Protein AF-A0A971RHY6-F1 (afdb_monomer)

Sequence (488 aa):
MVVHLFTIKSVGVSQALSGSIKEPIGLFQLISRSENPFANEIMALKLMQTLISKASEFKQPEKVEKDEIEVIDLARTKVKFSEGYSLPPRFSDFGSDLTIEGEVNFHKPLAEIAKHLKSQDPDTAKLQKIALCIRAVLAGTSDATGFGQVVSPKAGYRGLKSTQYKRQLGLYTTPDSLGGDTAEFSSWLTTLLAKLLRWPGIRVNDQGYSWPRVLTLEAVEQLITERLGLFKVNYCQLSGMPSLPERISPSWDKQKSSLTVAMVQSKLPYKDDFAQYGKFLDDPNYRTKHRRHIARVASLVMRHIEAQHIEKPNNGEREQDIDLIVWPELAVHKDDMDILIQLSRKTHAIIFAGLGFIQQDGIKGPNNCAVWIVPRKHNGNQNEIKRYQGKHHMMADEKKASIEPWRPYQFMLELVHPKYQNEKGFVITGAICFDATDIKLSADLSNKSNCLLIPALNRDVNTFDSMVEALHYHIYQPVVLVNTGEFG

Mean predicted aligned error: 8.04 Å

Foldseek 3Di:
DDDDDDDDDDDDDPDFDFDPCQDWAFQLVQLLDLNNQLLAPLVLLLLLLQLLVQLVVDDQPVPDDQFFQWAFDRRPWIKGWNRTATFLGFLCSLVIHIHTDDHGDIDGDPDGADCQCVDNPSQLVSLLRSLLVSCCSNLSHPLSLAFNDDPDDDPDDDDDDDDSRRSLQPRDQDQCRRVNQARNAEVQSSLSSCVSSDGPPDDRDNQLDDADPDDGSVRVSVVSVVVSVVQSVLQLNLVRATAHEYEHEDPDDLPDDDAAEAFQQQAPPDPCCCVVCHQQNPRPVSVVVLLVSLLVSLVVVVVVLQVVAPDDDDVPDASDARAEYEEAAQNAEPVSVVSVLVSCVNRVYKYKYWHGQDDDPSDPFRWTWIWIWHDHPDDDDSDTDIHIATAADDDPVCVVSVGHGDGNHWYWYFHARPNRSPDGGAIETEHEACRLVDPSVLVSCLVNHAEYEYRYADQCVVVVVVSQVVSCVPSVHHYHYHYHNNRD

Secondary structure (DSSP, 8-state):
----------------EEE---S-EEHHHHHTSSS-GGGBHHHHHHHHHHHHHTGGGSPPGGGS-TT---EE-TTT-EEEESS-EEESPPGGGGTS-EEESSSPPEE--SSPPPGGG--SSHHHHHHHHHHHHHHHHHHTSS-TTS-SS--PPPSS--PPPPPHHHHHTT----HHHHHGGG-BS-HHHHHHHHHHTPPTTPPPP-TT----SS--HHHHHHHHHHHHHHHHHT-BTTTTB-EEEEEE-----TT--S--EEE----PSPTTHHHHS-TT---HHHHHHHHHHHHHHHHHHHHHHHHT-SSPPPTT--S----EEE--TT-B-GGGHHHHHHHHHHH--EEEEEBPPBPPTTS-S-B-EEEEEE---STT----EEEEEE--S--HHHHHTTPPP--S-EEEEEE--TT-TTS--EEEEE--GGGGG-HHHHHHHTTT-SEEEEE---S-HHHHHHHHHHHHHHHTS-EEEE--TTT-

Structure (mmCIF, N/CA/C/O backbone):
data_AF-A0A971RHY6-F1
#
_entry.id   AF-A0A971RHY6-F1
#
loop_
_atom_site.group_PDB
_atom_site.id
_atom_site.type_symbol
_atom_site.label_atom_id
_atom_site.label_alt_id
_atom_site.label_comp_id
_atom_site.label_asym_id
_atom_site.label_entity_id
_atom_site.label_seq_id
_atom_site.pdbx_PDB_ins_code
_atom_site.Cartn_x
_atom_site.Cartn_y
_atom_site.Cartn_z
_atom_site.occupancy
_atom_site.B_iso_or_equiv
_atom_site.auth_seq_id
_atom_site.auth_comp_id
_atom_site.auth_asym_id
_atom_site.auth_atom_id
_atom_site.pdbx_PDB_model_num
ATOM 1 N N . MET A 1 1 ? 11.442 48.975 16.166 1.00 27.48 1 MET A N 1
ATOM 2 C CA . MET A 1 1 ? 10.750 47.678 16.299 1.00 27.48 1 MET A CA 1
ATOM 3 C C . MET A 1 1 ? 11.606 46.645 15.582 1.00 27.48 1 MET A C 1
ATOM 5 O O . MET A 1 1 ? 11.654 46.650 14.361 1.00 27.48 1 MET A O 1
ATOM 9 N N . VAL A 1 2 ? 12.414 45.902 16.338 1.00 19.52 2 VAL A N 1
ATOM 10 C CA . VAL A 1 2 ? 13.423 44.972 15.810 1.00 19.52 2 VAL A CA 1
ATOM 11 C C . VAL A 1 2 ? 12.776 43.594 15.736 1.00 19.52 2 VAL A C 1
ATOM 13 O O . VAL A 1 2 ? 12.418 43.026 16.763 1.00 19.52 2 VAL A O 1
ATOM 16 N N . VAL A 1 3 ? 12.555 43.100 14.520 1.00 20.77 3 VAL A N 1
ATOM 17 C CA . VAL A 1 3 ? 11.979 41.775 14.268 1.00 20.77 3 VAL A CA 1
ATOM 18 C C . VAL A 1 3 ? 13.134 40.787 14.141 1.00 20.77 3 VAL A C 1
ATOM 20 O O . VAL A 1 3 ? 13.900 40.842 13.181 1.00 20.77 3 VAL A O 1
ATOM 23 N N . HIS A 1 4 ? 13.279 39.899 15.123 1.00 19.94 4 HIS A N 1
ATOM 24 C CA . HIS A 1 4 ? 14.192 38.764 15.031 1.00 19.94 4 HIS A CA 1
ATOM 25 C C . HIS A 1 4 ? 13.591 37.693 14.113 1.00 19.94 4 HIS A C 1
ATOM 27 O O . HIS A 1 4 ? 12.595 37.057 14.451 1.00 19.94 4 HIS A O 1
ATOM 33 N N . LEU A 1 5 ? 14.218 37.487 12.955 1.00 21.50 5 LEU A N 1
ATOM 34 C CA . LEU A 1 5 ? 14.019 36.315 12.106 1.00 21.50 5 LEU A CA 1
ATOM 35 C C . LEU A 1 5 ? 14.995 35.226 12.565 1.00 21.50 5 LEU A C 1
ATOM 37 O O . LEU A 1 5 ? 16.208 35.404 12.469 1.00 21.50 5 LEU A O 1
ATOM 41 N N . PHE A 1 6 ? 14.474 34.109 13.071 1.00 20.77 6 PHE A N 1
ATOM 42 C CA . PHE A 1 6 ? 15.274 32.914 13.332 1.00 20.77 6 PHE A CA 1
ATOM 43 C C . PHE A 1 6 ? 15.223 31.977 12.125 1.00 20.77 6 PHE A C 1
ATOM 45 O O . PHE A 1 6 ? 14.153 31.571 11.676 1.00 20.77 6 PHE A O 1
ATOM 52 N N . THR A 1 7 ? 16.400 31.608 11.629 1.00 20.95 7 THR A N 1
ATOM 53 C CA . THR A 1 7 ? 16.592 30.575 10.610 1.00 20.95 7 THR A CA 1
ATOM 54 C C . THR A 1 7 ? 16.743 29.224 11.304 1.00 20.95 7 THR A C 1
ATOM 56 O O . THR A 1 7 ? 17.730 28.996 12.005 1.00 20.95 7 THR A O 1
ATOM 59 N N . ILE A 1 8 ? 15.791 28.308 11.111 1.00 23.53 8 ILE A N 1
ATOM 60 C CA . ILE A 1 8 ? 15.930 26.917 11.562 1.00 23.53 8 ILE A CA 1
ATOM 61 C C . ILE A 1 8 ? 16.793 26.179 10.533 1.00 23.53 8 ILE A C 1
ATOM 63 O O . ILE A 1 8 ? 16.370 25.933 9.405 1.00 23.53 8 ILE A O 1
ATOM 67 N N . LYS A 1 9 ? 18.028 25.840 10.917 1.00 21.44 9 LYS A N 1
ATOM 68 C CA . LYS A 1 9 ? 18.883 24.909 10.170 1.00 21.44 9 LYS A CA 1
ATOM 69 C C . LYS A 1 9 ? 18.338 23.491 10.355 1.00 21.44 9 LYS A C 1
ATOM 71 O O . LYS A 1 9 ? 18.332 22.983 11.473 1.00 21.44 9 LYS A O 1
ATOM 76 N N . SER A 1 10 ? 17.916 22.841 9.271 1.00 23.84 10 SER A N 1
ATOM 77 C CA . SER A 1 10 ? 17.609 21.409 9.280 1.00 23.84 10 SER A CA 1
ATOM 78 C C . SER A 1 10 ? 18.910 20.614 9.397 1.00 23.84 10 SER A C 1
ATOM 80 O O . SER A 1 10 ? 19.711 20.578 8.460 1.00 23.84 10 SER A O 1
ATOM 82 N N . VAL A 1 11 ? 19.129 19.980 10.546 1.00 23.95 11 VAL A N 1
ATOM 83 C CA . VAL A 1 11 ? 20.141 18.930 10.685 1.00 23.95 11 VAL A CA 1
ATOM 84 C C . VAL A 1 11 ? 19.576 17.681 10.016 1.00 23.95 11 VAL A C 1
ATOM 86 O O . VAL A 1 11 ? 18.512 17.194 10.391 1.00 23.95 11 VAL A O 1
ATOM 89 N N . GLY A 1 12 ? 20.254 17.209 8.974 1.00 25.78 12 GLY A N 1
ATOM 90 C CA . GLY A 1 12 ? 19.887 15.987 8.277 1.00 25.78 12 GLY A CA 1
ATOM 91 C C . GLY A 1 12 ? 20.250 14.753 9.091 1.00 25.78 12 GLY A C 1
ATOM 92 O O . GLY A 1 12 ? 21.406 14.605 9.457 1.00 25.78 12 GLY A O 1
ATOM 93 N N . VAL A 1 13 ? 19.268 13.878 9.305 1.00 27.27 13 VAL A N 1
ATOM 94 C CA . VAL A 1 13 ? 19.345 12.408 9.268 1.00 27.27 13 VAL A CA 1
ATOM 95 C C . VAL A 1 13 ? 17.908 11.945 8.992 1.00 27.27 13 VAL A C 1
ATOM 97 O O . VAL A 1 13 ? 16.989 12.422 9.654 1.00 27.27 13 VAL A O 1
ATOM 100 N N . SER A 1 14 ? 17.671 11.034 8.042 1.00 31.47 14 SER A N 1
ATOM 101 C CA . SER A 1 14 ? 16.391 10.314 7.941 1.00 31.47 14 SER A CA 1
ATOM 102 C C . SER A 1 14 ? 16.282 9.328 9.114 1.00 31.47 14 SER A C 1
ATOM 104 O O . SER A 1 14 ? 16.522 8.131 8.976 1.00 31.47 14 SER A O 1
ATOM 106 N N . GLN A 1 15 ? 16.020 9.854 10.306 1.00 32.66 15 GLN A N 1
ATOM 107 C CA . GLN A 1 15 ? 15.653 9.084 11.487 1.00 32.66 15 GLN A CA 1
ATOM 108 C C . GLN A 1 15 ? 14.131 8.967 11.520 1.00 32.66 15 GLN A C 1
ATOM 110 O O . GLN A 1 15 ? 13.437 9.953 11.285 1.00 32.66 15 GLN A O 1
ATOM 115 N N . ALA A 1 16 ? 13.623 7.770 11.827 1.00 39.72 16 ALA A N 1
ATOM 116 C CA . ALA A 1 16 ? 12.233 7.576 12.225 1.00 39.72 16 ALA A CA 1
ATOM 117 C C . ALA A 1 16 ? 11.867 8.656 13.249 1.00 39.72 16 ALA A C 1
ATOM 119 O O . ALA A 1 16 ? 12.470 8.701 14.327 1.00 39.72 16 ALA A O 1
ATOM 120 N N . LEU A 1 17 ? 10.936 9.537 12.885 1.00 45.50 17 LEU A N 1
ATOM 121 C CA . LEU A 1 17 ? 10.485 10.622 13.745 1.00 45.50 17 LEU A CA 1
ATOM 122 C C . LEU A 1 17 ? 9.764 9.971 14.926 1.00 45.50 17 LEU A C 1
ATOM 124 O O . LEU A 1 17 ? 8.672 9.424 14.790 1.00 45.50 17 LEU A O 1
ATOM 128 N N . SER A 1 18 ? 10.435 9.933 16.077 1.00 48.72 18 SER A N 1
ATOM 129 C CA . SER A 1 18 ? 9.813 9.540 17.334 1.00 48.72 18 SER A CA 1
ATOM 130 C C . SER A 1 18 ? 9.138 10.774 17.910 1.00 48.72 18 SER A C 1
ATOM 132 O O . SER A 1 18 ? 9.819 11.683 18.394 1.00 48.72 18 SER A O 1
ATOM 134 N N . GLY A 1 19 ? 7.811 10.819 17.863 1.00 56.25 19 GLY A N 1
ATOM 135 C CA . GLY A 1 19 ? 7.063 11.823 18.599 1.00 56.25 19 GLY A CA 1
ATOM 136 C C . GLY A 1 19 ? 7.213 11.531 20.089 1.00 56.25 19 GLY A C 1
ATOM 137 O O . GLY A 1 19 ? 6.587 10.602 20.597 1.00 56.25 19 GLY A O 1
ATOM 138 N N . SER A 1 20 ? 8.022 12.310 20.814 1.00 55.94 20 SER A N 1
ATOM 139 C CA . SER A 1 20 ? 8.133 12.239 22.280 1.00 55.94 20 SER A CA 1
ATOM 140 C C . SER A 1 20 ? 6.909 12.866 22.961 1.00 55.94 20 SER A C 1
ATOM 142 O O . SER A 1 20 ? 7.008 13.688 23.869 1.00 55.94 20 SER A O 1
ATOM 144 N N . ILE A 1 21 ? 5.716 12.490 22.510 1.00 62.19 21 ILE A N 1
ATOM 145 C CA . ILE A 1 21 ? 4.456 12.928 23.092 1.00 62.19 21 ILE A CA 1
ATOM 146 C C . ILE A 1 21 ? 4.143 11.998 24.259 1.00 62.19 21 ILE A C 1
ATOM 148 O O . ILE A 1 21 ? 3.538 10.942 24.088 1.00 62.19 21 ILE A O 1
ATOM 152 N N . LYS A 1 22 ? 4.609 12.386 25.446 1.00 67.19 22 LYS A N 1
ATOM 153 C CA . LYS A 1 22 ? 4.292 11.698 26.709 1.00 67.19 22 LYS A CA 1
ATOM 154 C C . LYS A 1 22 ? 3.062 12.282 27.404 1.00 67.19 22 LYS A C 1
ATOM 156 O O . LYS A 1 22 ? 2.468 11.628 28.262 1.00 67.19 22 LYS A O 1
ATOM 161 N N . GLU A 1 23 ? 2.695 13.508 27.044 1.00 81.94 23 GLU A N 1
ATOM 162 C CA . GLU A 1 23 ? 1.496 14.165 27.549 1.00 81.94 23 GLU A CA 1
ATOM 163 C C . GLU A 1 23 ? 0.251 13.709 26.776 1.00 81.94 23 GLU A C 1
ATOM 165 O O . GLU A 1 23 ? 0.346 13.408 25.584 1.00 81.94 23 GLU A O 1
ATOM 170 N N . PRO A 1 24 ? -0.919 13.657 27.426 1.00 85.62 24 PRO A N 1
ATOM 171 C CA . PRO A 1 24 ? -2.176 13.345 26.760 1.00 85.62 24 PRO A CA 1
ATOM 172 C C . PRO A 1 24 ? -2.551 14.404 25.719 1.00 85.62 24 PRO A C 1
ATOM 174 O O . PRO A 1 24 ? -2.664 15.592 26.029 1.00 85.62 24 PRO A O 1
ATOM 177 N N . ILE A 1 25 ? -2.802 13.971 24.484 1.00 90.19 25 ILE A N 1
ATOM 178 C CA . ILE A 1 25 ? -3.157 14.858 23.369 1.00 90.19 25 ILE A CA 1
ATOM 179 C C . ILE A 1 25 ? -4.495 14.437 22.767 1.00 90.19 25 ILE A C 1
ATOM 181 O O . ILE A 1 25 ? -4.771 13.249 22.615 1.00 90.19 25 ILE A O 1
ATOM 185 N N . GLY A 1 26 ? -5.329 15.417 22.408 1.00 90.56 26 GLY A N 1
ATOM 186 C CA . GLY A 1 26 ? -6.600 15.172 21.722 1.00 90.56 26 GLY A CA 1
ATOM 187 C C . GLY A 1 26 ? -6.396 14.511 20.355 1.00 90.56 26 GLY A C 1
ATOM 188 O O . GLY A 1 26 ? -5.520 14.924 19.591 1.00 90.56 26 GLY A O 1
ATOM 189 N N . LEU A 1 27 ? -7.226 13.521 20.012 1.00 92.31 27 LEU A N 1
ATOM 190 C CA . LEU A 1 27 ? -7.149 12.805 18.729 1.00 92.31 27 LEU A CA 1
ATOM 191 C C . LEU A 1 27 ? -7.135 13.761 17.527 1.00 92.31 27 LEU A C 1
ATOM 193 O O . LEU A 1 27 ? -6.308 13.606 16.633 1.00 92.31 27 LEU A O 1
ATOM 197 N N . PHE A 1 28 ? -7.983 14.794 17.533 1.00 90.75 28 PHE A N 1
ATOM 198 C CA . PHE A 1 28 ? -8.066 15.789 16.461 1.00 90.75 28 PHE A CA 1
ATOM 199 C C . PHE A 1 28 ? -6.728 16.507 16.230 1.00 90.75 28 PHE A C 1
ATOM 201 O O . PHE A 1 28 ? -6.329 16.743 15.089 1.00 90.75 28 PHE A O 1
ATOM 208 N N . GLN A 1 29 ? -6.002 16.816 17.307 1.00 89.19 29 GLN A N 1
ATOM 209 C CA . GLN A 1 29 ? -4.702 17.475 17.221 1.00 89.19 29 GLN A CA 1
ATOM 210 C C . GLN A 1 29 ? -3.623 16.546 16.655 1.00 89.19 29 GLN A C 1
ATOM 212 O O . GLN A 1 29 ? -2.701 17.036 16.010 1.00 89.19 29 GLN A O 1
ATOM 217 N N . LEU A 1 30 ? -3.712 15.232 16.883 1.00 89.31 30 LEU A N 1
ATOM 218 C CA . LEU A 1 30 ? -2.777 14.261 16.307 1.00 89.31 30 LEU A CA 1
ATOM 219 C C . LEU A 1 30 ? -3.045 14.034 14.820 1.00 89.31 30 LEU A C 1
ATOM 221 O O . LEU A 1 30 ? -2.111 14.076 14.027 1.00 89.31 30 LEU A O 1
ATOM 225 N N . ILE A 1 31 ? -4.310 13.853 14.433 1.00 89.25 31 ILE A N 1
ATOM 226 C CA . ILE A 1 31 ? -4.665 13.549 13.038 1.00 89.25 31 ILE A CA 1
ATOM 227 C C . ILE A 1 31 ? -4.501 14.747 12.100 1.00 89.25 31 ILE A C 1
ATOM 229 O O . ILE A 1 31 ? -4.328 14.556 10.905 1.00 89.25 31 ILE A O 1
ATOM 233 N N . SER A 1 32 ? -4.544 15.972 12.637 1.00 85.44 32 SER A N 1
ATOM 234 C CA . SER A 1 32 ? -4.339 17.201 11.857 1.00 85.44 32 SER A CA 1
ATOM 235 C C . SER A 1 32 ? -2.861 17.488 11.564 1.00 85.44 32 SER A C 1
ATOM 237 O O . SER A 1 32 ? -2.552 18.430 10.835 1.00 85.44 32 SER A O 1
ATOM 239 N N . ARG A 1 33 ? -1.929 16.729 12.158 1.00 84.44 33 ARG A N 1
ATOM 240 C CA . ARG A 1 33 ? -0.494 16.850 11.869 1.00 84.44 33 ARG A CA 1
ATOM 241 C C . ARG A 1 33 ? -0.176 16.163 10.546 1.00 84.44 33 ARG A C 1
ATOM 243 O O . ARG A 1 33 ? -0.809 15.176 10.188 1.00 84.44 33 ARG A O 1
ATOM 250 N N . SER A 1 34 ? 0.878 16.630 9.877 1.00 74.62 34 SER A N 1
ATOM 251 C CA . SER A 1 34 ? 1.481 15.908 8.747 1.00 74.62 34 SER A CA 1
ATOM 252 C C . SER A 1 34 ? 1.926 14.496 9.144 1.00 74.62 34 SER A C 1
ATOM 254 O O . SER A 1 34 ? 1.871 13.571 8.347 1.00 74.62 34 SER A O 1
ATOM 256 N N . GLU A 1 35 ? 2.324 14.332 10.405 1.00 79.75 35 GLU A N 1
ATOM 257 C CA . GLU A 1 35 ? 2.753 13.081 11.026 1.00 79.75 35 GLU A CA 1
ATOM 258 C C . GLU A 1 35 ? 1.606 12.430 11.814 1.00 79.75 35 GLU A C 1
ATOM 260 O O . GLU A 1 35 ? 1.683 12.285 13.035 1.00 79.75 35 GLU A O 1
ATOM 265 N N . ASN A 1 36 ? 0.509 12.082 11.138 1.00 87.31 36 ASN A N 1
ATOM 266 C CA . ASN A 1 36 ? -0.613 11.396 11.779 1.00 87.31 36 ASN A CA 1
ATOM 267 C C . ASN A 1 36 ? -0.191 9.969 12.205 1.00 87.31 36 ASN A C 1
ATOM 269 O O . ASN A 1 36 ? -0.040 9.108 11.333 1.00 87.31 36 ASN A O 1
ATOM 273 N N . PRO A 1 37 ? -0.059 9.664 13.516 1.00 88.88 37 PRO A N 1
ATOM 274 C CA . PRO A 1 37 ? 0.368 8.340 13.979 1.00 88.88 37 PRO A CA 1
ATOM 275 C C . PRO A 1 37 ? -0.591 7.230 13.553 1.00 88.88 37 PRO A C 1
ATOM 277 O O . PRO A 1 37 ? -0.187 6.088 13.377 1.00 88.88 37 PRO A O 1
ATOM 280 N N . PHE A 1 38 ? -1.867 7.563 13.384 1.00 92.56 38 PHE A N 1
ATOM 281 C CA . PHE A 1 38 ? -2.932 6.617 13.091 1.00 92.56 38 PHE A CA 1
ATOM 282 C C . PHE A 1 38 ? -3.215 6.469 11.594 1.00 92.56 38 PHE A C 1
ATOM 284 O O . PHE A 1 38 ? -4.152 5.765 11.227 1.00 92.56 38 PHE A O 1
ATOM 291 N N . ALA A 1 39 ? -2.430 7.115 10.725 1.00 89.44 39 ALA A N 1
ATOM 292 C CA . ALA A 1 39 ? -2.490 6.865 9.285 1.00 89.44 39 ALA A CA 1
ATOM 293 C C . ALA A 1 39 ? -2.020 5.441 8.927 1.00 89.44 39 ALA A C 1
ATOM 295 O O . ALA A 1 39 ? -2.353 4.936 7.857 1.00 89.44 39 ALA A O 1
ATOM 296 N N . ASN A 1 40 ? -1.287 4.784 9.833 1.00 92.31 40 ASN A N 1
ATOM 297 C CA . ASN A 1 40 ? -0.837 3.404 9.708 1.00 92.31 40 ASN A CA 1
ATOM 298 C C . ASN A 1 40 ? -1.821 2.407 10.345 1.00 92.31 40 ASN A C 1
ATOM 300 O O . ASN A 1 40 ? -2.342 2.648 11.439 1.00 92.31 40 ASN A O 1
ATOM 304 N N . GLU A 1 41 ? -2.019 1.249 9.700 1.00 95.69 41 GLU A N 1
ATOM 305 C CA . GLU A 1 41 ? -2.938 0.203 10.177 1.00 95.69 41 GLU A CA 1
ATOM 306 C C . GLU A 1 41 ? -2.633 -0.265 11.605 1.00 95.69 41 GLU A C 1
ATOM 308 O O . GLU A 1 41 ? -3.560 -0.405 12.398 1.00 95.69 41 GLU A O 1
ATOM 313 N N . ILE A 1 42 ? -1.363 -0.452 11.975 1.00 95.69 42 ILE A N 1
ATOM 314 C CA . ILE A 1 42 ? -0.980 -0.953 13.307 1.00 95.69 42 ILE A CA 1
ATOM 315 C C . ILE A 1 42 ? -1.487 -0.004 14.395 1.00 95.69 42 ILE A C 1
ATOM 317 O O . ILE A 1 42 ? -2.149 -0.420 15.346 1.00 95.69 42 ILE A O 1
ATOM 321 N N . MET A 1 43 ? -1.217 1.289 14.242 1.00 94.88 43 MET A N 1
ATOM 322 C CA . MET A 1 43 ? -1.596 2.294 15.233 1.00 94.88 43 MET A CA 1
ATOM 323 C C . MET A 1 43 ? -3.104 2.549 15.244 1.00 94.88 43 MET A C 1
ATOM 325 O O . MET A 1 43 ? -3.679 2.735 16.317 1.00 94.88 43 MET A O 1
ATOM 329 N N . ALA A 1 44 ? -3.763 2.508 14.082 1.00 96.19 44 ALA A N 1
ATOM 330 C CA . ALA A 1 44 ? -5.219 2.589 13.994 1.00 96.19 44 ALA A CA 1
ATOM 331 C C . ALA A 1 44 ? -5.904 1.407 14.703 1.00 96.19 44 ALA A C 1
ATOM 333 O O . ALA A 1 44 ? -6.879 1.603 15.427 1.00 96.19 44 ALA A O 1
ATOM 334 N N . LEU A 1 45 ? -5.373 0.190 14.548 1.00 97.19 45 LEU A N 1
ATOM 335 C CA . LEU A 1 45 ? -5.878 -1.006 15.225 1.00 97.19 45 LEU A CA 1
ATOM 336 C C . LEU A 1 45 ? -5.662 -0.954 16.733 1.00 97.19 45 LEU A C 1
ATOM 338 O O . LEU A 1 45 ? -6.567 -1.312 17.480 1.00 97.19 45 LEU A O 1
ATOM 342 N N . LYS A 1 46 ? -4.517 -0.442 17.190 1.00 95.81 46 LYS A N 1
ATOM 343 C CA . LYS A 1 46 ? -4.291 -0.203 18.619 1.00 95.81 46 LYS A CA 1
ATOM 344 C C . LYS A 1 46 ? -5.285 0.805 19.187 1.00 95.81 46 LYS A C 1
ATOM 346 O O . LYS A 1 46 ? -5.859 0.552 20.237 1.00 95.81 46 LYS A O 1
ATOM 351 N N . LEU A 1 47 ? -5.555 1.905 18.477 1.00 96.38 47 LEU A N 1
ATOM 352 C CA . LEU A 1 47 ? -6.594 2.855 18.887 1.00 96.38 47 LEU A CA 1
ATOM 353 C C . LEU A 1 47 ? -7.970 2.181 18.952 1.00 96.38 47 LEU A C 1
ATOM 355 O O . LEU A 1 47 ? -8.719 2.396 19.902 1.00 96.38 47 LEU A O 1
ATOM 359 N N . MET A 1 48 ? -8.292 1.346 17.964 1.00 97.06 48 MET A N 1
ATOM 360 C CA . MET A 1 48 ? -9.543 0.592 17.934 1.00 97.06 48 MET A CA 1
ATOM 361 C C . MET A 1 48 ? -9.654 -0.368 19.125 1.00 97.06 48 MET A C 1
ATOM 363 O O . MET A 1 48 ? -10.700 -0.408 19.765 1.00 97.06 48 MET A O 1
ATOM 367 N N . GLN A 1 49 ? -8.574 -1.073 19.469 1.00 96.25 49 GLN A N 1
ATOM 368 C CA . GLN A 1 49 ? -8.502 -1.961 20.630 1.00 96.25 49 GLN A CA 1
ATOM 369 C C . GLN A 1 49 ? -8.711 -1.196 21.947 1.00 96.25 49 GLN A C 1
ATOM 371 O O . GLN A 1 49 ? -9.537 -1.597 22.764 1.00 96.25 49 GLN A O 1
ATOM 376 N N . THR A 1 50 ? -8.049 -0.047 22.126 1.00 95.44 50 THR A N 1
ATOM 377 C CA . THR A 1 50 ? -8.231 0.813 23.310 1.00 95.44 50 THR A CA 1
ATOM 378 C C . THR A 1 50 ? -9.659 1.360 23.418 1.00 95.44 50 THR A C 1
ATOM 380 O O . THR A 1 50 ? -10.194 1.507 24.514 1.00 95.44 50 THR A O 1
ATOM 383 N N . LEU A 1 51 ? -10.308 1.665 22.293 1.00 95.81 51 LEU A N 1
ATOM 384 C CA . LEU A 1 51 ? -11.703 2.110 22.285 1.00 95.81 51 LEU A CA 1
ATOM 385 C C . LEU A 1 51 ? -12.682 0.977 22.630 1.00 95.81 51 LEU A C 1
ATOM 387 O O . LEU A 1 51 ? -13.681 1.233 23.299 1.00 95.81 51 LEU A O 1
ATOM 391 N N . ILE A 1 52 ? -12.402 -0.259 22.201 1.00 95.38 52 ILE A N 1
ATOM 392 C CA . ILE A 1 52 ? -13.210 -1.442 22.541 1.00 95.38 52 ILE A CA 1
ATOM 393 C C . ILE A 1 52 ? -13.097 -1.753 24.036 1.00 95.38 52 ILE A C 1
ATOM 395 O O . ILE A 1 52 ? -14.127 -1.949 24.679 1.00 95.38 52 ILE A O 1
ATOM 399 N N . SER A 1 53 ? -11.900 -1.704 24.628 1.00 93.56 53 SER A N 1
ATOM 400 C CA . SER A 1 53 ? -11.745 -1.950 26.073 1.00 93.56 53 SER A CA 1
ATOM 401 C C . SER A 1 53 ? -12.491 -0.923 26.938 1.00 93.56 53 SER A C 1
ATOM 403 O O . SER A 1 53 ? -12.939 -1.232 28.041 1.00 93.56 53 SER A O 1
ATOM 405 N N . LYS A 1 54 ? -12.704 0.285 26.403 1.00 92.69 54 LYS A N 1
ATOM 406 C CA . LYS A 1 54 ? -13.500 1.368 27.001 1.00 92.69 54 LYS A CA 1
ATOM 407 C C . LYS A 1 54 ? -14.983 1.346 26.605 1.00 92.69 54 LYS A C 1
ATOM 409 O O . LYS A 1 54 ? -15.756 2.183 27.064 1.00 92.69 54 LYS A O 1
ATOM 414 N N . ALA A 1 55 ? -15.426 0.387 25.791 1.00 89.00 55 ALA A N 1
ATOM 415 C CA . ALA A 1 55 ? -16.795 0.342 25.275 1.00 89.00 55 ALA A CA 1
ATOM 416 C C . ALA A 1 55 ? -17.855 0.082 26.362 1.00 89.00 55 ALA A C 1
ATOM 418 O O . ALA A 1 55 ? -19.043 0.340 26.146 1.00 89.00 55 ALA A O 1
ATOM 419 N N . SER A 1 56 ? -17.468 -0.421 27.536 1.00 83.62 56 SER A N 1
ATOM 420 C CA . SER A 1 56 ? -18.350 -0.545 28.705 1.00 83.62 56 SER A CA 1
ATOM 421 C C . SER A 1 56 ? -18.799 0.819 29.251 1.00 83.62 56 SER A C 1
ATOM 423 O O . SER A 1 56 ? -19.927 0.927 29.726 1.00 83.62 56 SER A O 1
ATOM 425 N N . GLU A 1 57 ? -17.979 1.864 29.096 1.00 81.06 57 GLU A N 1
ATOM 426 C CA . GLU A 1 57 ? -18.259 3.245 29.526 1.00 81.06 57 GLU A CA 1
ATOM 427 C C . GLU A 1 57 ? -19.239 3.967 28.583 1.00 81.06 57 GLU A C 1
ATOM 429 O O . GLU A 1 57 ? -19.768 5.033 28.897 1.00 81.06 57 GLU A O 1
ATOM 434 N N . PHE A 1 58 ? -19.514 3.395 27.406 1.00 83.38 58 PHE A N 1
ATOM 435 C CA . PHE A 1 58 ? -20.385 4.021 26.418 1.00 83.38 58 PHE A CA 1
ATOM 436 C C . PHE A 1 58 ? -21.829 3.924 26.912 1.00 83.38 58 PHE A C 1
ATOM 438 O O . PHE A 1 58 ? -22.333 2.823 27.161 1.00 83.38 58 PHE A O 1
ATOM 445 N N . LYS A 1 59 ? -22.516 5.070 27.005 1.00 69.75 59 LYS A N 1
ATOM 446 C CA . LYS A 1 59 ? -23.921 5.136 27.431 1.00 69.75 59 LYS A CA 1
ATOM 447 C C . LYS A 1 59 ? -24.782 4.136 26.652 1.00 69.75 59 LYS A C 1
ATOM 449 O O . LYS A 1 59 ? -24.720 4.072 25.421 1.00 69.75 59 LYS A O 1
ATOM 454 N N . GLN A 1 60 ? -25.594 3.374 27.384 1.00 59.34 60 GLN A N 1
ATOM 455 C CA . GLN A 1 60 ? -26.546 2.431 26.801 1.00 59.34 60 GLN A CA 1
ATOM 456 C C . GLN A 1 60 ? -27.667 3.178 26.058 1.00 59.34 60 GLN A C 1
ATOM 458 O O . GLN A 1 60 ? -28.122 4.218 26.542 1.00 59.34 60 GLN A O 1
ATOM 463 N N . PRO A 1 61 ? -28.152 2.642 24.922 1.00 53.41 61 PRO A N 1
ATOM 464 C CA . PRO A 1 61 ? -29.203 3.275 24.122 1.00 53.41 61 PRO A CA 1
ATOM 465 C C . PRO A 1 61 ? -30.530 3.465 24.879 1.00 53.41 61 PRO A C 1
ATOM 467 O O . PRO A 1 61 ? -31.308 4.335 24.513 1.00 53.41 61 PRO A O 1
ATOM 470 N N . GLU A 1 62 ? -30.778 2.720 25.960 1.00 45.69 62 GLU A N 1
ATOM 471 C CA . GLU A 1 62 ? -32.032 2.784 26.730 1.00 45.69 62 GLU A CA 1
ATOM 472 C C . GLU A 1 62 ? -32.206 4.067 27.565 1.00 45.69 62 GLU A C 1
ATOM 474 O O . GLU A 1 62 ? -33.327 4.408 27.934 1.00 45.69 62 GLU A O 1
ATOM 479 N N . LYS A 1 63 ? -31.121 4.805 27.850 1.00 44.75 63 LYS A N 1
ATOM 480 C CA . LYS A 1 63 ? -31.163 6.083 28.596 1.00 44.75 63 LYS A CA 1
ATOM 481 C C . LYS A 1 63 ? -31.045 7.323 27.710 1.00 44.75 63 LYS A C 1
ATOM 483 O O . LYS A 1 63 ? -30.979 8.436 28.225 1.00 44.75 63 LYS A O 1
ATOM 488 N N . VAL A 1 64 ? -30.976 7.137 26.398 1.00 48.66 64 VAL A N 1
ATOM 489 C CA . VAL A 1 64 ? -30.878 8.227 25.433 1.00 48.66 64 VAL A CA 1
ATOM 490 C C . VAL A 1 64 ? -32.280 8.441 24.879 1.00 48.66 64 VAL A C 1
ATOM 492 O O . VAL A 1 64 ? -32.881 7.509 24.344 1.00 48.66 64 VAL A O 1
ATOM 495 N N . GLU A 1 65 ? -32.838 9.644 25.047 1.00 48.47 65 GLU A N 1
ATOM 496 C CA . GLU A 1 65 ? -34.067 10.027 24.347 1.00 48.47 65 GLU A CA 1
ATOM 497 C C . GLU A 1 65 ? -33.933 9.639 22.870 1.00 48.47 65 GLU A C 1
ATOM 499 O O . GLU A 1 65 ? -32.857 9.788 22.291 1.00 48.47 65 GLU A O 1
ATOM 504 N N . LYS A 1 66 ? -35.010 9.093 22.291 1.00 47.03 66 LYS A N 1
ATOM 505 C CA . LYS A 1 66 ? -35.075 8.295 21.047 1.00 47.03 66 LYS A CA 1
ATOM 506 C C . LYS A 1 66 ? -34.387 8.867 19.786 1.00 47.03 66 LYS A C 1
ATOM 508 O O . LYS A 1 66 ? -34.406 8.199 18.754 1.00 47.03 66 LYS A O 1
ATOM 513 N N . ASP A 1 67 ? -33.747 10.031 19.843 1.00 47.62 67 ASP A N 1
ATOM 514 C CA . ASP A 1 67 ? -33.186 10.744 18.701 1.00 47.62 67 ASP A CA 1
ATOM 515 C C . ASP A 1 67 ? -31.715 11.192 18.789 1.00 47.62 67 ASP A C 1
ATOM 517 O O . ASP A 1 67 ? -31.181 11.629 17.767 1.00 47.62 67 ASP A O 1
ATOM 521 N N . GLU A 1 68 ? -31.001 11.015 19.906 1.00 59.00 68 GLU A N 1
ATOM 522 C CA . GLU A 1 68 ? -29.653 11.598 20.057 1.00 59.00 68 GLU A CA 1
ATOM 523 C C . GLU A 1 68 ? -28.512 10.581 19.895 1.00 59.00 68 GLU A C 1
ATOM 525 O O . GLU A 1 68 ? -27.911 10.117 20.861 1.00 59.00 68 GLU A O 1
ATOM 530 N N . ILE A 1 69 ? -28.153 10.234 18.654 1.00 67.19 69 ILE A N 1
ATOM 531 C CA . ILE A 1 69 ? -26.883 9.521 18.443 1.00 67.19 69 ILE A CA 1
ATOM 532 C C . ILE A 1 69 ? -25.732 10.472 18.755 1.00 67.19 69 ILE A C 1
ATOM 534 O O . ILE A 1 69 ? -25.568 11.485 18.081 1.00 67.19 69 ILE A O 1
ATOM 538 N N . GLU A 1 70 ? -24.889 10.097 19.708 1.00 81.00 70 GLU A N 1
ATOM 539 C CA . GLU A 1 70 ? -23.613 10.763 19.943 1.00 81.00 70 GLU A CA 1
ATOM 540 C C . GLU A 1 70 ? -22.476 10.071 19.169 1.00 81.00 70 GLU A C 1
ATOM 542 O O . GLU A 1 70 ? -22.434 8.841 19.057 1.00 81.00 70 GLU A O 1
ATOM 547 N N . VAL A 1 71 ? -21.526 10.862 18.671 1.00 87.31 71 VAL A N 1
ATOM 548 C CA . VAL A 1 71 ? -20.277 10.389 18.053 1.00 87.31 71 VAL A CA 1
ATOM 549 C C . VAL A 1 71 ? -19.090 10.748 18.943 1.00 87.31 71 VAL A C 1
ATOM 551 O O . VAL A 1 71 ? -19.159 11.701 19.723 1.00 87.31 71 VAL A O 1
ATOM 554 N N . ILE A 1 72 ? -17.999 9.984 18.843 1.00 91.25 72 ILE A N 1
ATOM 555 C CA . ILE A 1 72 ? -16.783 10.245 19.625 1.00 91.25 72 ILE A CA 1
ATOM 556 C C . ILE A 1 72 ? -16.247 11.636 19.263 1.00 91.25 72 ILE A C 1
ATOM 558 O O . ILE A 1 72 ? -16.033 11.955 18.093 1.00 91.25 72 ILE A O 1
ATOM 562 N N . ASP A 1 73 ? -16.051 12.477 20.275 1.00 91.06 73 ASP A N 1
ATOM 563 C CA . ASP A 1 73 ? -15.448 13.797 20.136 1.00 91.06 73 ASP A CA 1
ATOM 564 C C . ASP A 1 73 ? -13.928 13.649 20.030 1.00 91.06 73 ASP A C 1
ATOM 566 O O . ASP A 1 73 ? -13.234 13.406 21.021 1.00 91.06 73 ASP A O 1
ATOM 570 N N . LEU A 1 74 ? -13.410 13.800 18.810 1.00 91.69 74 LEU A N 1
ATOM 571 C CA . LEU A 1 74 ? -11.981 13.695 18.526 1.00 91.69 74 LEU A CA 1
ATOM 572 C C . LEU A 1 74 ? -11.166 14.812 19.194 1.00 91.69 74 LEU A C 1
ATOM 574 O O . LEU A 1 74 ? -9.986 14.618 19.466 1.00 91.69 74 LEU A O 1
ATOM 578 N N . ALA A 1 75 ? -11.741 15.988 19.452 1.00 90.38 75 ALA A N 1
ATOM 579 C CA . ALA A 1 75 ? -11.006 17.091 20.067 1.00 90.38 75 ALA A CA 1
ATOM 580 C C . ALA A 1 75 ? -10.830 16.878 21.575 1.00 90.38 75 ALA A C 1
ATOM 582 O O . ALA A 1 75 ? -9.766 17.175 22.119 1.00 90.38 75 ALA A O 1
ATOM 583 N N . ARG A 1 76 ? -11.861 16.346 22.243 1.00 91.38 76 ARG A N 1
ATOM 584 C CA . ARG A 1 76 ? -11.859 16.130 23.700 1.00 91.38 76 ARG A CA 1
ATOM 585 C C . ARG A 1 76 ? -11.328 14.770 24.127 1.00 91.38 76 ARG A C 1
ATOM 587 O O . ARG A 1 76 ? -10.782 14.664 25.219 1.00 91.38 76 ARG A O 1
ATOM 594 N N . THR A 1 77 ? -11.461 13.745 23.288 1.00 92.94 77 THR A N 1
ATOM 595 C CA . THR A 1 77 ? -10.908 12.419 23.582 1.00 92.94 77 THR A CA 1
ATOM 596 C C . THR A 1 77 ? -9.392 12.470 23.448 1.00 92.94 77 THR A C 1
ATOM 598 O O . THR A 1 77 ? -8.862 12.629 22.344 1.00 92.94 77 THR A O 1
ATOM 601 N N . LYS A 1 78 ? -8.695 12.364 24.583 1.00 93.38 78 LYS A N 1
ATOM 602 C CA . LYS A 1 78 ? -7.236 12.431 24.656 1.00 93.38 78 LYS A CA 1
ATOM 603 C C . LYS A 1 78 ? -6.624 11.045 24.741 1.00 93.38 78 LYS A C 1
ATOM 605 O O . LYS A 1 78 ? -7.081 10.200 25.506 1.00 93.38 78 LYS A O 1
ATOM 610 N N . VAL A 1 79 ? -5.552 10.846 23.990 1.00 92.56 79 VAL A N 1
ATOM 611 C CA . VAL A 1 79 ? -4.757 9.621 24.007 1.00 92.56 79 VAL A CA 1
ATOM 612 C C . VAL A 1 79 ? -3.378 9.883 24.589 1.00 92.56 79 VAL A C 1
ATOM 614 O O . VAL A 1 79 ? -2.809 10.962 24.414 1.00 92.56 79 VAL A O 1
ATOM 617 N N . LYS A 1 80 ? -2.839 8.871 25.263 1.00 90.94 80 LYS A N 1
ATOM 618 C CA . LYS A 1 80 ? -1.500 8.866 25.837 1.00 90.94 80 LYS A CA 1
ATOM 619 C C . LYS A 1 80 ? -0.738 7.643 25.340 1.00 90.94 80 LYS A C 1
ATOM 621 O O . LYS A 1 80 ? -1.225 6.516 25.425 1.00 90.94 80 LYS A O 1
ATOM 626 N N . PHE A 1 81 ? 0.474 7.884 24.856 1.00 89.31 81 PHE A N 1
ATOM 627 C CA . PHE A 1 81 ? 1.429 6.842 24.500 1.00 89.31 81 PHE A CA 1
ATOM 628 C C . PHE A 1 81 ? 2.359 6.611 25.691 1.00 89.31 81 PHE A C 1
ATOM 630 O O . PHE A 1 81 ? 2.949 7.570 26.194 1.00 89.31 81 PHE A O 1
ATOM 637 N N . SER A 1 82 ? 2.496 5.370 26.161 1.00 85.06 82 SER A N 1
ATOM 638 C CA . SER A 1 82 ? 3.356 5.064 27.316 1.00 85.06 82 SER A CA 1
ATOM 639 C C . SER A 1 82 ? 4.829 5.407 27.050 1.00 85.06 82 SER A C 1
ATOM 641 O O . SER A 1 82 ? 5.490 6.025 27.885 1.00 85.06 82 SER A O 1
ATOM 643 N N . GLU A 1 83 ? 5.317 5.071 25.857 1.00 81.31 83 GLU A N 1
ATOM 644 C CA . GLU A 1 83 ? 6.720 5.220 25.445 1.00 81.31 83 GLU A CA 1
ATOM 645 C C . GLU A 1 83 ? 6.899 6.158 24.235 1.00 81.31 83 GLU A C 1
ATOM 647 O O . GLU A 1 83 ? 8.006 6.320 23.722 1.00 81.31 83 GLU A O 1
ATOM 652 N N . GLY A 1 84 ? 5.824 6.832 23.812 1.00 81.62 84 GLY A N 1
ATOM 653 C CA . GLY A 1 84 ? 5.764 7.600 22.565 1.00 81.62 84 GLY A CA 1
ATOM 654 C C . GLY A 1 84 ? 5.301 6.755 21.372 1.00 81.62 84 GLY A C 1
ATOM 655 O O . GLY A 1 84 ? 4.797 5.645 21.537 1.00 81.62 84 GLY A O 1
ATOM 656 N N . TYR A 1 85 ? 5.436 7.302 20.165 1.00 83.00 85 TYR A N 1
ATOM 657 C CA . TYR A 1 85 ? 5.163 6.590 18.913 1.00 83.00 85 TYR A CA 1
ATOM 658 C C . TYR A 1 85 ? 6.246 6.889 17.880 1.00 83.00 85 TYR A C 1
ATOM 660 O O . TYR A 1 85 ? 6.973 7.883 17.995 1.00 83.00 85 TYR A O 1
ATOM 668 N N . SER A 1 86 ? 6.329 6.052 16.850 1.00 86.00 86 SER A N 1
ATOM 669 C CA . SER A 1 86 ? 7.227 6.263 15.721 1.00 86.00 86 SER A CA 1
ATOM 670 C C . SER A 1 86 ? 6.506 6.168 14.379 1.00 86.00 86 SER A C 1
ATOM 672 O O . SER A 1 86 ? 5.473 5.509 14.251 1.00 86.00 86 SER A O 1
ATOM 674 N N . LEU A 1 87 ? 7.040 6.883 13.389 1.00 85.50 87 LEU A N 1
ATOM 675 C CA . LEU A 1 87 ? 6.570 6.865 12.007 1.00 85.50 87 LEU A CA 1
ATOM 676 C C . LEU A 1 87 ? 7.751 6.559 11.067 1.00 85.50 87 LEU A C 1
ATOM 678 O O . LEU A 1 87 ? 8.678 7.375 10.985 1.00 85.50 87 LEU A O 1
ATOM 682 N N . PRO A 1 88 ? 7.752 5.404 10.372 1.00 89.06 88 PRO A N 1
ATOM 683 C CA . PRO A 1 88 ? 6.790 4.297 10.499 1.00 89.06 88 PRO A CA 1
ATOM 684 C C . PRO A 1 88 ? 6.884 3.586 11.870 1.00 89.06 88 PRO A C 1
ATOM 686 O O . PRO A 1 88 ? 7.912 3.723 12.540 1.00 89.06 88 PRO A O 1
ATOM 689 N N . PRO A 1 89 ? 5.855 2.815 12.289 1.00 91.06 89 PRO A N 1
ATOM 690 C CA . PRO A 1 89 ? 5.868 2.102 13.568 1.00 91.06 89 PRO A CA 1
ATOM 691 C C . PRO A 1 89 ? 7.050 1.137 13.710 1.00 91.06 89 PRO A C 1
ATOM 693 O O . PRO A 1 89 ? 7.354 0.358 12.799 1.00 91.06 89 PRO A O 1
ATOM 696 N N . ARG A 1 90 ? 7.694 1.152 14.878 1.00 92.44 90 ARG A N 1
ATOM 697 C CA . ARG A 1 90 ? 8.796 0.258 15.258 1.00 92.44 90 ARG A CA 1
ATOM 698 C C . ARG A 1 90 ? 8.266 -1.054 15.819 1.00 92.44 90 ARG A C 1
ATOM 700 O O . ARG A 1 90 ? 7.149 -1.133 16.318 1.00 92.44 90 ARG A O 1
ATOM 707 N N . PHE A 1 91 ? 9.110 -2.085 15.832 1.00 92.81 91 PHE A N 1
ATOM 708 C CA . PHE A 1 91 ? 8.758 -3.360 16.464 1.00 92.81 91 PHE A CA 1
ATOM 709 C C . PHE A 1 91 ? 8.438 -3.219 17.967 1.00 92.81 91 PHE A C 1
ATOM 711 O O . PHE A 1 91 ? 7.569 -3.918 18.486 1.00 92.81 91 PHE A O 1
ATOM 718 N N . SER A 1 92 ? 9.096 -2.285 18.664 1.00 90.50 92 SER A N 1
ATOM 719 C CA . SER A 1 92 ? 8.793 -1.942 20.062 1.00 90.50 92 SER A CA 1
ATOM 720 C C . SER A 1 92 ? 7.355 -1.465 20.251 1.00 90.50 92 SER A C 1
ATOM 722 O O . SER A 1 92 ? 6.739 -1.765 21.270 1.00 90.50 92 SER A O 1
ATOM 724 N N . ASP A 1 93 ? 6.787 -0.803 19.241 1.00 89.56 93 ASP A N 1
ATOM 725 C CA . ASP A 1 93 ? 5.473 -0.176 19.336 1.00 89.56 93 ASP A CA 1
ATOM 726 C C . ASP A 1 93 ? 4.354 -1.220 19.447 1.00 89.56 93 ASP A C 1
ATOM 728 O O . ASP A 1 93 ? 3.257 -0.878 19.867 1.00 89.56 93 ASP A O 1
ATOM 732 N N . PHE A 1 94 ? 4.591 -2.503 19.145 1.00 90.44 94 PHE A N 1
ATOM 733 C CA . PHE A 1 94 ? 3.624 -3.568 19.450 1.00 90.44 94 PHE A CA 1
ATOM 734 C C . PHE A 1 94 ? 3.479 -3.837 20.953 1.00 90.44 94 PHE A C 1
ATOM 736 O O . PHE A 1 94 ? 2.445 -4.352 21.367 1.00 90.44 94 PHE A O 1
ATOM 743 N N . GLY A 1 95 ? 4.516 -3.556 21.748 1.00 86.69 95 GLY A N 1
ATOM 744 C CA . GLY A 1 95 ? 4.512 -3.732 23.203 1.00 86.69 95 GLY A CA 1
ATOM 745 C C . GLY A 1 95 ? 4.146 -2.466 23.977 1.00 86.69 95 GLY A C 1
ATOM 746 O O . GLY A 1 95 ? 3.740 -2.566 25.128 1.00 86.69 95 GLY A O 1
ATOM 747 N N . SER A 1 96 ? 4.278 -1.285 23.370 1.00 87.19 96 SER A N 1
ATOM 748 C CA . SER A 1 96 ? 3.951 -0.023 24.038 1.00 87.19 96 SER A CA 1
ATOM 749 C C . SER A 1 96 ? 2.434 0.183 24.117 1.00 87.19 96 SER A C 1
ATOM 751 O O . SER A 1 96 ? 1.745 0.137 23.100 1.00 87.19 96 SER A O 1
ATOM 753 N N . ASP A 1 97 ? 1.894 0.479 25.292 1.00 86.12 97 ASP A N 1
ATOM 754 C CA . ASP A 1 97 ? 0.460 0.722 25.456 1.00 86.12 97 ASP A CA 1
ATOM 755 C C . ASP A 1 97 ? 0.001 2.074 24.887 1.00 86.12 97 ASP A C 1
ATOM 757 O O . ASP A 1 97 ? 0.668 3.109 25.005 1.00 86.12 97 ASP A O 1
ATOM 761 N N . LEU A 1 98 ? -1.199 2.059 24.303 1.00 91.38 98 LEU A N 1
ATOM 762 C CA . LEU A 1 98 ? -1.973 3.247 23.955 1.00 91.38 98 LEU A CA 1
ATOM 763 C C . LEU A 1 98 ? -3.189 3.306 24.876 1.00 91.38 98 LEU A C 1
ATOM 765 O O . LEU A 1 98 ? -4.034 2.411 24.847 1.00 91.38 98 LEU A O 1
ATOM 769 N N . THR A 1 99 ? -3.298 4.364 25.672 1.00 92.25 99 THR A N 1
ATOM 770 C CA . THR A 1 99 ? -4.411 4.540 26.610 1.00 92.25 99 THR A CA 1
ATOM 771 C C . THR A 1 99 ? -5.190 5.812 26.310 1.00 92.25 99 THR A C 1
ATOM 773 O O . THR A 1 99 ? -4.665 6.767 25.737 1.00 92.25 99 THR A O 1
ATOM 776 N N . ILE A 1 100 ? -6.469 5.815 26.680 1.00 92.25 100 ILE A N 1
ATOM 777 C CA . ILE A 1 100 ? -7.307 7.016 26.676 1.00 92.25 100 ILE A CA 1
ATOM 778 C C . ILE A 1 100 ? -7.263 7.598 28.084 1.00 92.25 100 ILE A C 1
ATOM 780 O O . ILE A 1 100 ? -7.474 6.879 29.062 1.00 92.25 100 ILE A O 1
ATOM 784 N N . GLU A 1 101 ? -6.951 8.887 28.190 1.00 88.12 101 GLU A N 1
ATOM 785 C CA . GLU A 1 101 ? -6.952 9.577 29.477 1.00 88.12 101 GLU A CA 1
ATOM 786 C C . GLU A 1 101 ? -8.397 9.849 29.917 1.00 88.12 101 GLU A C 1
ATOM 788 O O . GLU A 1 101 ? -9.132 10.569 29.243 1.00 88.12 101 GLU A O 1
ATOM 793 N N . GLY A 1 102 ? -8.791 9.289 31.064 1.00 85.88 102 GLY A N 1
ATOM 794 C CA . GLY A 1 102 ? -10.139 9.442 31.611 1.00 85.88 102 GLY A CA 1
ATOM 795 C C . GLY A 1 102 ? -11.192 8.639 30.840 1.00 85.88 102 GLY A C 1
ATOM 796 O O . GLY A 1 102 ? -11.022 7.436 30.614 1.00 85.88 102 GLY A O 1
ATOM 797 N N . GLU A 1 103 ? -12.287 9.316 30.484 1.00 86.00 103 GLU A N 1
ATOM 798 C CA . GLU A 1 103 ? -13.438 8.762 29.762 1.00 86.00 103 GLU A CA 1
ATOM 799 C C . GLU A 1 103 ? -13.424 9.157 28.277 1.00 86.00 103 GLU A C 1
ATOM 801 O O . GLU A 1 103 ? -12.929 10.221 27.880 1.00 86.00 103 GLU A O 1
ATOM 806 N N . VAL A 1 104 ? -14.032 8.315 27.437 1.00 89.75 104 VAL A N 1
ATOM 807 C CA . VAL A 1 104 ? -14.278 8.657 26.030 1.00 89.75 104 VAL A CA 1
ATOM 808 C C . VAL A 1 104 ? -15.317 9.773 25.960 1.00 89.75 104 VAL A C 1
ATOM 810 O O . VAL A 1 104 ? -16.426 9.645 26.474 1.00 89.75 104 VAL A O 1
ATOM 813 N N . ASN A 1 105 ? -14.961 10.878 25.306 1.00 90.12 105 ASN A N 1
ATOM 814 C CA . ASN A 1 105 ? -15.842 12.032 25.198 1.00 90.12 105 ASN A CA 1
ATOM 815 C C . ASN A 1 105 ? -16.726 11.916 23.957 1.00 90.12 105 ASN A C 1
ATOM 817 O O . ASN A 1 105 ? -16.290 11.459 22.899 1.00 90.12 105 ASN A O 1
ATOM 821 N N . PHE A 1 106 ? -17.961 12.390 24.076 1.00 89.69 106 PHE A N 1
ATOM 822 C CA . PHE A 1 106 ? -18.971 12.310 23.030 1.00 89.69 106 PHE A CA 1
ATOM 823 C C . PHE A 1 106 ? -19.567 13.688 22.744 1.00 89.69 106 PHE A C 1
ATOM 825 O O . PHE A 1 106 ? -19.680 14.527 23.639 1.00 89.69 106 PHE A O 1
ATOM 832 N N . HIS A 1 107 ? -19.968 13.920 21.496 1.00 86.12 107 HIS A N 1
ATOM 833 C CA . HIS A 1 107 ? -20.711 15.114 21.106 1.00 86.12 107 HIS A CA 1
ATOM 834 C C . HIS A 1 107 ? -21.860 14.758 20.165 1.00 86.12 107 HIS A C 1
ATOM 836 O O . HIS A 1 107 ? -21.869 13.703 19.519 1.00 86.12 107 HIS A O 1
ATOM 842 N N . LYS A 1 108 ? -22.833 15.667 20.075 1.00 83.56 108 LYS A N 1
ATOM 843 C CA . LYS A 1 108 ? -23.910 15.559 19.095 1.00 83.56 108 LYS A CA 1
ATOM 844 C C . LYS A 1 108 ? -23.358 15.881 17.704 1.00 83.56 108 LYS A C 1
ATOM 846 O O . LYS A 1 108 ? -22.697 16.910 17.550 1.00 83.56 108 LYS A O 1
ATOM 851 N N . PRO A 1 109 ? -23.619 15.041 16.696 1.00 77.88 109 PRO A N 1
ATOM 852 C CA . PRO A 1 109 ? -23.199 15.298 15.328 1.00 77.88 109 PRO A CA 1
ATOM 853 C C . PRO A 1 109 ? -23.846 16.591 14.815 1.00 77.88 109 PRO A C 1
ATOM 855 O O . PRO A 1 109 ? -25.014 16.865 15.080 1.00 77.88 109 PRO A O 1
ATOM 858 N N . LEU A 1 110 ? -23.087 17.381 14.053 1.00 71.88 110 LEU A N 1
ATOM 859 C CA . LEU A 1 110 ? -23.587 18.630 13.460 1.00 71.88 110 LEU A CA 1
ATOM 860 C C . LEU A 1 110 ? -24.679 18.391 12.407 1.00 71.88 110 LEU A C 1
ATOM 862 O O . LEU A 1 110 ? -25.547 19.236 12.209 1.00 71.88 110 LEU A O 1
ATOM 866 N N . ALA A 1 111 ? -24.617 17.252 11.718 1.00 74.25 111 ALA A N 1
ATOM 867 C CA . ALA A 1 111 ? -25.611 16.824 10.745 1.00 74.25 111 ALA A CA 1
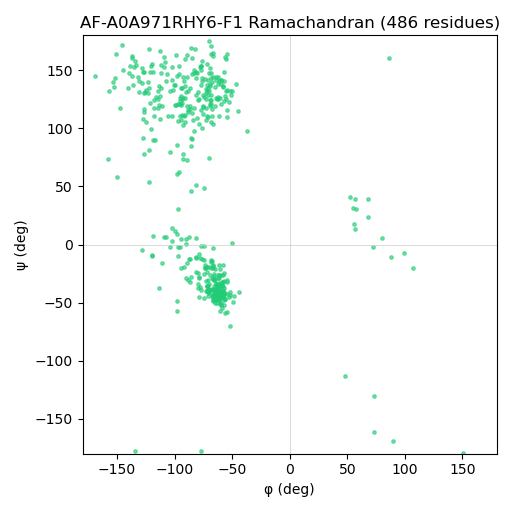ATOM 868 C C . ALA A 1 111 ? -26.411 15.638 11.286 1.00 74.25 111 ALA A C 1
ATOM 870 O O . ALA A 1 111 ? -25.896 14.828 12.057 1.00 74.25 111 ALA A O 1
ATOM 871 N N . GLU A 1 112 ? -27.652 15.500 10.819 1.00 79.25 112 GLU A N 1
ATOM 872 C CA . GLU A 1 112 ? -28.479 14.338 11.133 1.00 79.25 112 GLU A CA 1
ATOM 873 C C . GLU A 1 112 ? -27.744 13.042 10.754 1.00 79.25 112 GLU A C 1
ATOM 875 O O . GLU A 1 112 ? -27.171 12.919 9.662 1.00 79.25 112 GLU A O 1
ATOM 880 N N . ILE A 1 113 ? -27.748 12.069 11.666 1.00 80.62 113 ILE A N 1
ATOM 881 C CA . ILE A 1 113 ? -27.213 10.742 11.382 1.00 80.62 113 ILE A CA 1
ATOM 882 C C . ILE A 1 113 ? -28.309 9.859 10.786 1.00 80.62 113 ILE A C 1
ATOM 884 O O . ILE A 1 113 ? -29.420 9.751 11.307 1.00 80.62 113 ILE A O 1
ATOM 888 N N . ALA A 1 114 ? -27.967 9.194 9.689 1.00 80.25 114 ALA A N 1
ATOM 889 C CA . ALA A 1 114 ? -28.824 8.279 8.971 1.00 80.25 114 ALA A CA 1
ATOM 890 C C . ALA A 1 114 ? -29.277 7.114 9.865 1.00 80.25 114 ALA A C 1
ATOM 892 O O . ALA A 1 114 ? -28.500 6.534 10.622 1.00 80.25 114 ALA A O 1
ATOM 893 N N . LYS A 1 115 ? -30.541 6.710 9.703 1.00 81.00 115 LYS A N 1
ATOM 894 C CA . LYS A 1 115 ? -31.218 5.728 10.568 1.00 81.00 115 LYS A CA 1
ATOM 895 C C . LYS A 1 115 ? -30.487 4.389 10.715 1.00 81.00 115 LYS A C 1
ATOM 897 O O . LYS A 1 115 ? -30.576 3.772 11.763 1.00 81.00 115 LYS A O 1
ATOM 902 N N . HIS A 1 116 ? -29.744 3.939 9.707 1.00 82.38 116 HIS A N 1
ATOM 903 C CA . HIS A 1 116 ? -28.989 2.683 9.789 1.00 82.38 116 HIS A CA 1
ATOM 904 C C . HIS A 1 116 ? -27.832 2.678 10.805 1.00 82.38 116 HIS A C 1
ATOM 906 O O . HIS A 1 116 ? -27.392 1.608 11.219 1.00 82.38 116 HIS A O 1
ATOM 912 N N . LEU A 1 117 ? -27.353 3.856 11.209 1.00 82.69 117 LEU A N 1
ATOM 913 C CA . LEU A 1 117 ? -26.354 4.024 12.267 1.00 82.69 117 LEU A CA 1
ATOM 914 C C . LEU A 1 117 ? -27.018 4.191 13.654 1.00 82.69 117 LEU A C 1
ATOM 916 O O . LEU A 1 117 ? -26.333 4.426 14.644 1.00 82.69 117 LEU A O 1
ATOM 920 N N . LYS A 1 118 ? -28.359 4.073 13.730 1.00 80.12 118 LYS A N 1
ATOM 921 C CA . LYS A 1 118 ? -29.169 3.986 14.961 1.00 80.12 118 LYS A CA 1
ATOM 922 C C . LYS A 1 118 ? -29.464 2.515 15.280 1.00 80.12 118 LYS A C 1
ATOM 924 O O . LYS A 1 118 ? -30.619 2.092 15.229 1.00 80.12 118 LYS A O 1
ATOM 929 N N . SER A 1 119 ? -28.436 1.706 15.542 1.00 80.44 119 SER A N 1
ATOM 930 C CA . SER A 1 119 ? -28.666 0.309 15.936 1.00 80.44 119 SER A CA 1
ATOM 931 C C . SER A 1 119 ? -29.294 0.221 17.332 1.00 80.44 119 SER A C 1
ATOM 933 O O . SER A 1 119 ? -28.859 0.914 18.249 1.00 80.44 119 SER A O 1
ATOM 935 N N . GLN A 1 120 ? -30.297 -0.648 17.493 1.00 78.81 120 GLN A N 1
ATOM 936 C CA . GLN A 1 120 ? -30.849 -0.997 18.810 1.00 78.81 120 GLN A CA 1
ATOM 937 C C . GLN A 1 120 ? -29.981 -2.023 19.545 1.00 78.81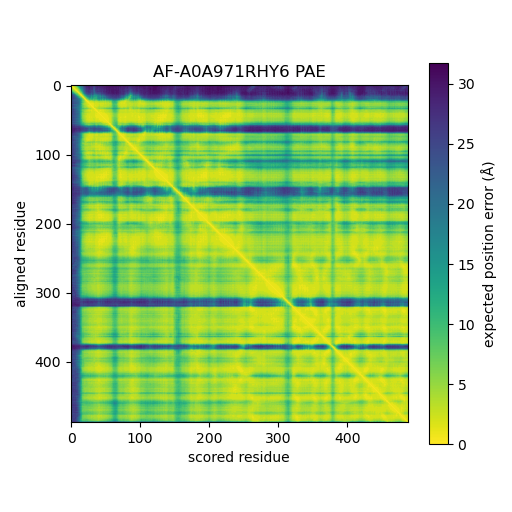 120 GLN A C 1
ATOM 939 O O . GLN A 1 120 ? -29.998 -2.068 20.770 1.00 78.81 120 GLN A O 1
ATOM 944 N N . ASP A 1 121 ? -29.207 -2.818 18.801 1.00 86.19 121 ASP A N 1
ATOM 945 C CA . ASP A 1 121 ? -28.236 -3.743 19.375 1.00 86.19 121 ASP A CA 1
ATOM 946 C C . ASP A 1 121 ? -27.069 -2.956 20.011 1.00 86.19 121 ASP A C 1
ATOM 948 O O . ASP A 1 121 ? -26.395 -2.207 19.285 1.00 86.19 121 ASP A O 1
ATOM 952 N N . PRO A 1 122 ? -26.826 -3.091 21.334 1.00 85.81 122 PRO A N 1
ATOM 953 C CA . PRO A 1 122 ? -25.825 -2.302 22.050 1.00 85.81 122 PRO A CA 1
ATOM 954 C C . PRO A 1 122 ? -24.403 -2.465 21.505 1.00 85.81 122 PRO A C 1
ATOM 956 O O . PRO A 1 122 ? -23.685 -1.470 21.379 1.00 85.81 122 PRO A O 1
ATOM 959 N N . ASP A 1 123 ? -24.004 -3.687 21.154 1.00 90.06 123 ASP A N 1
ATOM 960 C CA . ASP A 1 123 ? -22.671 -3.987 20.621 1.00 90.06 123 ASP A CA 1
ATOM 961 C C . ASP A 1 123 ? -22.468 -3.319 19.264 1.00 90.06 123 ASP A C 1
ATOM 963 O O . ASP A 1 123 ? -21.507 -2.571 19.064 1.00 90.06 123 ASP A O 1
ATOM 967 N N . THR A 1 124 ? -23.423 -3.502 18.352 1.00 89.44 124 THR A N 1
ATOM 968 C CA . THR A 1 124 ? -23.404 -2.877 17.028 1.00 89.44 124 THR A CA 1
ATOM 969 C C . THR A 1 124 ? -23.368 -1.352 17.135 1.00 89.44 124 THR A C 1
ATOM 971 O O . THR A 1 124 ? -22.596 -0.709 16.425 1.00 89.44 124 THR A O 1
ATOM 974 N N . ALA A 1 125 ? -24.152 -0.753 18.038 1.00 88.44 125 ALA A N 1
ATOM 975 C CA . ALA A 1 125 ? -24.170 0.696 18.230 1.00 88.44 125 ALA A CA 1
ATOM 976 C C . ALA A 1 125 ? -22.810 1.234 18.709 1.00 88.44 125 ALA A C 1
ATOM 978 O O . ALA A 1 125 ? -22.331 2.260 18.217 1.00 88.44 125 ALA A O 1
ATOM 979 N N . LYS A 1 126 ? -22.155 0.536 19.644 1.00 91.81 126 LYS A N 1
ATOM 980 C CA . LYS A 1 126 ? -20.810 0.891 20.126 1.00 91.81 126 LYS A CA 1
ATOM 981 C C . LYS A 1 126 ? -19.769 0.737 19.019 1.00 91.81 126 LYS A C 1
ATOM 983 O O . LYS A 1 126 ? -19.004 1.668 18.766 1.00 91.81 126 LYS A O 1
ATOM 988 N N . LEU A 1 127 ? -19.789 -0.385 18.301 1.00 93.88 127 LEU A N 1
ATOM 989 C CA . LEU A 1 127 ? -18.877 -0.658 17.191 1.00 93.88 127 LEU A CA 1
ATOM 990 C C . LEU A 1 127 ? -19.026 0.344 16.040 1.00 93.88 127 LEU A C 1
ATOM 992 O O . LEU A 1 127 ? -18.021 0.759 15.470 1.00 93.88 127 LEU A O 1
ATOM 996 N N . GLN A 1 128 ? -20.244 0.789 15.723 1.00 92.00 128 GLN A N 1
ATOM 997 C CA . GLN A 1 128 ? -20.483 1.835 14.723 1.00 92.00 128 GLN A CA 1
ATOM 998 C C . GLN A 1 128 ? -19.826 3.165 15.120 1.00 92.00 128 GLN A C 1
ATOM 1000 O O . GLN A 1 128 ? -19.173 3.795 14.287 1.00 92.00 128 GLN A O 1
ATOM 1005 N N . LYS A 1 129 ? -19.929 3.575 16.394 1.00 91.69 129 LYS A N 1
ATOM 1006 C CA . LYS A 1 129 ? -19.260 4.788 16.907 1.00 91.69 129 LYS A CA 1
ATOM 1007 C C . LYS A 1 129 ? -17.737 4.681 16.800 1.00 91.69 129 LYS A C 1
ATOM 1009 O O . LYS A 1 129 ? -17.088 5.623 16.344 1.00 91.69 129 LYS A O 1
ATOM 1014 N N . ILE A 1 130 ? -17.179 3.525 17.166 1.00 95.12 130 ILE A N 1
ATOM 1015 C CA . ILE A 1 130 ? -15.742 3.243 17.042 1.00 95.12 130 ILE A CA 1
ATOM 1016 C C . ILE A 1 130 ? -15.323 3.274 15.567 1.00 95.12 130 ILE A C 1
ATOM 1018 O O . ILE A 1 130 ? -14.362 3.952 15.219 1.00 95.12 130 ILE A O 1
ATOM 1022 N N . ALA A 1 131 ? -16.070 2.623 14.675 1.00 94.69 131 ALA A N 1
ATOM 1023 C CA . ALA A 1 131 ? -15.762 2.583 13.248 1.00 94.69 131 ALA A CA 1
ATOM 1024 C C . ALA A 1 131 ? -15.803 3.974 12.592 1.00 94.69 131 ALA A C 1
ATOM 1026 O O . ALA A 1 131 ? -14.933 4.283 11.777 1.00 94.69 131 ALA A O 1
ATOM 1027 N N . LEU A 1 132 ? -16.753 4.842 12.966 1.00 92.75 132 LEU A N 1
ATOM 1028 C CA . LEU A 1 132 ? -16.777 6.240 12.516 1.00 92.75 132 LEU A CA 1
ATOM 1029 C C . LEU A 1 132 ? -15.535 7.008 12.991 1.00 92.75 132 LEU A C 1
ATOM 1031 O O . LEU A 1 132 ? -14.932 7.733 12.201 1.00 92.75 132 LEU A O 1
ATOM 1035 N N . CYS A 1 133 ? -15.124 6.814 14.248 1.00 94.31 133 CYS A N 1
ATOM 1036 C CA . CYS A 1 133 ? -13.903 7.407 14.795 1.00 94.31 133 CYS A CA 1
ATOM 1037 C C . CYS A 1 133 ? -12.658 6.942 14.028 1.00 94.31 133 CYS A C 1
ATOM 1039 O O . CYS A 1 133 ? -11.893 7.773 13.546 1.00 94.31 133 CYS A O 1
ATOM 1041 N N . ILE A 1 134 ? -12.476 5.629 13.844 1.00 95.94 134 ILE A N 1
ATOM 1042 C CA . ILE A 1 134 ? -11.330 5.080 13.103 1.00 95.94 134 ILE A CA 1
ATOM 1043 C C . ILE A 1 134 ? -11.323 5.576 11.656 1.00 95.94 134 ILE A C 1
ATOM 1045 O O . ILE A 1 134 ? -10.279 5.975 11.148 1.00 95.94 134 ILE A O 1
ATOM 1049 N N . ARG A 1 135 ? -12.483 5.637 10.995 1.00 93.62 135 ARG A N 1
ATOM 1050 C CA . ARG A 1 135 ? -12.575 6.159 9.628 1.00 93.62 135 ARG A CA 1
ATOM 1051 C C . ARG A 1 135 ? -12.165 7.637 9.542 1.00 93.62 135 ARG A C 1
ATOM 1053 O O . ARG A 1 135 ? -11.448 8.002 8.614 1.00 93.62 135 ARG A O 1
ATOM 1060 N N . ALA A 1 136 ? -12.593 8.470 10.493 1.00 91.75 136 ALA A N 1
ATOM 1061 C CA . ALA A 1 136 ? -12.204 9.881 10.575 1.00 91.75 136 ALA A CA 1
ATOM 1062 C C . ALA A 1 136 ? -10.686 10.038 10.764 1.00 91.75 136 ALA A C 1
ATOM 1064 O O . ALA A 1 136 ? -10.026 10.802 10.059 1.00 91.75 136 ALA A O 1
ATOM 1065 N N . VAL A 1 137 ? -10.128 9.233 11.667 1.00 93.19 137 VAL A N 1
ATOM 1066 C CA . VAL A 1 137 ? -8.706 9.218 12.004 1.00 93.19 137 VAL A CA 1
ATOM 1067 C C . VAL A 1 137 ? -7.833 8.773 10.820 1.00 93.19 137 VAL A C 1
ATOM 1069 O O . VAL A 1 137 ? -6.828 9.426 10.539 1.00 93.19 137 VAL A O 1
ATOM 1072 N N . LEU A 1 138 ? -8.240 7.734 10.080 1.00 92.50 138 LEU A N 1
ATOM 1073 C CA . LEU A 1 138 ? -7.562 7.289 8.852 1.00 92.50 138 LEU A CA 1
ATOM 1074 C C . LEU A 1 138 ? -7.640 8.329 7.729 1.00 92.50 138 LEU A C 1
ATOM 1076 O O . LEU A 1 138 ? -6.703 8.466 6.951 1.00 92.50 138 LEU A O 1
ATOM 1080 N N . ALA A 1 139 ? -8.757 9.055 7.631 1.00 88.56 139 ALA A N 1
ATOM 1081 C CA . ALA A 1 139 ? -8.915 10.132 6.658 1.00 88.56 139 ALA A CA 1
ATOM 1082 C C . ALA A 1 139 ? -8.127 11.400 7.037 1.00 88.56 139 ALA A C 1
ATOM 1084 O O . ALA A 1 139 ? -8.011 12.300 6.212 1.00 88.56 139 ALA A O 1
ATOM 1085 N N . GLY A 1 140 ? -7.637 11.512 8.278 1.00 87.56 140 GLY A N 1
ATOM 1086 C CA . GLY A 1 140 ? -6.996 12.732 8.773 1.00 87.56 140 GLY A CA 1
ATOM 1087 C C . GLY A 1 140 ? -7.963 13.912 8.926 1.00 87.56 140 GLY A C 1
ATOM 1088 O O . GLY A 1 140 ? -7.543 15.064 8.868 1.00 87.56 140 GLY A O 1
ATOM 1089 N N . THR A 1 141 ? -9.270 13.661 9.079 1.00 86.19 141 THR A N 1
ATOM 1090 C CA . THR A 1 141 ? -10.290 14.724 9.159 1.00 86.19 141 THR A CA 1
ATOM 1091 C C . THR A 1 141 ? -11.276 14.465 10.293 1.00 86.19 141 THR A C 1
ATOM 1093 O O . THR A 1 141 ? -11.480 13.324 10.695 1.00 86.19 141 THR A O 1
ATOM 1096 N N . SER A 1 142 ? -11.952 15.507 10.784 1.00 84.12 142 SER A N 1
ATOM 1097 C CA . SER A 1 142 ? -13.066 15.334 11.726 1.00 84.12 142 SER A CA 1
ATOM 1098 C C . SER A 1 142 ? -14.349 14.802 11.075 1.00 84.12 142 SER A C 1
ATOM 1100 O O . SER A 1 142 ? -15.219 14.289 11.778 1.00 84.12 142 SER A O 1
ATOM 1102 N N . ASP A 1 143 ? -14.486 14.879 9.745 1.00 84.94 143 ASP A N 1
ATOM 1103 C CA . ASP A 1 143 ? -15.634 14.320 9.029 1.00 84.94 143 ASP A CA 1
ATOM 1104 C C . ASP A 1 143 ? -15.431 12.823 8.765 1.00 84.94 143 ASP A C 1
ATOM 1106 O O . ASP A 1 143 ? -14.840 12.406 7.766 1.00 84.94 143 ASP A O 1
ATOM 1110 N N . ALA A 1 144 ? -16.024 12.000 9.630 1.00 84.00 144 ALA A N 1
ATOM 1111 C CA . ALA A 1 144 ? -16.038 10.545 9.500 1.00 84.00 144 ALA A CA 1
ATOM 1112 C C . ALA A 1 144 ? -16.659 10.035 8.189 1.00 84.00 144 ALA A C 1
ATOM 1114 O O . ALA A 1 144 ? -16.430 8.886 7.825 1.00 84.00 144 ALA A O 1
ATOM 1115 N N . THR A 1 145 ? -17.433 10.850 7.465 1.00 84.31 145 THR A N 1
ATOM 1116 C CA . THR A 1 145 ? -18.064 10.472 6.187 1.00 84.31 145 THR A CA 1
ATOM 1117 C C . THR A 1 145 ? -17.268 10.930 4.965 1.00 84.31 145 THR A C 1
ATOM 1119 O O . THR A 1 145 ? -17.609 10.564 3.841 1.00 84.31 145 THR A O 1
ATOM 1122 N N . GLY A 1 146 ? -16.251 11.770 5.171 1.00 79.81 146 GLY A N 1
ATOM 1123 C CA . GLY A 1 146 ? -15.485 12.428 4.118 1.00 79.81 146 GLY A CA 1
ATOM 1124 C C . GLY A 1 146 ? -14.462 11.519 3.436 1.00 79.81 146 GLY A C 1
ATOM 1125 O O . GLY A 1 146 ? -14.344 10.332 3.734 1.00 79.81 146 GLY A O 1
ATOM 1126 N N . PHE A 1 147 ? -13.706 12.087 2.507 1.00 80.50 147 PHE A N 1
ATOM 1127 C CA . PHE A 1 147 ? -12.532 11.456 1.898 1.00 80.50 147 PHE A CA 1
ATOM 1128 C C . PHE A 1 147 ? -11.287 12.142 2.454 1.00 80.50 147 PHE A C 1
ATOM 1130 O O . PHE A 1 147 ? -11.357 13.338 2.737 1.00 80.50 147 PHE A O 1
ATOM 1137 N N . GLY A 1 148 ? -10.179 11.418 2.630 1.00 67.50 148 GLY A N 1
ATOM 1138 C CA . GLY A 1 148 ? -8.975 12.033 3.204 1.00 67.50 148 GLY A CA 1
ATOM 1139 C C . GLY A 1 148 ? -8.143 12.813 2.190 1.00 67.50 148 GLY A C 1
ATOM 1140 O O . GLY A 1 148 ? -7.482 13.778 2.558 1.00 67.50 148 GLY A O 1
ATOM 1141 N N . GLN A 1 149 ? -8.245 12.497 0.894 1.00 62.97 149 GLN A N 1
ATOM 1142 C CA . GLN A 1 149 ? -7.639 13.323 -0.150 1.00 62.97 149 GLN A CA 1
ATOM 1143 C C . GLN A 1 149 ? -8.619 14.356 -0.710 1.00 62.97 149 GLN A C 1
ATOM 1145 O O . GLN A 1 149 ? -9.694 14.038 -1.232 1.00 62.97 149 GLN A O 1
ATOM 1150 N N . VAL A 1 150 ? -8.203 15.622 -0.666 1.00 53.81 150 VAL A N 1
ATOM 1151 C CA . VAL A 1 150 ? -8.824 16.691 -1.445 1.00 53.81 150 VAL A CA 1
ATOM 1152 C C . VAL A 1 150 ? -8.338 16.529 -2.880 1.00 53.81 150 VAL A C 1
ATOM 1154 O O . VAL A 1 150 ? -7.226 16.926 -3.207 1.00 53.81 150 VAL A O 1
ATOM 1157 N N . VAL A 1 151 ? -9.159 15.933 -3.749 1.00 52.22 151 VAL A N 1
ATOM 1158 C CA . VAL A 1 151 ? -8.840 15.846 -5.183 1.00 52.22 151 VAL A CA 1
ATOM 1159 C C . VAL A 1 151 ? -8.554 17.255 -5.700 1.00 52.22 151 VAL A C 1
ATOM 1161 O O . VAL A 1 151 ? -9.444 18.114 -5.691 1.00 52.22 151 VAL A O 1
ATOM 1164 N N . SER A 1 152 ? -7.312 17.482 -6.141 1.00 43.97 152 SER A N 1
ATOM 1165 C CA . SER A 1 152 ? -6.910 18.740 -6.762 1.00 43.97 152 SER A CA 1
ATOM 1166 C C . SER A 1 152 ? -7.872 19.050 -7.909 1.00 43.97 152 SER A C 1
ATOM 1168 O O . SER A 1 152 ? -8.081 18.211 -8.794 1.00 43.97 152 SER A O 1
ATOM 1170 N N . PRO A 1 153 ? -8.534 20.213 -7.885 1.00 45.56 153 PRO A N 1
ATOM 1171 C CA . PRO A 1 153 ? -9.604 20.483 -8.819 1.00 45.56 153 PRO A CA 1
ATOM 1172 C C . PRO A 1 153 ? -9.058 20.604 -10.240 1.00 45.56 153 PRO A C 1
ATOM 1174 O O . PRO A 1 153 ? -8.325 21.539 -10.552 1.00 45.56 153 PRO A O 1
ATOM 1177 N N . LYS A 1 154 ? -9.469 19.691 -11.122 1.00 51.88 154 LYS A N 1
ATOM 1178 C CA . LYS A 1 154 ? -9.279 19.848 -12.568 1.00 51.88 154 LYS A CA 1
ATOM 1179 C C . LYS A 1 154 ? -10.163 20.995 -13.078 1.00 51.88 154 LYS A C 1
ATOM 1181 O O . LYS A 1 154 ? -11.247 21.232 -12.538 1.00 51.88 154 LYS A O 1
ATOM 1186 N N . ALA A 1 155 ? -9.705 21.716 -14.101 1.00 51.56 155 ALA A N 1
ATOM 1187 C CA . ALA A 1 155 ? -10.498 22.758 -14.751 1.00 51.56 155 ALA A CA 1
ATOM 1188 C C . ALA A 1 155 ? -11.767 22.142 -15.381 1.00 51.56 155 ALA A C 1
ATOM 1190 O O . ALA A 1 155 ? -11.667 21.183 -16.143 1.00 51.56 155 ALA A O 1
ATOM 1191 N N . GLY A 1 156 ? -12.954 22.661 -15.041 1.00 67.06 156 GLY A N 1
ATOM 1192 C CA . GLY A 1 156 ? -14.237 22.164 -15.556 1.00 67.06 156 GLY A CA 1
ATOM 1193 C C . GLY A 1 156 ? -15.418 22.345 -14.595 1.00 67.06 156 GLY A C 1
ATOM 1194 O O . GLY A 1 156 ? -15.273 22.888 -13.497 1.00 67.06 156 GLY A O 1
ATOM 1195 N N . TYR A 1 157 ? -16.603 21.887 -15.021 1.00 56.31 157 TYR A N 1
ATOM 1196 C CA . TYR A 1 157 ? -17.828 21.928 -14.217 1.00 56.31 157 TYR A CA 1
ATOM 1197 C C . TYR A 1 157 ? -17.650 21.143 -12.915 1.00 56.31 157 TYR A C 1
ATOM 1199 O O . TYR A 1 157 ? -17.394 19.937 -12.915 1.00 56.31 157 TYR A O 1
ATOM 1207 N N . ARG A 1 158 ? -17.822 21.837 -11.789 1.00 56.56 158 ARG A N 1
ATOM 1208 C CA . ARG A 1 158 ? -17.900 21.216 -10.471 1.00 56.56 158 ARG A CA 1
ATOM 1209 C C . ARG A 1 158 ? -19.365 20.920 -10.187 1.00 56.56 158 ARG A C 1
ATOM 1211 O O . ARG A 1 158 ? -20.131 21.833 -9.894 1.00 56.56 158 ARG A O 1
ATOM 1218 N N . GLY A 1 159 ? -19.746 19.649 -10.267 1.00 58.81 159 GLY A N 1
ATOM 1219 C CA . GLY A 1 159 ? -21.034 19.211 -9.736 1.00 58.81 159 GLY A CA 1
ATOM 1220 C C . GLY A 1 159 ? -21.173 19.572 -8.251 1.00 58.81 159 GLY A C 1
ATOM 1221 O O . GLY A 1 159 ? -20.185 19.826 -7.556 1.00 58.81 159 GLY A O 1
ATOM 1222 N N . LEU A 1 160 ? -22.409 19.586 -7.751 1.00 60.38 160 LEU A N 1
ATOM 1223 C CA . LEU A 1 160 ? -22.681 19.778 -6.327 1.00 60.38 160 LEU A CA 1
ATOM 1224 C C . LEU A 1 160 ? -21.945 18.703 -5.513 1.00 60.38 160 LEU A C 1
ATOM 1226 O O . LEU A 1 160 ? -22.145 17.506 -5.731 1.00 60.38 160 LEU A O 1
ATOM 1230 N N . LYS A 1 161 ? -21.098 19.121 -4.564 1.00 66.94 161 LYS A N 1
ATOM 1231 C CA . LYS A 1 161 ? -20.454 18.190 -3.626 1.00 66.94 161 LYS A CA 1
ATOM 1232 C C . LYS A 1 161 ? -21.542 17.457 -2.836 1.00 66.94 161 LYS A C 1
ATOM 1234 O O . LYS A 1 161 ? -22.522 18.072 -2.413 1.00 66.94 161 LYS A O 1
ATOM 1239 N N . SER A 1 162 ? -21.380 16.148 -2.633 1.00 72.00 162 SER A N 1
ATOM 1240 C CA . SER A 1 162 ? -22.306 15.384 -1.792 1.00 72.00 162 SER A CA 1
ATOM 1241 C C . SER A 1 162 ? -22.362 16.003 -0.392 1.00 72.00 162 SER A C 1
ATOM 1243 O O . SER A 1 162 ? -21.349 16.462 0.138 1.00 72.00 162 SER A O 1
ATOM 1245 N N . THR A 1 163 ? -23.546 16.061 0.209 1.00 78.81 163 THR A N 1
ATOM 1246 C CA . THR A 1 163 ? -23.678 16.492 1.605 1.00 78.81 163 THR A CA 1
ATOM 1247 C C . THR A 1 163 ? -23.231 15.366 2.534 1.00 78.81 163 THR A C 1
ATOM 1249 O O . THR A 1 163 ? -23.251 14.195 2.146 1.00 78.81 163 THR A O 1
ATOM 1252 N N . GLN A 1 164 ? -22.855 15.708 3.770 1.00 78.31 164 GLN A N 1
ATOM 1253 C CA . GLN A 1 164 ? -22.475 14.727 4.792 1.00 78.31 164 GLN A CA 1
ATOM 1254 C C . GLN A 1 164 ? -23.563 13.655 4.964 1.00 78.31 164 GLN A C 1
ATOM 1256 O O . GLN A 1 164 ? -23.271 12.465 4.920 1.00 78.31 164 GLN A O 1
ATOM 1261 N N . TYR A 1 165 ? -24.832 14.072 5.036 1.00 78.56 165 TYR A N 1
ATOM 1262 C CA . TYR A 1 165 ? -25.984 13.171 5.123 1.00 78.56 165 TYR A CA 1
ATOM 1263 C C . TYR A 1 165 ? -26.059 12.174 3.955 1.00 78.56 165 TYR A C 1
ATOM 1265 O O . TYR A 1 165 ? -26.193 10.973 4.168 1.00 78.56 165 TYR A O 1
ATOM 1273 N N . LYS A 1 166 ? -25.903 12.644 2.705 1.00 80.75 166 LYS A N 1
ATOM 1274 C CA . LYS A 1 166 ? -25.945 11.766 1.521 1.00 80.75 166 LYS A CA 1
ATOM 1275 C C . LYS A 1 166 ? -24.815 10.734 1.526 1.00 80.75 166 LYS A C 1
ATOM 1277 O O . LYS A 1 166 ? -25.038 9.603 1.106 1.00 80.75 166 LYS A O 1
ATOM 1282 N N . ARG A 1 167 ? -23.621 11.098 2.014 1.00 83.69 167 ARG A N 1
ATOM 1283 C CA . ARG A 1 167 ? -22.476 10.173 2.096 1.00 83.69 167 ARG A CA 1
ATOM 1284 C C . ARG A 1 167 ? -22.704 9.028 3.074 1.00 83.69 167 ARG A C 1
ATOM 1286 O O . ARG A 1 167 ? -22.215 7.934 2.821 1.00 83.69 167 ARG A O 1
ATOM 1293 N N . GLN A 1 168 ? -23.476 9.243 4.139 1.00 81.31 168 GLN A N 1
ATOM 1294 C CA . GLN A 1 168 ? -23.769 8.193 5.118 1.00 81.31 168 GLN A CA 1
ATOM 1295 C C . GLN A 1 168 ? -24.530 7.008 4.504 1.00 81.31 168 GLN A C 1
ATOM 1297 O O . GLN A 1 168 ? -24.356 5.887 4.954 1.00 81.31 168 GLN A O 1
ATOM 1302 N N . LEU A 1 169 ? -25.334 7.225 3.457 1.00 77.69 169 LEU A N 1
ATOM 1303 C CA . LEU A 1 169 ? -26.096 6.157 2.791 1.00 77.69 169 LEU A CA 1
ATOM 1304 C C . LEU A 1 169 ? -25.221 5.225 1.935 1.00 77.69 169 LEU A C 1
ATOM 1306 O O . LEU A 1 169 ? -25.639 4.122 1.594 1.00 77.69 169 LEU A O 1
ATOM 1310 N N . GLY A 1 170 ? -24.023 5.677 1.562 1.00 73.88 170 GLY A N 1
ATOM 1311 C CA . GLY A 1 170 ? -23.127 4.986 0.640 1.00 73.88 170 GLY A CA 1
ATOM 1312 C C . GLY A 1 170 ? -21.675 5.290 0.969 1.00 73.88 170 GLY A C 1
ATOM 1313 O O . GLY A 1 170 ? -20.955 5.839 0.135 1.00 73.88 170 GLY A O 1
ATOM 1314 N N . LEU A 1 171 ? -21.264 4.975 2.202 1.00 81.19 171 LEU A N 1
ATOM 1315 C CA . LEU A 1 171 ? -19.898 5.203 2.660 1.00 81.19 171 LEU A CA 1
ATOM 1316 C C . LEU A 1 171 ? -18.924 4.398 1.804 1.00 81.19 171 LEU A C 1
ATOM 1318 O O . LEU A 1 171 ? -18.856 3.170 1.870 1.00 81.19 171 LEU A O 1
ATOM 1322 N N . TYR A 1 172 ? -18.153 5.117 0.998 1.00 79.94 172 TYR A N 1
ATOM 1323 C CA . TYR A 1 172 ? -17.070 4.530 0.238 1.00 79.94 172 TYR A CA 1
ATOM 1324 C C . TYR A 1 172 ? -15.831 4.467 1.136 1.00 79.94 172 TYR A C 1
ATOM 1326 O O . TYR A 1 172 ? -15.303 5.493 1.576 1.00 79.94 172 TYR A O 1
ATOM 1334 N N . THR A 1 173 ? -15.439 3.237 1.464 1.00 83.44 173 THR A N 1
ATOM 1335 C CA . THR A 1 173 ? -14.394 2.916 2.440 1.00 83.44 173 THR A CA 1
ATOM 1336 C C . THR A 1 173 ? -13.383 2.005 1.759 1.00 83.44 173 THR A C 1
ATOM 1338 O O . THR A 1 173 ? -13.420 0.788 1.891 1.00 83.44 173 THR A O 1
ATOM 1341 N N . THR A 1 174 ? -12.520 2.606 0.946 1.00 86.94 174 THR A N 1
ATOM 1342 C CA . THR A 1 174 ? -11.346 1.95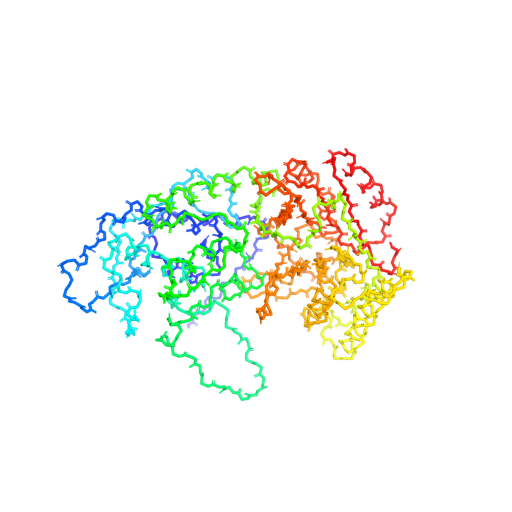0 0.349 1.00 86.94 174 THR A CA 1
ATOM 1343 C C . THR A 1 174 ? -10.081 2.678 0.790 1.00 86.94 174 THR A C 1
ATOM 1345 O O . THR A 1 174 ? -10.172 3.873 1.098 1.00 86.94 174 THR A O 1
ATOM 1348 N N . PRO A 1 175 ? -8.909 2.021 0.812 1.00 88.94 175 PRO A N 1
ATOM 1349 C CA . PRO A 1 175 ? -7.688 2.697 1.234 1.00 88.94 175 PRO A CA 1
ATOM 1350 C C . PRO A 1 175 ? -7.387 3.932 0.387 1.00 88.94 175 PRO A C 1
ATOM 1352 O O . PRO A 1 175 ? -7.207 5.005 0.945 1.00 88.94 175 PRO A O 1
ATOM 1355 N N . ASP A 1 176 ? -7.545 3.836 -0.933 1.00 84.38 176 ASP A N 1
ATOM 1356 C CA . ASP A 1 176 ? -7.368 4.948 -1.872 1.00 84.38 176 ASP A CA 1
ATOM 1357 C C . ASP A 1 176 ? -8.317 6.122 -1.578 1.00 84.38 176 ASP A C 1
ATOM 1359 O O . ASP A 1 176 ? -7.952 7.283 -1.713 1.00 84.38 176 ASP A O 1
ATOM 1363 N N . SER A 1 177 ? -9.552 5.852 -1.141 1.00 84.00 177 SER A N 1
ATOM 1364 C CA . SER A 1 177 ? -10.512 6.917 -0.811 1.00 84.00 177 SER A CA 1
ATOM 1365 C C . SER A 1 177 ? -10.218 7.635 0.511 1.00 84.00 177 SER A C 1
ATOM 1367 O O . SER A 1 177 ? -10.640 8.776 0.707 1.00 84.00 177 SER A O 1
ATOM 1369 N N . LEU A 1 178 ? -9.533 6.955 1.432 1.00 87.69 178 LEU A N 1
ATOM 1370 C CA . LEU A 1 178 ? -9.230 7.463 2.766 1.00 87.69 178 LEU A CA 1
ATOM 1371 C C . LEU A 1 178 ? -7.816 8.042 2.824 1.00 87.69 178 LEU A C 1
ATOM 1373 O O . LEU A 1 178 ? -7.669 9.210 3.137 1.00 87.69 178 LEU A O 1
ATOM 1377 N N . GLY A 1 179 ? -6.799 7.253 2.488 1.00 83.88 179 GLY A N 1
ATOM 1378 C CA . GLY A 1 179 ? -5.389 7.642 2.537 1.00 83.88 179 GLY A CA 1
ATOM 1379 C C . GLY A 1 179 ? -4.766 7.952 1.174 1.00 83.88 179 GLY A C 1
ATOM 1380 O O . GLY A 1 179 ? -3.598 8.320 1.124 1.00 83.88 179 GLY A O 1
ATOM 1381 N N . GLY A 1 180 ? -5.506 7.811 0.068 1.00 83.88 180 GLY A N 1
ATOM 1382 C CA . GLY A 1 180 ? -4.946 7.991 -1.273 1.00 83.88 180 GLY A CA 1
ATOM 1383 C C . GLY A 1 180 ? -4.033 6.850 -1.714 1.00 83.88 180 GLY A C 1
ATOM 1384 O O . GLY A 1 180 ? -4.043 5.761 -1.142 1.00 83.88 180 GLY A O 1
ATOM 1385 N N . ASP A 1 181 ? -3.206 7.115 -2.727 1.00 77.19 181 ASP A N 1
ATOM 1386 C CA . ASP A 1 181 ? -2.229 6.140 -3.238 1.00 77.19 181 ASP A CA 1
ATOM 1387 C C . ASP A 1 181 ? -1.102 5.830 -2.225 1.00 77.19 181 ASP A C 1
ATOM 1389 O O . ASP A 1 181 ? -0.395 4.830 -2.356 1.00 77.19 181 ASP A O 1
ATOM 1393 N N . THR A 1 182 ? -0.968 6.656 -1.180 1.00 82.00 182 THR A N 1
ATOM 1394 C CA . THR A 1 182 ? 0.033 6.533 -0.109 1.00 82.00 182 THR A CA 1
ATOM 1395 C C . THR A 1 182 ? -0.515 5.857 1.148 1.00 82.00 182 THR A C 1
ATOM 1397 O O . THR A 1 182 ? 0.149 5.868 2.181 1.00 82.00 182 THR A O 1
ATOM 1400 N N . ALA A 1 183 ? -1.725 5.291 1.091 1.00 88.69 183 ALA A N 1
ATOM 1401 C CA . ALA A 1 183 ? -2.362 4.654 2.238 1.00 88.69 183 ALA A CA 1
ATOM 1402 C C . ALA A 1 183 ? -1.483 3.536 2.832 1.00 88.69 183 ALA A C 1
ATOM 1404 O O . ALA A 1 183 ? -1.072 2.611 2.130 1.00 88.69 183 ALA A O 1
ATOM 1405 N N . GLU A 1 184 ? -1.249 3.595 4.144 1.00 92.06 184 GLU A N 1
ATOM 1406 C CA . GLU A 1 184 ? -0.454 2.617 4.906 1.00 92.06 184 GLU A CA 1
ATOM 1407 C C . GLU A 1 184 ? -1.335 1.559 5.594 1.00 92.06 184 GLU A C 1
ATOM 1409 O O . GLU A 1 184 ? -1.038 1.067 6.686 1.00 92.06 184 GLU A O 1
ATOM 1414 N N . PHE A 1 185 ? -2.473 1.241 4.978 1.00 93.81 185 PHE A N 1
ATOM 1415 C CA . PHE A 1 185 ? -3.444 0.288 5.500 1.00 93.81 185 PHE A CA 1
ATOM 1416 C C . PHE A 1 185 ? -4.122 -0.509 4.387 1.00 93.81 185 PHE A C 1
ATOM 1418 O O . PHE A 1 185 ? -4.278 -0.072 3.244 1.00 93.81 185 PHE A O 1
ATOM 1425 N N . SER A 1 186 ? -4.495 -1.729 4.739 1.00 94.06 186 SER A N 1
ATOM 1426 C CA . SER A 1 186 ? -4.945 -2.771 3.825 1.00 94.06 186 SER A CA 1
ATOM 1427 C C . SER A 1 186 ? -6.437 -2.686 3.514 1.00 94.06 186 SER A C 1
ATOM 1429 O O . SER A 1 186 ? -7.230 -1.992 4.172 1.00 94.06 186 SER A O 1
ATOM 1431 N N . SER A 1 187 ? -6.863 -3.459 2.513 1.00 91.75 187 SER A N 1
ATOM 1432 C CA . SER A 1 187 ? -8.292 -3.671 2.294 1.00 91.75 187 SER A CA 1
ATOM 1433 C C . SER A 1 187 ? -8.964 -4.416 3.448 1.00 91.75 187 SER A C 1
ATOM 1435 O O . SER A 1 187 ? -10.169 -4.249 3.621 1.00 91.75 187 SER A O 1
ATOM 1437 N N . TRP A 1 188 ? -8.224 -5.159 4.281 1.00 95.12 188 TRP A N 1
ATOM 1438 C CA . TRP A 1 188 ? -8.777 -5.841 5.454 1.00 95.12 188 TRP A CA 1
ATOM 1439 C C . TRP A 1 188 ? -9.428 -4.851 6.428 1.00 95.12 188 TRP A C 1
ATOM 1441 O O . TRP A 1 188 ? -10.623 -4.968 6.709 1.00 95.12 188 TRP A O 1
ATOM 1451 N N . LEU A 1 189 ? -8.690 -3.819 6.863 1.00 96.12 189 LEU A N 1
ATOM 1452 C CA . LEU A 1 189 ? -9.209 -2.812 7.799 1.00 96.12 189 LEU A CA 1
ATOM 1453 C C . LEU A 1 1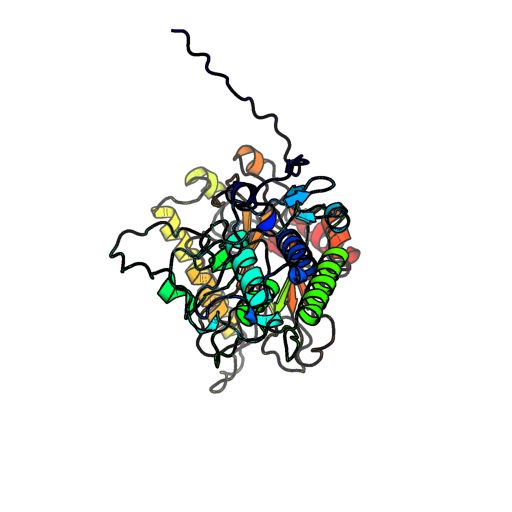89 ? -10.407 -2.072 7.195 1.00 96.12 189 LEU A C 1
ATOM 1455 O O . LEU A 1 189 ? -11.445 -1.902 7.831 1.00 96.12 189 LEU A O 1
ATOM 1459 N N . THR A 1 190 ? -10.302 -1.671 5.931 1.00 93.31 190 THR A N 1
ATOM 1460 C CA . THR A 1 190 ? -11.409 -0.969 5.264 1.00 93.31 190 THR A CA 1
ATOM 1461 C C . THR A 1 190 ? -12.635 -1.856 5.031 1.00 93.31 190 THR A C 1
ATOM 1463 O O . THR A 1 190 ? -13.759 -1.359 5.091 1.00 93.31 190 THR A O 1
ATOM 1466 N N . THR A 1 191 ? -12.453 -3.168 4.863 1.00 93.25 191 THR A N 1
ATOM 1467 C CA . THR A 1 191 ? -13.548 -4.146 4.782 1.00 93.25 191 THR A CA 1
ATOM 1468 C C . THR A 1 191 ? -14.221 -4.337 6.139 1.00 93.25 191 THR A C 1
ATOM 1470 O O . THR A 1 191 ? -15.452 -4.362 6.190 1.00 93.25 191 THR A O 1
ATOM 1473 N N . LEU A 1 192 ? -13.457 -4.384 7.238 1.00 95.62 192 LEU A N 1
ATOM 1474 C CA . LEU A 1 192 ? -14.010 -4.371 8.596 1.00 95.62 192 LEU A CA 1
ATOM 1475 C C . LEU A 1 192 ? -14.871 -3.119 8.811 1.00 95.62 192 LEU A C 1
ATOM 1477 O O . LEU A 1 192 ? -16.045 -3.232 9.159 1.00 95.62 192 LEU A O 1
ATOM 1481 N N . LEU A 1 193 ? -14.334 -1.931 8.514 1.00 94.69 193 LEU A N 1
ATOM 1482 C CA . LEU A 1 193 ? -15.074 -0.669 8.630 1.00 94.69 193 LEU A CA 1
ATOM 1483 C C . LEU A 1 193 ? -16.338 -0.659 7.760 1.00 94.69 193 LEU A C 1
ATOM 1485 O O . LEU A 1 193 ? -17.403 -0.259 8.226 1.00 94.69 193 LEU A O 1
ATOM 1489 N N . ALA A 1 194 ? -16.253 -1.137 6.516 1.00 92.00 194 ALA A N 1
ATOM 1490 C CA . ALA A 1 194 ? -17.406 -1.236 5.628 1.00 92.00 194 ALA A CA 1
ATOM 1491 C C . ALA A 1 194 ? -18.480 -2.192 6.171 1.00 92.00 194 ALA A C 1
ATOM 1493 O O . ALA A 1 194 ? -19.665 -1.911 6.023 1.00 92.00 194 ALA A O 1
ATOM 1494 N N . LYS A 1 195 ? -18.097 -3.299 6.823 1.00 91.88 195 LYS A N 1
ATOM 1495 C CA . LYS A 1 195 ? -19.040 -4.237 7.455 1.00 91.88 195 LYS A CA 1
ATOM 1496 C C . LYS A 1 195 ? -19.694 -3.662 8.708 1.00 91.88 195 LYS A C 1
ATOM 1498 O O . LYS A 1 195 ? -20.888 -3.886 8.892 1.00 91.88 195 LYS A O 1
ATOM 1503 N N . LEU A 1 196 ? -18.951 -2.913 9.523 1.00 92.44 196 LEU A N 1
ATOM 1504 C CA . LEU A 1 196 ? -19.474 -2.246 10.722 1.00 92.44 196 LEU A CA 1
ATOM 1505 C C . LEU A 1 196 ? -20.417 -1.083 10.375 1.00 92.44 196 LEU A C 1
ATOM 1507 O O . LEU A 1 196 ? -21.403 -0.855 11.070 1.00 92.44 196 LEU A O 1
ATOM 1511 N N . LEU A 1 197 ? -20.151 -0.381 9.271 1.00 90.88 197 LEU A N 1
ATOM 1512 C CA . LEU A 1 197 ? -20.906 0.796 8.823 1.00 90.88 197 LEU A CA 1
ATOM 1513 C C . LEU A 1 197 ? -21.883 0.497 7.673 1.00 90.88 197 LEU A C 1
ATOM 1515 O O . LEU A 1 197 ? -22.354 1.417 7.005 1.00 90.88 197 LEU A O 1
ATOM 1519 N N . ARG A 1 198 ? -22.171 -0.779 7.390 1.00 87.25 198 ARG A N 1
ATOM 1520 C CA . ARG A 1 198 ? -23.014 -1.161 6.248 1.00 87.25 198 ARG A CA 1
ATOM 1521 C C . ARG A 1 198 ? -24.460 -0.705 6.430 1.00 87.25 198 ARG A C 1
ATOM 1523 O O . ARG A 1 198 ? -25.037 -0.820 7.511 1.00 87.25 198 ARG A O 1
ATOM 1530 N N . TRP A 1 199 ? -25.091 -0.315 5.329 1.00 83.38 199 TRP A N 1
ATOM 1531 C CA . TRP A 1 199 ? -26.541 -0.162 5.288 1.00 83.38 199 TRP A CA 1
ATOM 1532 C C . TRP A 1 199 ? -27.234 -1.544 5.317 1.00 83.38 199 TRP A C 1
ATOM 1534 O O . TRP A 1 199 ? -26.791 -2.460 4.613 1.00 83.38 199 TRP A O 1
ATOM 1544 N N . PRO A 1 200 ? -28.323 -1.726 6.090 1.00 79.62 200 PRO A N 1
ATOM 1545 C CA . PRO A 1 200 ? -29.094 -2.963 6.138 1.00 79.62 200 PRO A CA 1
ATOM 1546 C C . PRO A 1 200 ? -29.497 -3.458 4.746 1.00 79.62 200 PRO A C 1
ATOM 1548 O O . PRO A 1 200 ? -30.057 -2.717 3.944 1.00 79.62 200 PRO A O 1
ATOM 1551 N N . GLY A 1 201 ? -29.210 -4.726 4.451 1.00 78.81 201 GLY A N 1
ATOM 1552 C CA . GLY A 1 201 ? -29.490 -5.332 3.145 1.00 78.81 201 GLY A CA 1
ATOM 1553 C C . GLY A 1 201 ? -28.382 -5.161 2.098 1.00 78.81 201 GLY A C 1
ATOM 1554 O O . GLY A 1 201 ? -28.412 -5.860 1.086 1.00 78.81 201 GLY A O 1
ATOM 1555 N N . ILE A 1 202 ? -27.361 -4.326 2.340 1.00 82.81 202 ILE A N 1
ATOM 1556 C CA . ILE A 1 202 ? -26.176 -4.264 1.474 1.00 82.81 202 ILE A CA 1
ATOM 1557 C C . ILE A 1 202 ? -25.211 -5.398 1.827 1.00 82.81 202 ILE A C 1
ATOM 1559 O O . ILE A 1 202 ? -24.805 -5.582 2.978 1.00 82.81 202 ILE A O 1
ATOM 1563 N N . ARG A 1 203 ? -24.798 -6.148 0.803 1.00 81.06 203 ARG A N 1
ATOM 1564 C CA . ARG A 1 203 ? -23.723 -7.136 0.918 1.00 81.06 203 ARG A CA 1
ATOM 1565 C C . ARG A 1 203 ? -22.380 -6.455 0.687 1.00 81.06 203 ARG A C 1
ATOM 1567 O O . ARG A 1 203 ? -22.102 -5.968 -0.404 1.00 81.06 203 ARG A O 1
ATOM 1574 N N . VAL A 1 204 ? -21.543 -6.449 1.719 1.00 83.00 204 VAL A N 1
ATOM 1575 C CA . VAL A 1 204 ? -20.139 -6.040 1.618 1.00 83.00 204 VAL A CA 1
ATOM 1576 C C . VAL A 1 204 ? -19.324 -7.277 1.267 1.00 83.00 204 VAL A C 1
ATOM 1578 O O . VAL A 1 204 ? -19.338 -8.241 2.032 1.00 83.00 204 VAL A O 1
ATOM 1581 N N . ASN A 1 205 ? -18.644 -7.243 0.120 1.00 82.62 205 ASN A N 1
ATOM 1582 C CA . ASN A 1 205 ? -17.747 -8.313 -0.314 1.00 82.62 205 ASN A CA 1
ATOM 1583 C C . ASN A 1 205 ? -16.647 -8.532 0.738 1.00 82.62 205 ASN A C 1
ATOM 1585 O O . ASN A 1 205 ? -16.076 -7.570 1.247 1.00 82.62 205 ASN A O 1
ATOM 1589 N N . ASP A 1 206 ? -16.364 -9.794 1.043 1.00 83.69 206 ASP A N 1
ATOM 1590 C CA . ASP A 1 206 ? -15.377 -10.216 2.033 1.00 83.69 206 ASP A CA 1
ATOM 1591 C C . ASP A 1 206 ? -13.925 -9.927 1.627 1.00 83.69 206 ASP A C 1
ATOM 1593 O O . ASP A 1 206 ? -13.039 -10.009 2.473 1.00 83.69 206 ASP A O 1
ATOM 1597 N N . GLN A 1 207 ? -13.685 -9.586 0.353 1.00 79.50 207 GLN A N 1
ATOM 1598 C CA . GLN A 1 207 ? -12.363 -9.319 -0.236 1.00 79.50 207 GLN A CA 1
ATOM 1599 C C . GLN A 1 207 ? -11.368 -10.478 -0.033 1.00 79.50 207 GLN A C 1
ATOM 1601 O O . GLN A 1 207 ? -10.170 -10.264 0.088 1.00 79.50 207 GLN A O 1
ATOM 1606 N N . GLY A 1 208 ? -11.859 -11.721 0.013 1.00 79.62 208 GLY A N 1
ATOM 1607 C CA . GLY A 1 208 ? -11.020 -12.908 0.226 1.00 79.62 208 GLY A CA 1
ATOM 1608 C C . GLY A 1 208 ? -10.629 -13.164 1.687 1.00 79.62 208 GLY A C 1
ATOM 1609 O O . GLY A 1 208 ? -9.858 -14.086 1.955 1.00 79.62 208 GLY A O 1
ATOM 1610 N N . TYR A 1 209 ? -11.159 -12.394 2.638 1.00 87.75 209 TYR A N 1
ATOM 1611 C CA . TYR A 1 209 ? -10.954 -12.610 4.071 1.00 87.75 209 TYR A CA 1
ATOM 1612 C C . TYR A 1 209 ? -12.103 -13.404 4.700 1.00 87.75 209 TYR A C 1
ATOM 1614 O O . TYR A 1 209 ? -13.233 -13.371 4.219 1.00 87.75 209 TYR A O 1
ATOM 1622 N N . SER A 1 210 ? -11.815 -14.111 5.792 1.00 87.62 210 SER A N 1
ATOM 1623 C CA . SER A 1 210 ? -12.844 -14.775 6.597 1.00 87.62 210 SER A CA 1
ATOM 1624 C C . SER A 1 210 ? -13.399 -13.798 7.630 1.00 87.62 210 SER A C 1
ATOM 1626 O O . SER A 1 210 ? -12.631 -13.094 8.285 1.00 87.62 210 SER A O 1
ATOM 1628 N N . TRP A 1 211 ? -14.723 -13.758 7.776 1.00 92.25 211 TRP A N 1
ATOM 1629 C CA . TRP A 1 211 ? -15.402 -12.885 8.730 1.00 92.25 211 TRP A CA 1
ATOM 1630 C C . TRP A 1 211 ? -16.420 -13.678 9.555 1.00 92.25 211 TRP A C 1
ATOM 1632 O O . TRP A 1 211 ? -17.147 -14.502 8.990 1.00 92.25 211 TRP A O 1
ATOM 1642 N N . PRO A 1 212 ? -16.542 -13.404 10.865 1.00 92.12 212 PRO A N 1
ATOM 1643 C CA . PRO A 1 212 ? -17.616 -13.945 11.684 1.00 92.12 212 PRO A CA 1
ATOM 1644 C C . PRO A 1 212 ? -18.995 -13.584 11.122 1.00 92.12 212 PRO A C 1
ATOM 1646 O O . PRO A 1 212 ? -19.202 -12.509 10.552 1.00 92.12 212 PRO A O 1
ATOM 1649 N N . ARG A 1 213 ? -19.977 -14.469 11.329 1.00 87.56 213 ARG A N 1
ATOM 1650 C CA . ARG A 1 213 ? -21.366 -14.232 10.898 1.00 87.56 213 ARG A CA 1
ATOM 1651 C C . ARG A 1 213 ? -21.996 -13.030 11.611 1.00 87.56 213 ARG A C 1
ATOM 1653 O O . ARG A 1 213 ? -22.798 -12.314 11.009 1.00 87.56 213 ARG A O 1
ATOM 1660 N N . VAL A 1 214 ? -21.641 -12.833 12.880 1.00 89.38 214 VAL A N 1
ATOM 1661 C CA . VAL A 1 214 ? -22.082 -11.723 13.731 1.00 89.38 214 VAL A CA 1
ATOM 1662 C C . VAL A 1 214 ? -20.839 -11.032 14.283 1.00 89.38 214 VAL A C 1
ATOM 1664 O O . VAL A 1 214 ? -19.929 -11.701 14.761 1.00 89.38 214 VAL A O 1
ATOM 1667 N N . LEU A 1 215 ? -20.796 -9.703 14.185 1.00 92.31 215 LEU A N 1
ATOM 1668 C CA . LEU A 1 215 ? -19.692 -8.878 14.675 1.00 92.31 215 LEU A CA 1
ATOM 1669 C C . LEU A 1 215 ? -20.070 -8.313 16.049 1.00 92.31 215 LEU A C 1
ATOM 1671 O O . LEU A 1 215 ? -20.630 -7.223 16.127 1.00 92.31 215 LEU A O 1
ATOM 1675 N N . THR A 1 216 ? -19.815 -9.084 17.107 1.00 94.50 216 THR A N 1
ATOM 1676 C CA . THR A 1 216 ? -19.911 -8.629 18.507 1.00 94.50 216 THR A CA 1
ATOM 1677 C C . THR A 1 216 ? -18.637 -7.891 18.920 1.00 94.50 216 THR A C 1
ATOM 1679 O O . THR A 1 216 ? -17.631 -7.952 18.206 1.00 94.50 216 THR A O 1
ATOM 1682 N N . LEU A 1 217 ? -18.652 -7.204 20.069 1.00 95.00 217 LEU A N 1
ATOM 1683 C CA . LEU A 1 217 ? -17.446 -6.544 20.592 1.00 95.00 217 LEU A CA 1
ATOM 1684 C C . LEU A 1 217 ? -16.283 -7.534 20.758 1.00 95.00 217 LEU A C 1
ATOM 1686 O O . LEU A 1 217 ? -15.192 -7.273 20.259 1.00 95.00 217 LEU A O 1
ATOM 1690 N N . GLU A 1 218 ? -16.549 -8.694 21.361 1.00 95.12 218 GLU A N 1
ATOM 1691 C CA . GLU A 1 218 ? -15.569 -9.770 21.566 1.00 95.12 218 GLU A CA 1
ATOM 1692 C C . GLU A 1 218 ? -15.027 -10.320 20.237 1.00 95.12 218 GLU A C 1
ATOM 1694 O O . GLU A 1 218 ? -13.818 -10.449 20.056 1.00 95.12 218 GLU A O 1
ATOM 1699 N N . ALA A 1 219 ? -15.905 -10.575 19.258 1.00 96.00 219 ALA A N 1
ATOM 1700 C CA . ALA A 1 219 ? -15.483 -11.083 17.955 1.00 96.00 219 ALA A CA 1
ATOM 1701 C C . ALA A 1 219 ? -14.592 -10.076 17.209 1.00 96.00 219 ALA A C 1
ATOM 1703 O O . ALA A 1 219 ? -13.622 -10.459 16.555 1.00 96.00 219 ALA A O 1
ATOM 1704 N N . VAL A 1 220 ? -14.905 -8.779 17.295 1.00 97.00 220 VAL A N 1
ATOM 1705 C CA . VAL A 1 220 ? -14.089 -7.723 16.679 1.00 97.00 220 VAL A CA 1
ATOM 1706 C C . VAL A 1 220 ? -12.760 -7.552 17.415 1.00 97.00 220 VAL A C 1
ATOM 1708 O O . VAL A 1 220 ? -11.731 -7.385 16.763 1.00 97.00 220 VAL A O 1
ATOM 1711 N N . GLU A 1 221 ? -12.749 -7.635 18.743 1.00 96.88 221 GLU A N 1
ATOM 1712 C CA . GLU A 1 221 ? -11.523 -7.598 19.544 1.00 96.88 221 GLU A CA 1
ATOM 1713 C C . GLU A 1 221 ? -10.580 -8.760 19.204 1.00 96.88 221 GLU A C 1
ATOM 1715 O O . GLU A 1 221 ? -9.378 -8.549 19.007 1.00 96.88 221 GLU A O 1
ATOM 1720 N N . GLN A 1 222 ? -11.125 -9.969 19.040 1.00 96.81 222 GLN A N 1
ATOM 1721 C CA . GLN A 1 222 ? -10.361 -11.132 18.600 1.00 96.81 222 GLN A CA 1
ATOM 1722 C C . GLN A 1 222 ? -9.759 -10.911 17.203 1.00 96.81 222 GLN A C 1
ATOM 1724 O O . GLN A 1 222 ? -8.555 -11.097 17.022 1.00 96.81 222 GLN A O 1
ATOM 1729 N N . LEU A 1 223 ? -10.553 -10.432 16.237 1.00 97.31 223 LEU A N 1
ATOM 1730 C CA . LEU A 1 223 ? -10.074 -10.119 14.884 1.00 97.31 223 LEU A CA 1
ATOM 1731 C C . LEU A 1 223 ? -8.925 -9.100 14.889 1.00 97.31 223 LEU A C 1
ATOM 1733 O O . LEU A 1 223 ? -7.954 -9.252 14.147 1.00 97.31 223 LEU A O 1
ATOM 1737 N N . ILE A 1 224 ? -9.025 -8.054 15.715 1.00 97.25 224 ILE A N 1
ATOM 1738 C CA . ILE A 1 224 ? -7.979 -7.032 15.851 1.00 97.25 224 ILE A CA 1
ATOM 1739 C C . ILE A 1 224 ? -6.711 -7.638 16.456 1.00 97.25 224 ILE A C 1
ATOM 1741 O O . ILE A 1 224 ? -5.613 -7.382 15.960 1.00 97.25 224 ILE A O 1
ATOM 1745 N N . THR A 1 225 ? -6.857 -8.464 17.491 1.00 97.12 225 THR A N 1
ATOM 1746 C CA . THR A 1 225 ? -5.737 -9.123 18.172 1.00 97.12 225 THR A CA 1
ATOM 1747 C C . THR A 1 225 ? -4.994 -10.068 17.229 1.00 97.12 225 THR A C 1
ATOM 1749 O O . THR A 1 225 ? -3.767 -10.007 17.129 1.00 97.12 225 THR A O 1
ATOM 1752 N N . GLU A 1 226 ? -5.723 -10.882 16.464 1.00 96.69 226 GLU A N 1
ATOM 1753 C CA . GLU A 1 226 ? -5.153 -11.766 15.443 1.00 96.69 226 GLU A CA 1
ATOM 1754 C C . GLU A 1 226 ? -4.444 -10.968 14.339 1.00 96.69 226 GLU A C 1
ATOM 1756 O O . GLU A 1 226 ? -3.323 -11.304 13.944 1.00 96.69 226 GLU A O 1
ATOM 1761 N N . ARG A 1 227 ? -5.046 -9.861 13.876 1.00 96.88 227 ARG A N 1
ATOM 1762 C CA . ARG A 1 227 ? -4.444 -8.987 12.859 1.00 96.88 227 ARG A CA 1
ATOM 1763 C C . ARG A 1 227 ? -3.157 -8.326 13.356 1.00 96.88 227 ARG A C 1
ATOM 1765 O O . ARG A 1 227 ? -2.169 -8.307 12.623 1.00 96.88 227 ARG A O 1
ATOM 1772 N N . LEU A 1 228 ? -3.130 -7.818 14.588 1.00 96.88 228 LEU A N 1
ATOM 1773 C CA . LEU A 1 228 ? -1.919 -7.259 15.202 1.00 96.88 228 LEU A CA 1
ATOM 1774 C C . LEU A 1 228 ? -0.841 -8.332 15.404 1.00 96.88 228 LEU A C 1
ATOM 1776 O O . LEU A 1 228 ? 0.335 -8.068 15.149 1.00 96.88 228 LEU A O 1
ATOM 1780 N N . GLY A 1 229 ? -1.232 -9.554 15.781 1.00 96.81 229 GLY A N 1
ATOM 1781 C CA . GLY A 1 229 ? -0.338 -10.712 15.835 1.00 96.81 229 GLY A CA 1
ATOM 1782 C C . GLY A 1 229 ? 0.310 -11.011 14.481 1.00 96.81 229 GLY A C 1
ATOM 1783 O O . GLY A 1 229 ? 1.529 -11.170 14.404 1.00 96.81 229 GLY A O 1
ATOM 1784 N N . LEU A 1 230 ? -0.475 -10.991 13.398 1.00 95.12 230 LEU A N 1
ATOM 1785 C CA . LEU A 1 230 ? 0.026 -11.157 12.030 1.00 95.12 230 LEU A CA 1
ATOM 1786 C C . LEU A 1 230 ? 1.040 -10.067 11.651 1.00 95.12 230 LEU A C 1
ATOM 1788 O O . LEU A 1 230 ? 2.103 -10.382 11.114 1.00 95.12 230 LEU A O 1
ATOM 1792 N N . PHE A 1 231 ? 0.742 -8.797 11.944 1.00 96.12 231 PHE A N 1
ATOM 1793 C CA . PHE A 1 231 ? 1.673 -7.691 11.698 1.00 96.12 231 PHE A CA 1
ATOM 1794 C C . PHE A 1 231 ? 2.979 -7.847 12.479 1.00 96.12 231 PHE A C 1
ATOM 1796 O O . PHE A 1 231 ? 4.049 -7.589 11.932 1.00 96.12 231 PHE A O 1
ATOM 1803 N N . LYS A 1 232 ? 2.906 -8.308 13.732 1.00 95.75 232 LYS A N 1
ATOM 1804 C CA . LYS A 1 232 ? 4.081 -8.540 14.576 1.00 95.75 232 LYS A CA 1
ATOM 1805 C C . LYS A 1 232 ? 4.973 -9.647 14.013 1.00 95.75 232 LYS A C 1
ATOM 1807 O O . LYS A 1 232 ? 6.184 -9.466 13.930 1.00 95.75 232 LYS A O 1
ATOM 1812 N N . VAL A 1 233 ? 4.387 -10.770 13.588 1.00 94.38 233 VAL A N 1
ATOM 1813 C CA . VAL A 1 233 ? 5.124 -11.894 12.977 1.00 94.38 233 VAL A CA 1
ATOM 1814 C C . VAL A 1 233 ? 5.761 -11.486 11.646 1.00 94.38 233 VAL A C 1
ATOM 1816 O O . VAL A 1 233 ? 6.915 -11.817 11.377 1.00 94.38 233 VAL A O 1
ATOM 1819 N N . ASN A 1 234 ? 5.033 -10.732 10.822 1.00 93.94 234 ASN A N 1
ATOM 1820 C CA . ASN A 1 234 ? 5.501 -10.327 9.499 1.00 93.94 234 ASN A CA 1
ATOM 1821 C C . ASN A 1 234 ? 6.319 -9.025 9.501 1.00 93.94 234 ASN A C 1
ATOM 1823 O O . ASN A 1 234 ? 6.643 -8.523 8.425 1.00 93.94 234 ASN A O 1
ATOM 1827 N N . TYR A 1 235 ? 6.647 -8.449 10.657 1.00 96.06 235 TYR A N 1
ATOM 1828 C CA . TYR A 1 235 ? 7.437 -7.222 10.726 1.00 96.06 235 TYR A CA 1
ATOM 1829 C C . TYR A 1 235 ? 8.863 -7.456 10.195 1.00 96.06 235 TYR A C 1
ATOM 1831 O O . TYR A 1 235 ? 9.499 -8.461 10.532 1.00 96.06 235 TYR A O 1
ATOM 1839 N N . CYS A 1 236 ? 9.382 -6.536 9.378 1.00 94.69 236 CYS A N 1
ATOM 1840 C CA . CYS A 1 236 ? 10.762 -6.587 8.896 1.00 94.69 236 CYS A CA 1
ATOM 1841 C C . CYS A 1 236 ? 11.669 -5.921 9.938 1.00 94.69 236 CYS A C 1
ATOM 1843 O O . CYS A 1 236 ? 11.819 -4.698 9.954 1.00 94.69 236 CYS A O 1
ATOM 1845 N N . GLN A 1 237 ? 12.204 -6.715 10.870 1.00 94.06 237 GLN A N 1
ATOM 1846 C CA . GLN A 1 237 ? 12.921 -6.203 12.041 1.00 94.06 237 GLN A CA 1
ATOM 1847 C C . GLN A 1 237 ? 14.294 -5.639 11.683 1.00 94.06 237 GLN A C 1
ATOM 1849 O O . GLN A 1 237 ? 14.680 -4.604 12.225 1.00 94.06 237 GLN A O 1
ATOM 1854 N N . LEU A 1 238 ? 15.024 -6.295 10.778 1.00 93.69 238 LEU A N 1
ATOM 1855 C CA . LEU A 1 238 ? 16.369 -5.875 10.388 1.00 93.69 238 LEU A CA 1
ATOM 1856 C C . LEU A 1 238 ? 16.315 -4.593 9.560 1.00 93.69 238 LEU A C 1
ATOM 1858 O O . LEU A 1 238 ? 17.123 -3.689 9.779 1.00 93.69 238 LEU A O 1
ATOM 1862 N N . SER A 1 239 ? 15.347 -4.496 8.648 1.00 91.81 239 SER A N 1
ATOM 1863 C CA . SER A 1 239 ? 15.116 -3.283 7.861 1.00 91.81 239 SER A CA 1
ATOM 1864 C C . SER A 1 239 ? 14.311 -2.207 8.600 1.00 91.81 239 SER A C 1
ATOM 1866 O O . SER A 1 239 ? 14.255 -1.074 8.132 1.00 91.81 239 SER A O 1
ATOM 1868 N N . GLY A 1 240 ? 13.702 -2.528 9.745 1.00 92.00 240 GLY A N 1
ATOM 1869 C CA . GLY A 1 240 ? 12.988 -1.570 10.593 1.00 92.00 240 GLY A CA 1
ATOM 1870 C C . GLY A 1 240 ? 11.707 -1.008 9.971 1.00 92.00 240 GLY A C 1
ATOM 1871 O O . GLY A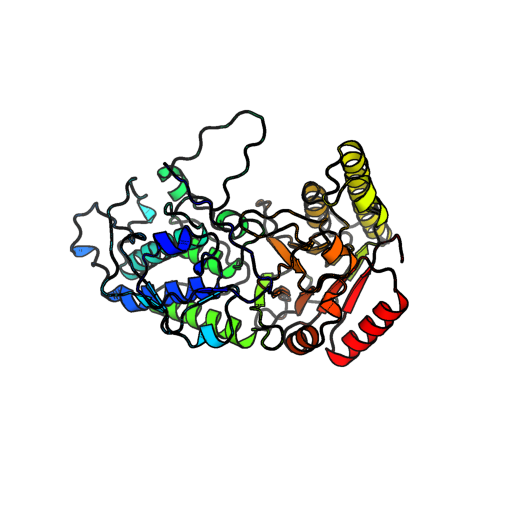 1 240 ? 11.441 0.184 10.115 1.00 92.00 240 GLY A O 1
ATOM 1872 N N . MET A 1 241 ? 10.930 -1.838 9.268 1.00 92.81 241 MET A N 1
ATOM 1873 C CA . MET A 1 241 ? 9.679 -1.409 8.629 1.00 92.81 241 MET A CA 1
ATOM 1874 C C . MET A 1 241 ? 8.542 -2.429 8.815 1.00 92.81 241 MET A C 1
ATOM 1876 O O . MET A 1 241 ? 8.784 -3.641 8.792 1.00 92.81 241 MET A O 1
ATOM 1880 N N . PRO A 1 242 ? 7.284 -1.976 8.963 1.00 95.19 242 PRO A N 1
ATOM 1881 C CA . PRO A 1 242 ? 6.135 -2.869 8.983 1.00 95.19 242 PRO A CA 1
ATOM 1882 C C . PRO A 1 242 ? 5.883 -3.472 7.599 1.00 95.19 242 PRO A C 1
ATOM 1884 O O . PRO A 1 242 ? 6.087 -2.830 6.568 1.00 95.19 242 PRO A O 1
ATOM 1887 N N . SER A 1 243 ? 5.387 -4.705 7.563 1.00 94.75 243 SER A N 1
ATOM 1888 C CA . SER A 1 243 ? 4.790 -5.255 6.346 1.00 94.75 243 SER A CA 1
ATOM 1889 C C . SER A 1 243 ? 3.336 -4.812 6.223 1.00 94.75 243 SER A C 1
ATOM 1891 O O . SER A 1 243 ? 2.660 -4.606 7.226 1.00 94.75 243 SER A O 1
ATOM 1893 N N . LEU A 1 244 ? 2.847 -4.687 4.992 1.00 95.75 244 LEU A N 1
ATOM 1894 C CA . LEU A 1 244 ? 1.456 -4.397 4.666 1.00 95.75 244 LEU A CA 1
ATOM 1895 C C . LEU A 1 244 ? 0.876 -5.581 3.875 1.00 95.75 244 LEU A C 1
ATOM 1897 O O . LEU A 1 244 ? 1.009 -5.611 2.648 1.00 95.75 244 LEU A O 1
ATOM 1901 N N . PRO A 1 245 ? 0.288 -6.582 4.560 1.00 94.81 245 PRO A N 1
ATOM 1902 C CA . PRO A 1 245 ? -0.249 -7.771 3.918 1.00 94.81 245 PRO A CA 1
ATOM 1903 C C . PRO A 1 245 ? -1.629 -7.509 3.308 1.00 94.81 245 PRO A C 1
ATOM 1905 O O . PRO A 1 245 ? -2.580 -7.137 4.008 1.00 94.81 245 PRO A O 1
ATOM 1908 N N . GLU A 1 246 ? -1.738 -7.782 2.012 1.00 93.62 246 GLU A N 1
ATOM 1909 C CA . GLU A 1 246 ? -2.948 -7.686 1.199 1.00 93.62 246 GLU A CA 1
ATOM 1910 C C . GLU A 1 246 ? -3.240 -9.052 0.573 1.00 93.62 246 GLU A C 1
ATOM 1912 O O . GLU A 1 246 ? -2.336 -9.699 0.049 1.00 93.62 246 GLU A O 1
ATOM 1917 N N . ARG A 1 247 ? -4.496 -9.500 0.623 1.00 92.00 247 ARG A N 1
ATOM 1918 C CA . ARG A 1 247 ? -4.889 -10.837 0.164 1.00 92.00 247 ARG A CA 1
ATOM 1919 C C . ARG A 1 247 ? -5.757 -10.731 -1.074 1.00 92.00 247 ARG A C 1
ATOM 1921 O O . ARG A 1 247 ? -6.708 -9.953 -1.095 1.00 92.00 247 ARG A O 1
ATOM 1928 N N . ILE A 1 248 ? -5.478 -11.556 -2.078 1.00 90.00 248 ILE A N 1
ATOM 1929 C CA . ILE A 1 248 ? -6.366 -11.733 -3.227 1.00 90.00 248 ILE A CA 1
ATOM 1930 C C . ILE A 1 248 ? -6.565 -13.211 -3.546 1.00 90.00 248 ILE A C 1
ATOM 1932 O O . ILE A 1 248 ? -5.723 -14.056 -3.257 1.00 90.00 248 ILE A O 1
ATOM 1936 N N . SER A 1 249 ? -7.693 -13.527 -4.176 1.00 87.56 249 SER A N 1
ATOM 1937 C CA . SER A 1 249 ? -8.007 -14.879 -4.644 1.00 87.56 249 SER A CA 1
ATOM 1938 C C . SER A 1 249 ? -8.179 -14.861 -6.161 1.00 87.56 249 SER A C 1
ATOM 1940 O O . SER A 1 249 ? -9.298 -14.628 -6.637 1.00 87.56 249 SER A O 1
ATOM 1942 N N . PRO A 1 250 ? -7.098 -15.072 -6.934 1.00 84.69 250 PRO A N 1
ATOM 1943 C CA . PRO A 1 250 ? -7.161 -15.084 -8.390 1.00 84.69 250 PRO A CA 1
ATOM 1944 C C . PRO A 1 250 ? -8.185 -16.093 -8.938 1.00 84.69 250 PRO A C 1
ATOM 1946 O O . PRO A 1 250 ? -8.634 -17.023 -8.259 1.00 84.69 250 PRO A O 1
ATOM 1949 N N . SER A 1 251 ? -8.615 -15.902 -10.183 1.00 81.50 251 SER A N 1
ATOM 1950 C CA . SER A 1 251 ? -9.538 -16.812 -10.885 1.00 81.50 251 SER A CA 1
ATOM 1951 C C . SER A 1 251 ? -8.803 -17.964 -11.567 1.00 81.50 251 SER A C 1
ATOM 1953 O O . SER A 1 251 ? -9.061 -18.241 -12.730 1.00 81.50 251 SER A O 1
ATOM 1955 N N . TRP A 1 252 ? -7.868 -18.600 -10.868 1.00 84.50 252 TRP A N 1
ATOM 1956 C CA . TRP A 1 252 ? -7.070 -19.679 -11.442 1.00 84.50 252 TRP A CA 1
ATOM 1957 C C . TRP A 1 252 ? -7.838 -20.997 -11.534 1.00 84.50 252 TRP A C 1
ATOM 1959 O O . TRP A 1 252 ? -8.722 -21.278 -10.718 1.00 84.50 252 TRP A O 1
ATOM 1969 N N . ASP A 1 253 ? -7.443 -21.833 -12.492 1.00 84.81 253 ASP A N 1
ATOM 1970 C CA . ASP A 1 253 ? -7.768 -23.255 -12.455 1.00 84.81 253 ASP A CA 1
ATOM 1971 C C . ASP A 1 253 ? -7.131 -23.895 -11.207 1.00 84.81 253 ASP A C 1
ATOM 1973 O O . ASP A 1 253 ? -6.022 -23.545 -10.799 1.00 84.81 253 ASP A O 1
ATOM 1977 N N . LYS A 1 254 ? -7.820 -24.865 -10.602 1.00 87.19 254 LYS A N 1
ATOM 1978 C CA . LYS A 1 254 ? -7.311 -25.652 -9.470 1.00 87.19 254 LYS A CA 1
ATOM 1979 C C . LYS A 1 254 ? -6.054 -26.464 -9.811 1.00 87.19 254 LYS A C 1
ATOM 1981 O O . LYS A 1 254 ? -5.397 -26.936 -8.882 1.00 87.19 254 LYS A O 1
ATOM 1986 N N . GLN A 1 255 ? -5.760 -26.681 -11.090 1.00 87.25 255 GLN A N 1
ATOM 1987 C CA . GLN A 1 255 ? -4.570 -27.385 -11.568 1.00 87.25 255 GLN A CA 1
ATOM 1988 C C . GLN A 1 255 ? -3.349 -26.469 -11.732 1.00 87.25 255 GLN A C 1
ATOM 1990 O O . GLN A 1 255 ? -2.242 -26.978 -11.896 1.00 87.25 255 GLN A O 1
ATOM 1995 N N . LYS A 1 256 ? -3.515 -25.139 -11.681 1.00 86.88 256 LYS A N 1
ATOM 1996 C CA . LYS A 1 256 ? -2.411 -24.198 -11.891 1.00 86.88 256 LYS A CA 1
ATOM 1997 C C . LYS A 1 256 ? -1.340 -24.374 -10.812 1.00 86.88 256 LYS A C 1
ATOM 1999 O O . LYS A 1 256 ? -1.621 -24.313 -9.619 1.00 86.88 256 LYS A O 1
ATOM 2004 N N . SER A 1 257 ? -0.096 -24.564 -11.240 1.00 87.56 257 SER A N 1
ATOM 2005 C CA . SER A 1 257 ? 1.049 -24.786 -10.348 1.00 87.56 257 SER A CA 1
ATOM 2006 C C . SER A 1 257 ? 2.152 -23.737 -10.482 1.00 87.56 257 SER A C 1
ATOM 2008 O O . SER A 1 257 ? 3.079 -23.731 -9.679 1.00 87.56 257 SER A O 1
ATOM 2010 N N . SER A 1 258 ? 2.076 -22.861 -11.485 1.00 89.94 258 SER A N 1
ATOM 2011 C CA . SER A 1 258 ? 3.093 -21.849 -11.775 1.00 89.94 258 SER A CA 1
ATOM 2012 C C . SER A 1 258 ? 2.467 -20.511 -12.158 1.00 89.94 258 SER A C 1
ATOM 2014 O O . SER A 1 258 ? 1.347 -20.452 -12.676 1.00 89.94 258 SER A O 1
ATOM 2016 N N . LEU A 1 259 ? 3.220 -19.439 -11.911 1.00 90.88 259 LEU A N 1
ATOM 2017 C CA . LEU A 1 259 ? 2.885 -18.088 -12.349 1.00 90.88 259 LEU A CA 1
ATOM 2018 C C . LEU A 1 259 ? 3.578 -17.782 -13.671 1.00 90.88 259 LEU A C 1
ATOM 2020 O O . LEU A 1 259 ? 4.777 -18.025 -13.812 1.00 90.88 259 LEU A O 1
ATOM 2024 N N . THR A 1 260 ? 2.836 -17.208 -14.609 1.00 90.69 260 THR A N 1
ATOM 2025 C CA . THR A 1 260 ? 3.389 -16.701 -15.865 1.00 90.69 260 THR A CA 1
ATOM 2026 C C . THR A 1 260 ? 3.700 -15.220 -15.701 1.00 90.69 260 THR A C 1
ATOM 2028 O O . THR A 1 260 ? 2.813 -14.420 -15.390 1.00 90.69 260 THR A O 1
ATOM 2031 N N . VAL A 1 261 ? 4.965 -14.852 -15.907 1.00 93.31 261 VAL A N 1
ATOM 2032 C CA . VAL A 1 261 ? 5.465 -13.489 -15.695 1.00 93.31 261 VAL A CA 1
ATOM 2033 C C . VAL A 1 261 ? 5.934 -12.889 -17.017 1.00 93.31 261 VAL A C 1
ATOM 2035 O O . VAL A 1 261 ? 6.773 -13.467 -17.702 1.00 93.31 261 VAL A O 1
ATOM 2038 N N . ALA A 1 262 ? 5.425 -11.707 -17.354 1.00 94.19 262 ALA A N 1
ATOM 2039 C CA . ALA A 1 262 ? 5.89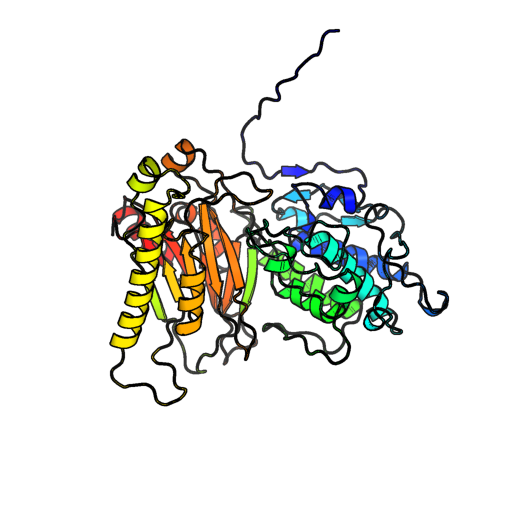9 -10.898 -18.467 1.00 94.19 262 ALA A CA 1
ATOM 2040 C C . ALA A 1 262 ? 6.855 -9.809 -17.958 1.00 94.19 262 ALA A C 1
ATOM 2042 O O . ALA A 1 262 ? 6.477 -8.951 -17.156 1.00 94.19 262 ALA A O 1
ATOM 2043 N N . MET A 1 263 ? 8.091 -9.830 -18.450 1.00 95.56 263 MET A N 1
ATOM 2044 C CA . MET A 1 263 ? 9.119 -8.835 -18.143 1.00 95.56 263 MET A CA 1
ATOM 2045 C C . MET A 1 263 ? 9.157 -7.788 -19.256 1.00 95.56 263 MET A C 1
ATOM 2047 O O . MET A 1 263 ? 9.358 -8.125 -20.422 1.00 95.56 263 MET A O 1
ATOM 2051 N N . VAL A 1 264 ? 8.932 -6.518 -18.919 1.00 95.94 264 VAL A N 1
ATOM 2052 C CA . VAL A 1 264 ? 8.818 -5.436 -19.904 1.00 95.94 264 VAL A CA 1
ATOM 2053 C C . VAL A 1 264 ? 10.075 -4.577 -19.895 1.00 95.94 264 VAL A C 1
ATOM 2055 O O . VAL A 1 264 ? 10.280 -3.796 -18.981 1.00 95.94 264 VAL A O 1
ATOM 2058 N N . GLN A 1 265 ? 10.880 -4.631 -20.953 1.00 93.31 265 GLN A N 1
ATOM 2059 C CA . GLN A 1 265 ? 12.045 -3.750 -21.123 1.00 93.31 265 GLN A CA 1
ATOM 2060 C C . GLN A 1 265 ? 11.665 -2.490 -21.912 1.00 93.31 265 GLN A C 1
ATOM 2062 O O . GLN A 1 265 ? 11.893 -2.366 -23.118 1.00 93.31 265 GLN A O 1
ATOM 2067 N N . SER A 1 266 ? 11.023 -1.534 -21.239 1.00 93.50 266 SER A N 1
ATOM 2068 C CA . SER A 1 266 ? 10.666 -0.248 -21.847 1.00 93.50 266 SER A CA 1
ATOM 2069 C C . SER A 1 266 ? 11.913 0.616 -22.079 1.00 93.50 266 SER A C 1
ATOM 2071 O O . SER A 1 266 ? 12.730 0.751 -21.173 1.00 93.50 266 SER A O 1
ATOM 2073 N N . LYS A 1 267 ? 12.050 1.235 -23.263 1.00 91.88 267 LYS A N 1
ATOM 2074 C CA . LYS A 1 267 ? 13.214 2.084 -23.599 1.00 91.88 267 LYS A CA 1
ATOM 2075 C C . LYS A 1 267 ? 13.162 3.497 -23.018 1.00 91.88 267 LYS A C 1
ATOM 2077 O O . LYS A 1 267 ? 14.201 4.042 -22.685 1.00 91.88 267 LYS A O 1
ATOM 2082 N N . LEU A 1 268 ? 11.978 4.110 -22.979 1.00 93.94 268 LEU A N 1
ATOM 2083 C CA . LEU A 1 268 ? 11.778 5.432 -22.380 1.00 93.94 268 LEU A CA 1
ATOM 2084 C C . LEU A 1 268 ? 11.233 5.304 -20.952 1.00 93.94 268 LEU A C 1
ATOM 2086 O O . LEU A 1 268 ? 10.381 4.435 -20.733 1.00 93.94 268 LEU A O 1
ATOM 2090 N N . PRO A 1 269 ? 11.625 6.208 -20.042 1.00 94.69 269 PRO A N 1
ATOM 2091 C CA . PRO A 1 269 ? 12.559 7.315 -20.260 1.00 94.69 269 PRO A CA 1
ATOM 2092 C C . PRO A 1 269 ? 14.024 6.861 -20.298 1.00 94.69 269 PRO A C 1
ATOM 2094 O O . PRO A 1 269 ? 14.389 5.891 -19.638 1.00 94.69 269 PRO A O 1
ATOM 2097 N N . TYR A 1 270 ? 14.855 7.580 -21.055 1.00 94.50 270 TYR A N 1
ATOM 2098 C CA . TYR A 1 270 ? 16.307 7.443 -20.955 1.00 94.50 270 TYR A CA 1
ATOM 2099 C C . TYR A 1 270 ? 16.819 8.167 -19.715 1.00 94.50 270 TYR A C 1
ATOM 2101 O O . TYR A 1 270 ? 16.244 9.170 -19.285 1.00 94.50 270 TYR A O 1
ATOM 2109 N N . LYS A 1 271 ? 17.951 7.726 -19.168 1.00 91.50 271 LYS A N 1
ATOM 2110 C CA . LYS A 1 271 ? 18.568 8.382 -18.011 1.00 91.50 271 LYS A CA 1
ATOM 2111 C C . LYS A 1 271 ? 18.864 9.866 -18.267 1.00 91.50 271 LYS A C 1
ATOM 2113 O O . LYS A 1 271 ? 18.656 10.692 -17.380 1.00 91.50 271 LYS A O 1
ATOM 2118 N N . ASP A 1 272 ? 19.279 10.215 -19.481 1.00 92.81 272 ASP A N 1
ATOM 2119 C CA . ASP A 1 272 ? 19.586 11.602 -19.850 1.00 92.81 272 ASP A CA 1
ATOM 2120 C C . ASP A 1 272 ? 18.323 12.472 -20.029 1.00 92.81 272 ASP A C 1
ATOM 2122 O O . ASP A 1 272 ? 18.393 13.696 -19.883 1.00 92.81 272 ASP A O 1
ATOM 2126 N N . ASP A 1 273 ? 17.145 11.866 -20.243 1.00 94.44 273 ASP A N 1
ATOM 2127 C CA . ASP A 1 273 ? 15.881 12.608 -20.361 1.00 94.44 273 ASP A CA 1
ATOM 2128 C C . ASP A 1 273 ? 15.551 13.359 -19.056 1.00 94.44 273 ASP A C 1
ATOM 2130 O O . ASP A 1 273 ? 15.016 14.466 -19.104 1.00 94.44 273 ASP A O 1
ATOM 2134 N N . PHE A 1 274 ? 15.921 12.818 -17.888 1.00 92.50 274 PHE A N 1
ATOM 2135 C CA . PHE A 1 274 ? 15.704 13.473 -16.587 1.00 92.50 274 PHE A CA 1
ATOM 2136 C C . PHE A 1 274 ? 16.526 14.753 -16.416 1.00 92.50 274 PHE A C 1
ATOM 2138 O O . PHE A 1 274 ? 16.100 15.677 -15.718 1.00 92.50 274 PHE A O 1
ATOM 2145 N N . ALA A 1 275 ? 17.699 14.822 -17.051 1.00 91.12 275 ALA A N 1
ATOM 2146 C CA . ALA A 1 275 ? 18.513 16.031 -17.075 1.00 91.12 275 ALA A CA 1
ATOM 2147 C C . ALA A 1 275 ? 17.966 17.049 -18.088 1.00 91.12 275 ALA A C 1
ATOM 2149 O O . ALA A 1 275 ? 17.985 18.248 -17.818 1.00 91.12 275 ALA A O 1
ATOM 2150 N N . GLN A 1 276 ? 17.451 16.579 -19.229 1.00 93.94 276 GLN A N 1
ATOM 2151 C CA . GLN A 1 276 ? 16.976 17.434 -20.318 1.00 93.94 276 GLN A CA 1
ATOM 2152 C C . GLN A 1 276 ? 15.578 18.029 -20.074 1.00 93.94 276 GLN A C 1
ATOM 2154 O O . GLN A 1 276 ? 15.371 19.216 -20.312 1.00 93.94 276 GLN A O 1
ATOM 2159 N N . TYR A 1 277 ? 14.621 17.219 -19.616 1.00 93.25 277 TYR A N 1
ATOM 2160 C CA . TYR A 1 277 ? 13.203 17.589 -19.468 1.00 93.25 277 TYR A CA 1
ATOM 2161 C C . TYR A 1 277 ? 12.779 17.769 -18.003 1.00 93.25 277 TYR A C 1
ATOM 2163 O O . TYR A 1 277 ? 11.605 17.991 -17.701 1.00 93.25 277 TYR A O 1
ATOM 2171 N N . GLY A 1 278 ? 13.748 17.698 -17.087 1.00 92.06 278 GLY A N 1
ATOM 2172 C CA . GLY A 1 278 ? 13.558 17.851 -15.652 1.00 92.06 278 GLY A CA 1
ATOM 2173 C C . GLY A 1 278 ? 13.179 16.552 -14.940 1.00 92.06 278 GLY A C 1
ATOM 2174 O O . GLY A 1 278 ? 12.673 15.600 -15.527 1.00 92.06 278 GLY A O 1
ATOM 2175 N N . LYS A 1 279 ? 13.389 16.537 -13.620 1.00 91.75 279 LYS A N 1
ATOM 2176 C CA . LYS A 1 279 ? 13.232 15.342 -12.773 1.00 91.75 279 LYS A CA 1
ATOM 2177 C C . LYS A 1 279 ? 11.841 14.696 -12.819 1.00 91.75 279 LYS A C 1
ATOM 2179 O O . LYS A 1 279 ? 11.735 13.487 -12.686 1.00 91.75 279 LYS A O 1
ATOM 2184 N N . PHE A 1 280 ? 10.782 15.478 -13.008 1.00 93.81 280 PHE A N 1
ATOM 2185 C CA . PHE A 1 280 ? 9.413 14.953 -13.080 1.00 93.81 280 PHE A CA 1
ATOM 2186 C C . PHE A 1 280 ? 9.001 14.533 -14.497 1.00 93.81 280 PHE A C 1
ATOM 2188 O O . PHE A 1 280 ? 7.992 13.858 -14.655 1.00 93.81 280 PHE A O 1
ATOM 2195 N N . LEU A 1 281 ? 9.783 14.905 -15.520 1.00 94.25 281 LEU A N 1
ATOM 2196 C CA . LEU A 1 281 ? 9.464 14.688 -16.934 1.00 94.25 281 LEU A CA 1
ATOM 2197 C C . LEU A 1 281 ? 8.124 15.313 -17.373 1.00 94.25 281 LEU A C 1
ATOM 2199 O O . LEU A 1 281 ? 7.489 14.819 -18.302 1.00 94.25 281 LEU A O 1
ATOM 2203 N N . ASP A 1 282 ? 7.722 16.422 -16.740 1.00 93.44 282 ASP A N 1
ATOM 2204 C CA . ASP A 1 282 ? 6.457 17.140 -16.980 1.00 93.44 282 ASP A CA 1
ATOM 2205 C C . ASP A 1 282 ? 6.452 18.012 -18.254 1.00 93.44 282 ASP A C 1
ATOM 2207 O O . ASP A 1 282 ? 5.429 18.621 -18.579 1.00 93.44 282 ASP A O 1
ATOM 2211 N N . ASP A 1 283 ? 7.560 18.082 -19.004 1.00 95.00 283 ASP A N 1
ATOM 2212 C CA . ASP A 1 283 ? 7.614 18.835 -20.263 1.00 95.00 283 ASP A CA 1
ATOM 2213 C C . ASP A 1 283 ? 6.513 18.359 -21.240 1.00 95.00 283 ASP A C 1
ATOM 2215 O O . ASP A 1 283 ? 6.462 17.169 -21.565 1.00 95.00 283 ASP A O 1
ATOM 2219 N N . PRO A 1 284 ? 5.636 19.241 -21.759 1.00 93.81 284 PRO A N 1
ATOM 2220 C CA . PRO A 1 284 ? 4.488 18.826 -22.571 1.00 93.81 284 PRO A CA 1
ATOM 2221 C C . PRO A 1 284 ? 4.846 18.015 -23.827 1.00 93.81 284 PRO A C 1
ATOM 2223 O O . PRO A 1 284 ? 4.116 17.086 -24.209 1.00 93.81 284 PRO A O 1
ATOM 2226 N N . ASN A 1 285 ? 5.972 18.340 -24.471 1.00 93.38 285 ASN A N 1
ATOM 2227 C CA . ASN A 1 285 ? 6.432 17.628 -25.660 1.00 93.38 285 ASN A CA 1
ATOM 2228 C C . ASN A 1 285 ? 6.928 16.234 -25.272 1.00 93.38 285 ASN A C 1
ATOM 2230 O O . ASN A 1 285 ? 6.558 15.237 -25.907 1.00 93.38 285 ASN A O 1
ATOM 2234 N N . TYR A 1 286 ? 7.703 16.151 -24.189 1.00 95.88 286 TYR A N 1
ATOM 2235 C CA . TYR A 1 286 ? 8.176 14.884 -23.653 1.00 95.88 286 TYR A CA 1
ATOM 2236 C C . TYR A 1 286 ? 7.030 13.997 -23.158 1.00 95.88 286 TYR A C 1
ATOM 2238 O O . TYR A 1 286 ? 6.949 12.834 -23.550 1.00 95.88 286 TYR A O 1
ATOM 2246 N N . ARG A 1 287 ? 6.082 14.541 -22.388 1.00 95.31 287 ARG A N 1
ATOM 2247 C CA . ARG A 1 287 ? 4.895 13.829 -21.886 1.00 95.31 287 ARG A CA 1
ATOM 2248 C C . ARG A 1 287 ? 4.104 13.174 -23.010 1.00 95.31 287 ARG A C 1
ATOM 2250 O O . ARG A 1 287 ? 3.730 12.007 -22.909 1.00 95.31 287 ARG A O 1
ATOM 2257 N N . THR A 1 288 ? 3.914 13.876 -24.127 1.00 96.06 288 THR A N 1
ATOM 2258 C CA . THR A 1 288 ? 3.233 13.320 -25.307 1.00 96.06 288 THR A CA 1
ATOM 2259 C C . THR A 1 288 ? 4.005 12.141 -25.907 1.00 96.06 288 THR A C 1
ATOM 2261 O O . THR A 1 288 ? 3.412 11.111 -26.244 1.00 96.06 288 THR A O 1
ATOM 2264 N N . LYS A 1 289 ? 5.332 12.265 -26.041 1.00 96.50 289 LYS A N 1
ATOM 2265 C CA . LYS A 1 289 ? 6.215 11.195 -26.535 1.00 96.50 289 LYS A CA 1
ATOM 2266 C C . LYS A 1 289 ? 6.209 9.987 -25.591 1.00 96.50 289 LYS A C 1
ATOM 2268 O O . LYS A 1 289 ? 6.038 8.858 -26.053 1.00 96.50 289 LYS A O 1
ATOM 2273 N N . HIS A 1 290 ? 6.351 10.222 -24.290 1.00 97.00 290 HIS A N 1
ATOM 2274 C CA . HIS A 1 290 ? 6.427 9.198 -23.249 1.00 97.00 290 HIS A CA 1
ATOM 2275 C C . HIS A 1 290 ? 5.112 8.434 -23.104 1.00 97.00 290 HIS A C 1
ATOM 2277 O O . HIS A 1 290 ? 5.114 7.208 -23.205 1.00 97.00 290 HIS A O 1
ATOM 2283 N N . ARG A 1 291 ? 3.972 9.131 -23.028 1.00 97.19 291 ARG A N 1
ATOM 2284 C CA . ARG A 1 291 ? 2.644 8.501 -22.998 1.00 97.19 291 ARG A CA 1
ATOM 2285 C C . ARG A 1 291 ? 2.394 7.619 -24.225 1.00 97.19 291 ARG A C 1
ATOM 2287 O O . ARG A 1 291 ? 1.909 6.495 -24.099 1.00 97.19 291 ARG A O 1
ATOM 2294 N N . ARG A 1 292 ? 2.761 8.091 -25.427 1.00 97.44 292 ARG A N 1
ATOM 2295 C CA . ARG A 1 292 ? 2.680 7.288 -26.666 1.00 97.44 292 ARG A CA 1
ATOM 2296 C C . ARG A 1 292 ? 3.568 6.049 -26.601 1.00 97.44 292 ARG A C 1
ATOM 2298 O O . ARG A 1 292 ? 3.167 5.000 -27.097 1.00 97.44 292 ARG A O 1
ATOM 2305 N N . HIS A 1 293 ? 4.760 6.161 -26.022 1.00 97.06 293 HIS A N 1
ATOM 2306 C CA . HIS A 1 293 ? 5.656 5.025 -25.838 1.00 97.06 293 HIS A CA 1
ATOM 2307 C C . HIS A 1 293 ? 5.064 3.988 -24.876 1.00 97.06 293 HIS A C 1
ATOM 2309 O O . HIS A 1 293 ? 4.983 2.824 -25.255 1.00 97.06 293 HIS A O 1
ATOM 2315 N N . ILE A 1 294 ? 4.556 4.401 -23.709 1.00 97.38 294 ILE A N 1
ATOM 2316 C CA . ILE A 1 294 ? 3.887 3.501 -22.752 1.00 97.38 294 ILE A CA 1
ATOM 2317 C C . ILE A 1 294 ? 2.716 2.773 -23.430 1.00 97.38 294 ILE A C 1
ATOM 2319 O O . ILE A 1 294 ? 2.629 1.549 -23.354 1.00 97.38 294 ILE A O 1
ATOM 2323 N N . ALA A 1 295 ? 1.867 3.491 -24.176 1.00 97.44 295 ALA A N 1
ATOM 2324 C CA . ALA A 1 295 ? 0.757 2.890 -24.922 1.00 97.44 295 ALA A CA 1
ATOM 2325 C C . ALA A 1 295 ? 1.222 1.870 -25.978 1.00 97.44 295 ALA A C 1
ATOM 2327 O O . ALA A 1 295 ? 0.615 0.810 -26.132 1.00 97.44 295 ALA A O 1
ATOM 2328 N N . ARG A 1 296 ? 2.303 2.173 -26.709 1.00 96.94 296 ARG A N 1
ATOM 2329 C CA . ARG A 1 296 ? 2.883 1.260 -27.708 1.00 96.94 296 ARG A CA 1
ATOM 2330 C C . ARG A 1 296 ? 3.460 0.008 -27.062 1.00 96.94 296 ARG A C 1
ATOM 2332 O O . ARG A 1 296 ? 3.223 -1.075 -27.580 1.00 96.94 296 ARG A O 1
ATOM 2339 N N . VAL A 1 297 ? 4.172 0.147 -25.945 1.00 96.75 297 VAL A N 1
ATOM 2340 C CA . VAL A 1 297 ? 4.730 -0.991 -25.205 1.00 96.75 297 VAL A CA 1
ATOM 2341 C C . VAL A 1 297 ? 3.609 -1.845 -24.612 1.00 96.75 297 VAL A C 1
ATOM 2343 O O . VAL A 1 297 ? 3.630 -3.054 -24.791 1.00 96.75 297 VAL A O 1
ATOM 2346 N N . ALA A 1 298 ? 2.575 -1.249 -24.015 1.00 95.69 298 ALA A N 1
ATOM 2347 C CA . ALA A 1 298 ? 1.410 -1.991 -23.523 1.00 95.69 298 ALA A CA 1
ATOM 2348 C C . ALA A 1 298 ? 0.680 -2.753 -24.648 1.00 95.69 298 ALA A C 1
ATOM 2350 O O . ALA A 1 298 ? 0.290 -3.904 -24.474 1.00 95.69 298 ALA A O 1
ATOM 2351 N N . SER A 1 299 ? 0.537 -2.134 -25.825 1.00 94.75 299 SER A N 1
ATOM 2352 C CA . SER A 1 299 ? -0.014 -2.790 -27.019 1.00 94.75 299 SER A CA 1
ATOM 2353 C C . SER A 1 299 ? 0.887 -3.919 -27.531 1.00 94.75 299 SER A C 1
ATOM 2355 O O . SER A 1 299 ? 0.393 -4.969 -27.932 1.00 94.75 299 SER A O 1
ATOM 2357 N N . LEU A 1 300 ? 2.210 -3.738 -27.480 1.00 94.25 300 LEU A N 1
ATOM 2358 C CA . LEU A 1 300 ? 3.170 -4.781 -27.833 1.00 94.25 300 LEU A CA 1
ATOM 2359 C C . LEU A 1 300 ? 3.090 -5.966 -26.871 1.00 94.25 300 LEU A C 1
ATOM 2361 O O . LEU A 1 300 ? 3.103 -7.095 -27.344 1.00 94.25 300 LEU A O 1
ATOM 2365 N N . VAL A 1 301 ? 2.964 -5.710 -25.562 1.00 92.38 301 VAL A N 1
ATOM 2366 C CA . VAL A 1 301 ? 2.725 -6.756 -24.562 1.00 92.38 301 VAL A CA 1
ATOM 2367 C C . VAL A 1 301 ? 1.494 -7.544 -24.977 1.00 92.38 301 VAL A C 1
ATOM 2369 O O . VAL A 1 301 ? 1.660 -8.713 -25.280 1.00 92.38 301 VAL A O 1
ATOM 2372 N N . MET A 1 302 ? 0.326 -6.905 -25.134 1.00 90.00 302 MET A N 1
ATOM 2373 C CA . MET A 1 302 ? -0.912 -7.570 -25.582 1.00 90.00 302 MET A CA 1
ATOM 2374 C C . MET A 1 302 ? -0.709 -8.435 -26.830 1.00 90.00 302 MET A C 1
ATOM 2376 O O . MET A 1 302 ? -1.064 -9.604 -26.821 1.00 90.00 302 MET A O 1
ATOM 2380 N N . ARG A 1 303 ? -0.068 -7.898 -27.874 1.00 89.44 303 ARG A N 1
ATOM 2381 C CA . ARG A 1 303 ? 0.211 -8.654 -29.104 1.00 89.44 303 ARG A CA 1
ATOM 2382 C C . ARG A 1 303 ? 1.152 -9.832 -28.886 1.00 89.44 303 ARG A C 1
ATOM 2384 O O . ARG A 1 303 ? 1.034 -10.828 -29.585 1.00 89.44 303 ARG A O 1
ATOM 2391 N N . HIS A 1 304 ? 2.111 -9.714 -27.972 1.00 87.88 304 HIS A N 1
ATOM 2392 C CA . HIS A 1 304 ? 2.996 -10.818 -27.626 1.00 87.88 304 HIS A CA 1
ATOM 2393 C C . HIS A 1 304 ? 2.238 -11.909 -26.869 1.00 87.88 304 HIS A C 1
ATOM 2395 O O . HIS A 1 304 ? 2.451 -13.077 -27.166 1.00 87.88 304 HIS A O 1
ATOM 2401 N N . ILE A 1 305 ? 1.312 -11.529 -25.975 1.00 83.94 305 ILE A N 1
ATOM 2402 C CA . ILE A 1 305 ? 0.364 -12.464 -25.354 1.00 83.94 305 ILE A CA 1
ATOM 2403 C C . ILE A 1 305 ? -0.408 -13.174 -26.464 1.00 83.94 305 ILE A C 1
ATOM 2405 O O . ILE A 1 305 ? -0.269 -14.379 -26.613 1.00 83.94 305 ILE A O 1
ATOM 2409 N N . GLU A 1 306 ? -1.119 -12.430 -27.316 1.00 82.50 306 GLU A N 1
ATOM 2410 C CA . GLU A 1 306 ? -1.898 -12.953 -28.450 1.00 82.50 306 GLU A CA 1
ATOM 2411 C C . GLU A 1 306 ? -1.066 -13.879 -29.362 1.00 82.50 306 GLU A C 1
ATOM 2413 O O . GLU A 1 306 ? -1.533 -14.941 -29.759 1.00 82.50 306 GLU A O 1
ATOM 2418 N N . ALA A 1 307 ? 0.196 -13.548 -29.647 1.00 83.25 307 ALA A N 1
ATOM 2419 C CA . ALA A 1 307 ? 1.065 -14.358 -30.503 1.00 83.25 307 ALA A CA 1
ATOM 2420 C C . ALA A 1 307 ? 1.513 -15.692 -29.876 1.00 83.25 307 ALA A C 1
ATOM 2422 O O . ALA A 1 307 ? 1.915 -16.589 -30.614 1.00 83.25 307 ALA A O 1
ATOM 2423 N N . GLN A 1 308 ? 1.448 -15.852 -28.549 1.00 76.44 308 GLN A N 1
ATOM 2424 C CA . GLN A 1 308 ? 1.729 -17.136 -27.888 1.00 76.44 308 GLN A CA 1
ATOM 2425 C C . GLN A 1 308 ? 0.593 -18.163 -28.058 1.00 76.44 308 GLN A C 1
ATOM 2427 O O . GLN A 1 308 ? 0.720 -19.298 -27.599 1.00 76.44 308 GLN A O 1
ATOM 2432 N N . HIS A 1 309 ? -0.498 -17.798 -28.737 1.00 68.25 309 HIS A N 1
ATOM 2433 C CA . HIS A 1 309 ? -1.654 -18.660 -28.960 1.00 68.25 309 HIS A CA 1
ATOM 2434 C C . HIS A 1 309 ? -1.520 -19.466 -30.241 1.00 68.25 309 HIS A C 1
ATOM 2436 O O . HIS A 1 309 ? -1.270 -18.927 -31.318 1.00 68.25 309 HIS A O 1
ATOM 2442 N N . ILE A 1 310 ? -1.768 -20.767 -30.119 1.00 61.50 310 ILE A N 1
ATOM 2443 C CA . ILE A 1 310 ? -1.902 -21.672 -31.264 1.00 61.50 310 ILE A CA 1
ATOM 2444 C C . ILE A 1 310 ? -3.364 -21.699 -31.748 1.00 61.50 310 ILE A C 1
ATOM 2446 O O . ILE A 1 310 ? -3.615 -21.833 -32.944 1.00 61.50 310 ILE A O 1
ATOM 2450 N N . GLU A 1 311 ? -4.329 -21.495 -30.845 1.00 59.47 311 GLU A N 1
ATOM 2451 C CA . GLU A 1 311 ? -5.769 -21.515 -31.126 1.00 59.47 311 GLU A CA 1
ATOM 2452 C C . GLU A 1 311 ? -6.449 -20.233 -30.630 1.00 59.47 311 GLU A C 1
ATOM 2454 O O . GLU A 1 311 ? -6.034 -19.642 -29.633 1.00 59.47 311 GLU A O 1
ATOM 2459 N N . LYS A 1 312 ? -7.506 -19.789 -31.324 1.00 59.50 312 LYS A N 1
ATOM 2460 C CA . LYS A 1 312 ? -8.332 -18.676 -30.836 1.00 59.50 312 LYS A CA 1
ATOM 2461 C C . LYS A 1 312 ? -9.151 -19.162 -29.638 1.00 59.50 312 LYS A C 1
ATOM 2463 O O . LYS A 1 312 ? -9.786 -20.208 -29.772 1.00 59.50 312 LYS A O 1
ATOM 2468 N N . PRO A 1 313 ? -9.194 -18.418 -28.521 1.00 59.44 313 PRO A N 1
ATOM 2469 C CA . PRO A 1 313 ? -10.020 -18.800 -27.385 1.00 59.44 313 PRO A CA 1
ATOM 2470 C C . PRO A 1 313 ? -11.488 -18.878 -27.811 1.00 59.44 313 PRO A C 1
ATOM 2472 O O . PRO A 1 313 ? -11.969 -18.049 -28.595 1.00 59.44 313 PRO A O 1
ATOM 2475 N N . ASN A 1 314 ? -12.215 -19.867 -27.291 1.00 57.69 314 ASN A N 1
ATOM 2476 C CA . ASN A 1 314 ? -13.661 -19.912 -27.473 1.00 57.69 314 ASN A CA 1
ATOM 2477 C C . ASN A 1 314 ? -14.326 -18.747 -26.724 1.00 57.69 314 ASN A C 1
ATOM 2479 O O . ASN A 1 314 ? -13.732 -18.110 -25.852 1.00 57.69 314 ASN A O 1
ATOM 2483 N N . ASN A 1 315 ? -15.594 -18.464 -27.034 1.00 51.12 315 ASN A N 1
ATOM 2484 C CA . ASN A 1 315 ? -16.348 -17.410 -26.350 1.00 51.12 315 ASN A CA 1
ATOM 2485 C C . ASN A 1 315 ? -16.340 -17.609 -24.822 1.00 51.12 315 ASN A C 1
ATOM 2487 O O . ASN A 1 315 ? -17.016 -18.494 -24.302 1.00 51.12 315 ASN A O 1
ATOM 2491 N N . GLY A 1 316 ? -15.622 -16.733 -24.113 1.00 55.00 316 GLY A N 1
ATOM 2492 C CA . GLY A 1 316 ? -15.527 -16.723 -22.650 1.00 55.00 316 GLY A CA 1
ATOM 2493 C C . GLY A 1 316 ? -14.263 -17.370 -22.076 1.00 55.00 316 GLY A C 1
ATOM 2494 O O . GLY A 1 316 ? -14.028 -17.232 -20.876 1.00 55.00 316 GLY A O 1
ATOM 2495 N N . GLU A 1 317 ? -13.439 -18.018 -22.901 1.00 55.53 317 GLU A N 1
ATOM 2496 C CA . GLU A 1 317 ? -12.113 -18.489 -22.502 1.00 55.53 317 GLU A CA 1
ATOM 2497 C C . GLU A 1 317 ? -11.104 -17.342 -22.582 1.00 55.53 317 GLU A C 1
ATOM 2499 O O . GLU A 1 317 ? -11.187 -16.457 -23.438 1.00 55.53 317 GLU A O 1
ATOM 2504 N N . ARG A 1 318 ? -10.164 -17.322 -21.638 1.00 58.91 318 ARG A N 1
ATOM 2505 C CA . ARG A 1 318 ? -9.052 -16.377 -21.686 1.00 58.91 318 ARG A CA 1
ATOM 2506 C C . ARG A 1 318 ? -8.065 -16.866 -22.730 1.00 58.91 318 ARG A C 1
ATOM 2508 O O . ARG A 1 318 ? -7.828 -18.063 -22.813 1.00 58.91 318 ARG A O 1
ATOM 2515 N N . GLU A 1 319 ? -7.500 -15.925 -23.478 1.00 55.16 319 GLU A N 1
ATOM 2516 C CA . GLU A 1 319 ? -6.408 -16.172 -24.417 1.00 55.16 319 GLU A CA 1
ATOM 2517 C C . GLU A 1 319 ? -5.293 -16.927 -23.647 1.00 55.16 319 GLU A C 1
ATOM 2519 O O . GLU A 1 319 ? -5.113 -18.129 -23.842 1.00 55.16 319 GLU A O 1
ATOM 2524 N N . GLN A 1 320 ? -4.590 -16.273 -22.719 1.00 60.38 320 GLN A N 1
ATOM 2525 C CA . GLN A 1 320 ? -3.619 -16.882 -21.803 1.00 60.38 320 GLN A CA 1
ATOM 2526 C C . GLN A 1 320 ? -3.571 -16.059 -20.516 1.00 60.38 320 GLN A C 1
ATOM 2528 O O . GLN A 1 320 ? -3.639 -14.829 -20.543 1.00 60.38 320 GLN A O 1
ATOM 2533 N N . ASP A 1 321 ? -3.405 -16.739 -19.383 1.00 69.44 321 ASP A N 1
ATOM 2534 C CA . ASP A 1 321 ? -3.289 -16.101 -18.074 1.00 69.44 321 ASP A CA 1
ATOM 2535 C C . ASP A 1 321 ? -1.838 -15.692 -17.800 1.00 69.44 321 ASP A C 1
ATOM 2537 O O . ASP A 1 321 ? -1.085 -16.417 -17.144 1.00 69.44 321 ASP A O 1
ATOM 2541 N N . ILE A 1 322 ? -1.431 -14.518 -18.290 1.00 86.25 322 ILE A N 1
ATOM 2542 C CA . ILE A 1 322 ? -0.305 -13.817 -17.665 1.00 86.25 322 ILE A CA 1
ATOM 2543 C C . ILE A 1 322 ? -0.769 -13.328 -16.303 1.00 86.25 322 ILE A C 1
ATOM 2545 O O . ILE A 1 322 ? -1.725 -12.564 -16.187 1.00 86.25 322 ILE A O 1
ATOM 2549 N N . ASP A 1 323 ? -0.078 -13.778 -15.263 1.00 90.12 323 ASP A N 1
ATOM 2550 C CA . ASP A 1 323 ? -0.434 -13.457 -13.887 1.00 90.12 323 ASP A CA 1
ATOM 2551 C C . ASP A 1 323 ? 0.203 -12.144 -13.440 1.00 90.12 323 ASP A C 1
ATOM 2553 O O . ASP A 1 323 ? -0.377 -11.413 -12.636 1.00 90.12 323 ASP A O 1
ATOM 2557 N N . LEU A 1 324 ? 1.397 -11.847 -13.958 1.00 94.88 324 LEU A N 1
ATOM 2558 C CA . LEU A 1 324 ? 2.212 -10.721 -13.529 1.00 94.88 324 LEU A CA 1
ATOM 2559 C C . LEU A 1 324 ? 2.904 -10.045 -14.716 1.00 94.88 324 LEU A C 1
ATOM 2561 O O . LEU A 1 324 ? 3.516 -10.707 -15.548 1.00 94.88 324 LEU A O 1
ATOM 2565 N N . ILE A 1 325 ? 2.862 -8.716 -14.756 1.00 96.81 325 ILE A N 1
ATOM 2566 C CA . ILE A 1 325 ? 3.606 -7.881 -15.700 1.00 96.81 325 ILE A CA 1
ATOM 2567 C C . ILE A 1 325 ? 4.499 -6.942 -14.890 1.00 96.81 325 ILE A C 1
ATOM 2569 O O . ILE A 1 325 ? 4.001 -6.157 -14.080 1.00 96.81 325 ILE A O 1
ATOM 2573 N N . VAL A 1 326 ? 5.808 -6.998 -15.115 1.00 98.00 326 VAL A N 1
ATOM 2574 C CA . VAL A 1 326 ? 6.786 -6.180 -14.388 1.00 98.00 326 VAL A CA 1
ATOM 2575 C C . VAL A 1 326 ? 7.425 -5.170 -15.333 1.00 98.00 326 VAL A C 1
ATOM 2577 O O . VAL A 1 326 ? 7.910 -5.544 -16.400 1.00 98.00 326 VAL A O 1
ATOM 2580 N N . TRP A 1 327 ? 7.412 -3.896 -14.944 1.00 97.94 327 TRP A N 1
ATOM 2581 C CA . TRP A 1 327 ? 8.049 -2.798 -15.675 1.00 97.94 327 TRP A CA 1
ATOM 2582 C C . TRP A 1 327 ? 9.290 -2.286 -14.940 1.00 97.94 327 TRP A C 1
ATOM 2584 O O . TRP A 1 327 ? 9.355 -2.422 -13.718 1.00 97.94 327 TRP A O 1
ATOM 2594 N N . PRO A 1 328 ? 10.238 -1.642 -15.644 1.00 97.62 328 PRO A N 1
ATOM 2595 C CA . PRO A 1 328 ? 11.473 -1.148 -15.052 1.00 97.62 328 PRO A CA 1
ATOM 2596 C C . PRO A 1 328 ? 11.246 0.021 -14.090 1.00 97.62 328 PRO A C 1
ATOM 2598 O O . PRO A 1 328 ? 10.161 0.606 -14.013 1.00 97.62 328 PRO A O 1
ATOM 2601 N N . GLU A 1 329 ? 12.304 0.387 -13.371 1.00 96.81 329 GLU A N 1
ATOM 2602 C CA . GLU A 1 329 ? 12.330 1.574 -12.515 1.00 96.81 329 GLU A CA 1
ATOM 2603 C C . GLU A 1 329 ? 12.171 2.853 -13.356 1.00 96.81 329 GLU A C 1
ATOM 2605 O O . GLU A 1 329 ? 12.680 2.929 -14.473 1.00 96.81 329 GLU A O 1
ATOM 2610 N N . LEU A 1 330 ? 11.469 3.864 -12.827 1.00 96.25 330 LEU A N 1
ATOM 2611 C CA . LEU A 1 330 ? 11.229 5.154 -13.492 1.00 96.25 330 LEU A CA 1
ATOM 2612 C C . LEU A 1 330 ? 10.544 5.076 -14.879 1.00 96.25 330 LEU A C 1
ATOM 2614 O O . LEU A 1 330 ? 10.496 6.071 -15.598 1.00 96.25 330 LEU A O 1
ATOM 2618 N N . ALA A 1 331 ? 9.972 3.932 -15.260 1.00 96.50 331 ALA A N 1
ATOM 2619 C CA . ALA A 1 331 ? 9.458 3.690 -16.607 1.00 96.50 331 ALA A CA 1
ATOM 2620 C C . ALA A 1 331 ? 8.160 4.441 -16.944 1.00 96.50 331 ALA A C 1
ATOM 2622 O O . ALA A 1 331 ? 7.912 4.782 -18.105 1.00 96.50 331 ALA A O 1
ATOM 2623 N N . VAL A 1 332 ? 7.304 4.677 -15.948 1.00 96.75 332 VAL A N 1
ATOM 2624 C CA . VAL A 1 332 ? 5.911 5.093 -16.162 1.00 96.75 332 VAL A CA 1
ATOM 2625 C C . VAL A 1 332 ? 5.623 6.404 -15.447 1.00 96.75 332 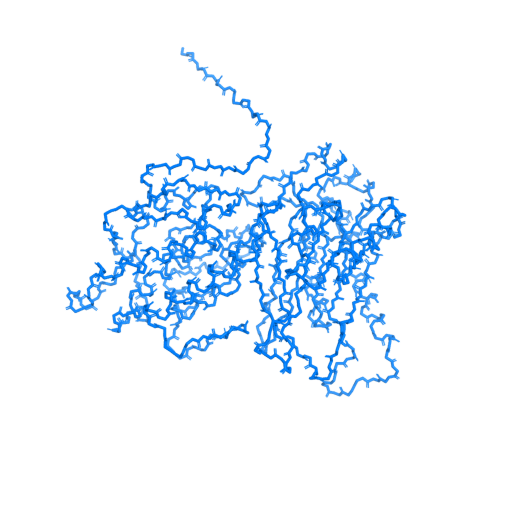VAL A C 1
ATOM 2627 O O . VAL A 1 332 ? 5.890 6.560 -14.262 1.00 96.75 332 VAL A O 1
ATOM 2630 N N . HIS A 1 333 ? 5.043 7.372 -16.151 1.00 95.69 333 HIS A N 1
ATOM 2631 C CA . HIS A 1 333 ? 4.630 8.622 -15.518 1.00 95.69 333 HIS A CA 1
ATOM 2632 C C . HIS A 1 333 ? 3.334 8.436 -14.713 1.00 95.69 333 HIS A C 1
ATOM 2634 O O . HIS A 1 333 ? 2.418 7.752 -15.170 1.00 95.69 333 HIS A O 1
ATOM 2640 N N . LYS A 1 334 ? 3.205 9.108 -13.558 1.00 92.31 334 LYS A N 1
ATOM 2641 C CA . LYS A 1 334 ? 2.029 9.001 -12.663 1.00 92.31 334 LYS A CA 1
ATOM 2642 C C . LYS A 1 334 ? 0.682 9.284 -13.348 1.00 92.31 334 LYS A C 1
ATOM 2644 O O . LYS A 1 334 ? -0.333 8.689 -13.005 1.00 92.31 334 LYS A O 1
ATOM 2649 N N . ASP A 1 335 ? 0.676 10.165 -14.345 1.00 92.44 335 ASP A N 1
ATOM 2650 C CA . ASP A 1 335 ? -0.539 10.537 -15.085 1.00 92.44 335 ASP A CA 1
ATOM 2651 C C . ASP A 1 335 ? -0.917 9.530 -16.185 1.00 92.44 335 ASP A C 1
ATOM 2653 O O . ASP A 1 335 ? -2.012 9.616 -16.736 1.00 92.44 335 ASP A O 1
ATOM 2657 N N . ASP A 1 336 ? -0.035 8.576 -16.506 1.00 94.69 336 ASP A N 1
ATOM 2658 C CA . ASP A 1 336 ? -0.253 7.548 -17.537 1.00 94.69 336 ASP A CA 1
ATOM 2659 C C . ASP A 1 336 ? -0.698 6.197 -16.957 1.00 94.69 336 ASP A C 1
ATOM 2661 O O . ASP A 1 336 ? -0.755 5.181 -17.656 1.00 94.69 336 ASP A O 1
ATOM 2665 N N . MET A 1 337 ? -1.056 6.190 -15.673 1.00 92.25 337 MET A N 1
ATOM 2666 C CA . MET A 1 337 ? -1.542 5.016 -14.949 1.00 92.25 337 MET A CA 1
ATOM 2667 C C . MET A 1 337 ? -2.815 4.418 -15.546 1.00 92.25 337 MET A C 1
ATOM 2669 O O . MET A 1 337 ? -3.049 3.218 -15.417 1.00 92.25 337 MET A O 1
ATOM 2673 N N . ASP A 1 338 ? -3.622 5.221 -16.240 1.00 93.62 338 ASP A N 1
ATOM 2674 C CA . ASP A 1 338 ? -4.820 4.756 -16.935 1.00 93.62 338 ASP A CA 1
ATOM 2675 C C . ASP A 1 338 ? -4.505 3.691 -17.998 1.00 93.62 338 ASP A C 1
ATOM 2677 O O . ASP A 1 338 ? -5.277 2.745 -18.159 1.00 93.62 338 ASP A O 1
ATOM 2681 N N . ILE A 1 339 ? -3.349 3.787 -18.666 1.00 95.88 339 ILE A N 1
ATOM 2682 C CA . ILE A 1 339 ? -2.904 2.806 -19.664 1.00 95.88 339 ILE A CA 1
ATOM 2683 C C . ILE A 1 339 ? -2.592 1.467 -18.993 1.00 95.88 339 ILE A C 1
ATOM 2685 O O . ILE A 1 339 ? -3.026 0.421 -19.475 1.00 95.88 339 ILE A O 1
ATOM 2689 N N . LEU A 1 340 ? -1.870 1.487 -17.868 1.00 95.50 340 LEU A N 1
ATOM 2690 C CA . LEU A 1 340 ? -1.547 0.265 -17.132 1.00 95.50 340 LEU A CA 1
ATOM 2691 C C . LEU A 1 340 ? -2.789 -0.363 -16.498 1.00 95.50 340 LEU A C 1
ATOM 2693 O O . LEU A 1 340 ? -2.948 -1.577 -16.541 1.00 95.50 340 LEU A O 1
ATOM 2697 N N . ILE A 1 341 ? -3.707 0.446 -15.969 1.00 93.00 341 ILE A N 1
ATOM 2698 C CA . ILE A 1 341 ? -4.993 -0.044 -15.459 1.00 93.00 341 ILE A CA 1
ATOM 2699 C C . ILE A 1 341 ? -5.769 -0.749 -16.578 1.00 93.00 341 ILE A C 1
ATOM 2701 O O . ILE A 1 341 ? -6.280 -1.847 -16.376 1.00 93.00 341 ILE A O 1
ATOM 2705 N N . GLN A 1 342 ? -5.825 -0.168 -17.780 1.00 91.56 342 GLN A N 1
ATOM 2706 C CA . GLN A 1 342 ? -6.457 -0.821 -18.929 1.00 91.56 342 GLN A CA 1
ATOM 2707 C C . GLN A 1 342 ? -5.740 -2.110 -19.340 1.00 91.56 342 GLN A C 1
ATOM 2709 O O . GLN A 1 342 ? -6.414 -3.088 -19.657 1.00 91.56 342 GLN A O 1
ATOM 2714 N N . LEU A 1 343 ? -4.404 -2.127 -19.314 1.00 92.44 343 LEU A N 1
ATOM 2715 C CA . LEU A 1 343 ? -3.617 -3.331 -19.575 1.00 92.44 343 LEU A CA 1
ATOM 2716 C C . LEU A 1 343 ? -3.968 -4.434 -18.567 1.00 92.44 343 LEU A C 1
ATOM 2718 O O . LEU A 1 343 ? -4.378 -5.510 -18.983 1.00 92.44 343 LEU A O 1
ATOM 2722 N N . SER A 1 344 ? -3.926 -4.134 -17.265 1.00 91.75 344 SER A N 1
ATOM 2723 C CA . SER A 1 344 ? -4.287 -5.059 -16.181 1.00 91.75 344 SER A CA 1
ATOM 2724 C C . SER A 1 344 ? -5.722 -5.574 -16.312 1.00 91.75 344 SER A C 1
ATOM 2726 O O . SER A 1 344 ? -5.979 -6.756 -16.115 1.00 91.75 344 SER A O 1
ATOM 2728 N N . ARG A 1 345 ? -6.673 -4.717 -16.705 1.00 87.38 345 ARG A N 1
ATOM 2729 C CA . ARG A 1 345 ? -8.068 -5.124 -16.943 1.00 87.38 345 ARG A CA 1
ATOM 2730 C C . ARG A 1 345 ? -8.209 -6.094 -18.109 1.00 87.38 345 ARG A C 1
ATOM 2732 O O . ARG A 1 345 ? -8.998 -7.025 -18.006 1.00 87.38 345 ARG A O 1
ATOM 2739 N N . LYS A 1 346 ? -7.492 -5.854 -19.211 1.00 86.50 346 LYS A N 1
ATOM 2740 C CA . LYS A 1 346 ? -7.558 -6.698 -20.412 1.00 86.50 346 LYS A CA 1
ATOM 2741 C C . LYS A 1 346 ? -6.881 -8.047 -20.207 1.00 86.50 346 LYS A C 1
ATOM 2743 O O . LYS A 1 346 ? -7.405 -9.049 -20.669 1.00 86.50 346 LYS A O 1
ATOM 2748 N N . THR A 1 347 ? -5.745 -8.067 -19.516 1.00 85.50 347 THR A N 1
ATOM 2749 C CA . THR A 1 347 ? -4.975 -9.296 -19.279 1.00 85.50 347 THR A CA 1
ATOM 2750 C C . THR A 1 347 ? -5.386 -10.027 -18.008 1.00 85.50 347 THR A C 1
ATOM 2752 O O . THR A 1 347 ? -5.009 -11.173 -17.817 1.00 85.50 347 THR A O 1
ATOM 2755 N N . HIS A 1 348 ? -6.123 -9.366 -17.109 1.00 86.25 348 HIS A N 1
ATOM 2756 C CA . HIS A 1 348 ? -6.328 -9.795 -15.723 1.00 86.25 348 HIS A CA 1
ATOM 2757 C C . HIS A 1 348 ? -5.027 -10.017 -14.930 1.00 86.25 348 HIS A C 1
ATOM 2759 O O . HIS A 1 348 ? -5.064 -10.637 -13.864 1.00 86.25 348 HIS A O 1
ATOM 2765 N N . ALA A 1 349 ? -3.906 -9.468 -15.407 1.00 90.19 349 ALA A N 1
ATOM 2766 C CA . ALA A 1 349 ? -2.608 -9.573 -14.758 1.00 90.19 349 ALA A CA 1
ATOM 2767 C C . ALA A 1 349 ? -2.438 -8.524 -13.657 1.00 90.19 349 ALA A C 1
ATOM 2769 O O . ALA A 1 349 ? -2.899 -7.381 -13.771 1.00 90.19 349 ALA A O 1
ATOM 2770 N N . ILE A 1 350 ? -1.696 -8.894 -12.620 1.00 95.12 350 ILE A N 1
ATOM 2771 C CA . ILE A 1 350 ? -1.109 -7.954 -11.668 1.00 95.12 350 ILE A CA 1
ATOM 2772 C C . ILE A 1 350 ? -0.007 -7.182 -12.394 1.00 95.12 350 ILE A C 1
ATOM 2774 O O . ILE A 1 350 ? 0.773 -7.768 -13.140 1.00 95.12 350 ILE A O 1
ATOM 2778 N N . ILE A 1 351 ? 0.085 -5.874 -12.176 1.00 97.12 351 ILE A N 1
ATOM 2779 C CA . ILE A 1 351 ? 1.185 -5.064 -12.704 1.00 97.12 351 ILE A CA 1
ATOM 2780 C C . ILE A 1 351 ? 2.011 -4.523 -11.547 1.00 97.12 351 ILE A C 1
ATOM 2782 O O . ILE A 1 351 ? 1.454 -3.949 -10.612 1.00 97.12 351 ILE A O 1
ATOM 2786 N N . PHE A 1 352 ? 3.330 -4.667 -11.642 1.00 98.25 352 PHE A N 1
ATOM 2787 C CA . PHE A 1 352 ? 4.283 -3.961 -10.795 1.00 98.25 352 PHE A CA 1
ATOM 2788 C C . PHE A 1 352 ? 5.171 -3.078 -11.668 1.00 98.25 352 PHE A C 1
ATOM 2790 O O . PHE A 1 352 ? 5.868 -3.582 -12.545 1.00 98.25 352 PHE A O 1
ATOM 2797 N N . ALA A 1 353 ? 5.118 -1.761 -11.481 1.00 98.06 353 ALA A N 1
ATOM 2798 C CA . ALA A 1 353 ? 5.804 -0.823 -12.367 1.00 98.06 353 ALA A CA 1
ATOM 2799 C C . ALA A 1 353 ? 6.538 0.280 -11.615 1.00 98.06 353 ALA A C 1
ATOM 2801 O O . ALA A 1 353 ? 5.976 0.869 -10.696 1.00 98.06 353 ALA A O 1
ATOM 2802 N N . GLY A 1 354 ? 7.763 0.606 -12.031 1.00 97.38 354 GLY A N 1
ATOM 2803 C CA . GLY A 1 354 ? 8.462 1.793 -11.549 1.00 97.38 354 GLY A CA 1
ATOM 2804 C C . GLY A 1 354 ? 7.808 3.070 -12.069 1.00 97.38 354 GLY A C 1
ATOM 2805 O O . GLY A 1 354 ? 7.654 3.258 -13.279 1.00 97.38 354 GLY A O 1
ATOM 2806 N N . LEU A 1 355 ? 7.437 3.957 -11.151 1.00 96.56 355 LEU A N 1
ATOM 2807 C CA . LEU A 1 355 ? 6.961 5.292 -11.482 1.00 96.56 355 LEU A CA 1
ATOM 2808 C C . LEU A 1 355 ? 8.150 6.226 -11.664 1.00 96.56 355 LEU A C 1
ATOM 2810 O O . LEU A 1 355 ? 9.140 6.099 -10.950 1.00 96.56 355 LEU A O 1
ATOM 2814 N N . GLY A 1 356 ? 8.034 7.201 -12.567 1.00 94.69 356 GLY A N 1
ATOM 2815 C CA . GLY A 1 356 ? 8.905 8.377 -12.558 1.00 94.69 356 GLY A CA 1
ATOM 2816 C C . GLY A 1 356 ? 8.867 9.074 -11.192 1.00 94.69 356 GLY A C 1
ATOM 2817 O O . GLY A 1 356 ? 7.960 8.829 -10.395 1.00 94.69 356 GLY A O 1
ATOM 2818 N N . PHE A 1 357 ? 9.833 9.950 -10.902 1.00 95.81 357 PHE A N 1
ATOM 2819 C CA . PHE A 1 357 ? 9.858 10.642 -9.612 1.00 95.81 357 PHE A CA 1
ATOM 2820 C C . PHE A 1 357 ? 8.537 11.382 -9.371 1.00 95.81 357 PHE A C 1
ATOM 2822 O O . PHE A 1 357 ? 8.053 12.099 -10.244 1.00 95.81 357 PHE A O 1
ATOM 2829 N N . ILE A 1 358 ? 7.951 11.215 -8.186 1.00 93.50 358 ILE A N 1
ATOM 2830 C CA . ILE A 1 358 ? 6.661 11.816 -7.834 1.00 93.50 358 ILE A CA 1
ATOM 2831 C C . ILE A 1 358 ? 6.795 12.759 -6.645 1.00 93.50 358 ILE A C 1
ATOM 2833 O O . ILE A 1 358 ? 7.601 12.545 -5.744 1.00 93.50 358 ILE A O 1
ATOM 2837 N N . GLN A 1 359 ? 5.967 13.800 -6.631 1.00 90.81 359 GLN A N 1
ATOM 2838 C CA . GLN A 1 359 ? 5.694 14.567 -5.423 1.00 90.81 359 GLN A CA 1
ATOM 2839 C C . GLN A 1 359 ? 4.424 14.009 -4.784 1.00 90.81 359 GLN A C 1
ATOM 2841 O O . GLN A 1 359 ? 3.385 13.945 -5.442 1.00 90.81 359 GLN A O 1
ATOM 2846 N N . GLN A 1 360 ? 4.532 13.599 -3.524 1.00 86.50 360 GLN A N 1
ATOM 2847 C CA . GLN A 1 360 ? 3.422 13.072 -2.738 1.00 86.50 360 GLN A CA 1
ATOM 2848 C C . GLN A 1 360 ? 2.920 14.151 -1.772 1.00 86.50 360 GLN A C 1
ATOM 2850 O O . GLN A 1 360 ? 3.713 14.924 -1.226 1.00 86.50 360 GLN A O 1
ATOM 2855 N N . ASP A 1 361 ? 1.604 14.219 -1.577 1.00 78.50 361 ASP A N 1
ATOM 2856 C CA . ASP A 1 361 ? 0.993 15.185 -0.664 1.00 78.50 361 ASP A CA 1
ATOM 2857 C C . ASP A 1 361 ? 1.330 14.819 0.786 1.00 78.50 361 ASP A C 1
ATOM 2859 O O . ASP A 1 361 ? 1.220 13.664 1.190 1.00 78.50 361 ASP A O 1
ATOM 2863 N N . GLY A 1 362 ? 1.772 15.799 1.578 1.00 77.06 362 GLY A N 1
ATOM 2864 C CA . GLY A 1 362 ? 2.131 15.589 2.987 1.00 77.06 362 GLY A CA 1
ATOM 2865 C C . GLY A 1 362 ? 3.431 14.807 3.227 1.00 77.06 362 GLY A C 1
ATOM 2866 O O . GLY A 1 362 ? 3.847 14.678 4.375 1.00 77.06 362 GLY A O 1
ATOM 2867 N N . ILE A 1 363 ? 4.106 14.339 2.172 1.00 84.75 363 ILE A N 1
ATOM 2868 C CA . ILE A 1 363 ? 5.368 13.595 2.246 1.00 84.75 363 ILE A CA 1
ATOM 2869 C C . ILE A 1 363 ? 6.488 14.437 1.630 1.00 84.75 363 ILE A C 1
ATOM 2871 O O . ILE A 1 363 ? 6.341 15.042 0.565 1.00 84.75 363 ILE A O 1
ATOM 2875 N N . LYS A 1 364 ? 7.643 14.471 2.300 1.00 87.69 364 LYS A N 1
ATOM 2876 C CA . LYS A 1 364 ? 8.836 15.141 1.780 1.00 87.69 364 LYS A CA 1
ATOM 2877 C C . LYS A 1 364 ? 9.302 14.416 0.512 1.00 87.69 364 LYS A C 1
ATOM 2879 O O . LYS A 1 364 ? 9.621 13.230 0.558 1.00 87.69 364 LYS A O 1
ATOM 2884 N N . GLY A 1 365 ? 9.321 15.132 -0.607 1.00 87.44 365 GLY A N 1
ATOM 2885 C CA . GLY A 1 365 ? 9.649 14.595 -1.926 1.00 87.44 365 GLY A CA 1
ATOM 2886 C C . GLY A 1 365 ? 10.622 15.496 -2.689 1.00 87.44 365 GLY A C 1
ATOM 2887 O O . GLY A 1 365 ? 11.057 16.520 -2.152 1.00 87.44 365 GLY A O 1
ATOM 2888 N N . PRO A 1 366 ? 10.966 15.138 -3.937 1.00 94.38 366 PRO A N 1
ATOM 2889 C CA . PRO A 1 366 ? 10.391 14.049 -4.735 1.00 94.38 366 PRO A CA 1
ATOM 2890 C C . PRO A 1 366 ? 10.801 12.658 -4.244 1.00 94.38 366 PRO A C 1
ATOM 2892 O O . PRO A 1 366 ? 11.861 12.510 -3.646 1.00 94.38 366 PRO A O 1
ATOM 2895 N N . ASN A 1 367 ? 9.995 11.641 -4.537 1.00 95.19 367 ASN A N 1
ATOM 2896 C CA . ASN A 1 367 ? 10.243 10.256 -4.138 1.00 95.19 367 ASN A CA 1
ATOM 2897 C C . ASN A 1 367 ? 10.312 9.331 -5.355 1.00 95.19 367 ASN A C 1
ATOM 2899 O O . ASN A 1 367 ? 9.612 9.540 -6.348 1.00 95.19 367 ASN A O 1
ATOM 2903 N N . ASN A 1 368 ? 11.124 8.282 -5.246 1.00 96.06 368 ASN A N 1
ATOM 2904 C CA . ASN A 1 368 ? 11.144 7.166 -6.184 1.00 96.06 368 ASN A CA 1
ATOM 2905 C C . ASN A 1 368 ? 10.238 6.049 -5.656 1.00 96.06 368 ASN A C 1
ATOM 2907 O O . ASN A 1 368 ? 10.430 5.562 -4.538 1.00 96.06 368 ASN A O 1
ATOM 2911 N N . CYS A 1 369 ? 9.220 5.697 -6.437 1.00 96.25 369 CYS A N 1
ATOM 2912 C CA . CYS A 1 369 ? 8.207 4.722 -6.064 1.00 96.25 369 CYS A CA 1
ATOM 2913 C C . CYS A 1 369 ? 7.937 3.768 -7.224 1.00 96.25 369 CYS A C 1
ATOM 2915 O O . CYS A 1 369 ? 8.038 4.128 -8.392 1.00 96.25 369 CYS A O 1
ATOM 2917 N N . ALA A 1 370 ? 7.505 2.565 -6.892 1.00 97.31 370 ALA A N 1
ATOM 2918 C CA . ALA A 1 370 ? 6.847 1.647 -7.795 1.00 97.31 370 ALA A CA 1
ATOM 2919 C C . ALA A 1 370 ? 5.373 1.535 -7.404 1.00 97.31 370 ALA A C 1
ATOM 2921 O O . ALA A 1 370 ? 4.984 1.874 -6.286 1.00 97.31 370 ALA A O 1
ATOM 2922 N N . VAL A 1 371 ? 4.545 1.056 -8.321 1.00 96.62 371 VAL A N 1
ATOM 2923 C CA . VAL A 1 371 ? 3.113 0.877 -8.119 1.00 96.62 371 VAL A CA 1
ATOM 2924 C C . VAL A 1 371 ? 2.706 -0.558 -8.402 1.00 96.62 371 VAL A C 1
ATOM 2926 O O . VAL A 1 371 ? 3.067 -1.137 -9.425 1.00 96.62 371 VAL A O 1
ATOM 2929 N N . TRP A 1 372 ? 1.919 -1.105 -7.488 1.00 96.62 372 TRP A N 1
ATOM 2930 C CA . TRP A 1 372 ? 1.156 -2.329 -7.648 1.00 96.62 372 TRP A CA 1
ATOM 2931 C C . TRP A 1 372 ? -0.228 -1.978 -8.178 1.00 96.62 372 TRP A C 1
ATOM 2933 O O . TRP A 1 372 ? -0.924 -1.169 -7.566 1.00 96.62 372 TRP A O 1
ATOM 2943 N N . ILE A 1 373 ? -0.636 -2.598 -9.281 1.00 95.00 373 ILE A N 1
ATOM 2944 C CA . ILE A 1 373 ? -2.001 -2.554 -9.810 1.00 95.00 373 ILE A CA 1
ATOM 2945 C C . ILE A 1 373 ? -2.524 -3.982 -9.799 1.00 95.00 373 ILE A C 1
ATOM 2947 O O . ILE A 1 373 ? -2.046 -4.829 -10.554 1.00 95.00 373 ILE A O 1
ATOM 2951 N N . VAL A 1 374 ? -3.492 -4.259 -8.931 1.00 92.00 374 VAL A N 1
ATOM 2952 C CA . VAL A 1 374 ? -4.052 -5.604 -8.775 1.00 92.00 374 VAL A CA 1
ATOM 2953 C C . VAL A 1 374 ? -5.509 -5.609 -9.241 1.00 92.00 374 VAL A C 1
ATOM 2955 O O . VAL A 1 374 ? -6.334 -4.879 -8.670 1.00 92.00 374 VAL A O 1
ATOM 2958 N N . PRO A 1 375 ? -5.859 -6.426 -10.249 1.00 86.69 375 PRO A N 1
ATOM 2959 C CA . PRO A 1 375 ? -7.228 -6.528 -10.729 1.00 86.69 375 PRO A CA 1
ATOM 2960 C C . PRO A 1 375 ? -8.107 -7.240 -9.694 1.00 86.69 375 PRO A C 1
ATOM 2962 O O . PRO A 1 375 ? -7.693 -8.206 -9.052 1.00 86.69 375 PRO A O 1
ATOM 2965 N N . ARG A 1 376 ? -9.353 -6.779 -9.526 1.00 75.62 376 ARG A N 1
ATOM 2966 C CA . ARG A 1 376 ? -10.320 -7.401 -8.607 1.00 75.62 376 ARG A CA 1
ATOM 2967 C C . ARG A 1 376 ? -11.250 -8.379 -9.319 1.00 75.62 376 ARG A C 1
ATOM 2969 O O . ARG A 1 376 ? -11.682 -8.166 -10.448 1.00 75.62 376 ARG A O 1
ATOM 2976 N N . LYS A 1 377 ? -11.627 -9.435 -8.598 1.00 64.38 377 LYS A N 1
ATOM 2977 C CA . LYS A 1 377 ? -12.533 -10.499 -9.044 1.00 64.38 377 LYS A CA 1
ATOM 2978 C C . LYS A 1 377 ? -13.995 -10.146 -8.721 1.00 64.38 377 LYS A C 1
ATOM 2980 O O . LYS A 1 377 ? -14.535 -10.720 -7.784 1.00 64.38 377 LYS A O 1
ATOM 2985 N N . HIS A 1 378 ? -14.636 -9.191 -9.421 1.00 53.84 378 HIS A N 1
ATOM 2986 C CA . HIS A 1 378 ? -16.115 -9.192 -9.531 1.00 53.84 378 HIS A CA 1
ATOM 2987 C C . HIS A 1 378 ? -16.771 -8.224 -10.544 1.00 53.84 378 HIS A C 1
ATOM 2989 O O . HIS A 1 378 ? -16.390 -7.064 -10.678 1.00 53.84 378 HIS A O 1
ATOM 2995 N N . ASN A 1 379 ? -17.870 -8.726 -11.128 1.00 38.22 379 ASN A N 1
ATOM 2996 C CA . ASN A 1 379 ? -18.879 -8.125 -12.014 1.00 38.22 379 ASN A CA 1
ATOM 2997 C C . ASN A 1 379 ? -19.264 -6.664 -11.695 1.00 38.22 379 ASN A C 1
ATOM 2999 O O . ASN A 1 379 ? -20.146 -6.416 -10.875 1.00 38.22 379 ASN A O 1
ATOM 3003 N N . GLY A 1 380 ? -18.663 -5.710 -12.408 1.00 39.47 380 GLY A N 1
ATOM 3004 C CA . GLY A 1 380 ? -19.215 -4.360 -12.593 1.00 39.47 380 GLY A CA 1
ATOM 3005 C C . GLY A 1 380 ? -18.522 -3.222 -11.840 1.00 39.47 380 GLY A C 1
ATOM 3006 O O . GLY A 1 380 ? -18.629 -2.082 -12.283 1.00 39.47 380 GLY A O 1
ATOM 3007 N N . ASN A 1 381 ? -17.761 -3.495 -10.772 1.00 48.66 381 ASN A N 1
ATOM 3008 C CA . ASN A 1 381 ? -17.018 -2.449 -10.057 1.00 48.66 381 ASN A CA 1
ATOM 3009 C C . ASN A 1 381 ? -15.571 -2.358 -10.554 1.00 48.66 381 ASN A C 1
ATOM 3011 O O . ASN A 1 381 ? -14.751 -3.240 -10.311 1.00 48.66 381 ASN A O 1
ATOM 3015 N N . GLN A 1 382 ? -15.271 -1.254 -11.234 1.00 53.81 382 GLN A N 1
ATOM 3016 C CA . GLN A 1 382 ? -13.999 -0.950 -11.893 1.00 53.81 382 GLN A CA 1
ATOM 3017 C C . GLN A 1 382 ? -12.920 -0.417 -10.930 1.00 53.81 382 GLN A C 1
ATOM 3019 O O . GLN A 1 382 ? -12.357 0.649 -11.179 1.00 53.81 382 GLN A O 1
ATOM 3024 N N . ASN A 1 383 ? -12.660 -1.106 -9.815 1.00 70.25 383 ASN A N 1
ATOM 3025 C CA . ASN A 1 383 ? -11.723 -0.609 -8.802 1.00 70.25 383 ASN A CA 1
ATOM 3026 C C . ASN A 1 383 ? -10.569 -1.596 -8.598 1.00 70.25 383 ASN A C 1
ATOM 3028 O O . ASN A 1 383 ? -10.712 -2.584 -7.879 1.00 70.25 383 ASN A O 1
ATOM 3032 N N . GLU A 1 384 ? -9.429 -1.325 -9.224 1.00 83.56 384 GLU A N 1
ATOM 3033 C CA . GLU A 1 384 ? -8.157 -2.005 -8.969 1.00 83.56 384 GLU A CA 1
ATOM 3034 C C . GLU A 1 384 ? -7.619 -1.623 -7.585 1.00 83.56 384 GLU A C 1
ATOM 3036 O O . GLU A 1 384 ? -7.880 -0.529 -7.084 1.00 83.56 384 GLU A O 1
ATOM 3041 N N . ILE A 1 385 ? -6.843 -2.510 -6.959 1.00 87.94 385 ILE A N 1
ATOM 3042 C CA . ILE A 1 385 ? -6.018 -2.104 -5.815 1.00 87.94 385 ILE A CA 1
ATOM 3043 C C . ILE A 1 385 ? -4.790 -1.396 -6.382 1.00 87.94 385 ILE A C 1
ATOM 3045 O O . ILE A 1 385 ? -4.077 -1.986 -7.194 1.00 87.94 385 ILE A O 1
ATOM 3049 N N . LYS A 1 386 ? -4.542 -0.160 -5.939 1.00 91.12 386 LYS A N 1
ATOM 3050 C CA . LYS A 1 386 ? -3.337 0.605 -6.270 1.00 91.12 386 LYS A CA 1
ATOM 3051 C C . LYS A 1 386 ? -2.511 0.833 -5.016 1.00 91.12 386 LYS A C 1
ATOM 3053 O O . LYS A 1 386 ? -2.989 1.457 -4.073 1.00 91.12 386 LYS A O 1
ATOM 3058 N N . ARG A 1 387 ? -1.288 0.316 -4.966 1.00 92.44 387 ARG A N 1
ATOM 3059 C CA . ARG A 1 387 ? -0.405 0.508 -3.804 1.00 92.44 387 ARG A CA 1
ATOM 3060 C C . ARG A 1 387 ? 0.958 0.959 -4.248 1.00 92.44 387 ARG A C 1
ATOM 3062 O O . ARG A 1 387 ? 1.540 0.347 -5.138 1.00 92.44 387 ARG A O 1
ATOM 3069 N N . TYR A 1 388 ? 1.463 2.008 -3.620 1.00 94.44 388 TYR A N 1
ATOM 3070 C CA . TYR A 1 388 ? 2.843 2.391 -3.826 1.00 94.44 388 TYR A CA 1
ATOM 3071 C C . TYR A 1 388 ? 3.771 1.541 -2.983 1.00 94.44 388 TYR A C 1
ATOM 3073 O O . TYR A 1 388 ? 3.456 1.091 -1.887 1.00 94.44 388 TYR A O 1
ATOM 3081 N N . GLN A 1 389 ? 4.945 1.326 -3.536 1.00 95.00 389 GLN A N 1
ATOM 3082 C CA . GLN A 1 389 ? 6.072 0.795 -2.824 1.00 95.00 389 GLN A CA 1
ATOM 3083 C C . GLN A 1 389 ? 7.220 1.758 -3.039 1.00 95.00 389 GLN A C 1
ATOM 3085 O O . GLN A 1 389 ? 7.633 1.989 -4.167 1.00 95.00 389 GLN A O 1
ATOM 3090 N N . GLY A 1 390 ? 7.690 2.364 -1.963 1.00 94.69 390 GLY A N 1
ATOM 3091 C CA . GLY A 1 390 ? 8.719 3.380 -2.052 1.00 94.69 390 GLY A CA 1
ATOM 3092 C C . GLY A 1 390 ? 10.136 2.820 -1.944 1.00 94.69 390 GLY A C 1
ATOM 3093 O O . GLY A 1 390 ? 10.346 1.712 -1.440 1.00 94.69 390 GLY A O 1
ATOM 3094 N N . LYS A 1 391 ? 11.103 3.598 -2.436 1.00 95.50 391 LYS A N 1
ATOM 3095 C CA . LYS A 1 391 ? 12.531 3.279 -2.383 1.00 95.50 391 LYS A CA 1
ATOM 3096 C C . LYS A 1 391 ? 13.186 3.909 -1.150 1.00 95.50 391 LYS A C 1
ATOM 3098 O O . LYS A 1 391 ? 12.967 5.087 -0.851 1.00 95.50 391 LYS A O 1
ATOM 3103 N N . HIS A 1 392 ? 14.014 3.142 -0.443 1.00 94.25 392 HIS A N 1
ATOM 3104 C CA . HIS A 1 392 ? 14.714 3.606 0.760 1.00 94.25 392 HIS A CA 1
ATOM 3105 C C . HIS A 1 392 ? 16.159 4.039 0.476 1.00 94.25 392 HIS A C 1
ATOM 3107 O O . HIS A 1 392 ? 16.576 5.126 0.871 1.00 94.25 392 HIS A O 1
ATOM 3113 N N . HIS A 1 393 ? 16.932 3.225 -0.236 1.00 93.75 393 HIS A N 1
ATOM 3114 C CA . HIS A 1 393 ? 18.338 3.482 -0.510 1.00 93.75 393 HIS A CA 1
ATOM 3115 C C . HIS A 1 393 ? 18.514 4.220 -1.838 1.00 93.75 393 HIS A C 1
ATOM 3117 O O . HIS A 1 393 ? 18.437 3.637 -2.917 1.00 93.75 393 HIS A O 1
ATOM 3123 N N . MET A 1 394 ? 18.774 5.526 -1.748 1.00 93.44 394 MET A N 1
ATOM 3124 C CA . MET A 1 394 ? 19.019 6.373 -2.919 1.00 93.44 394 MET A CA 1
ATOM 3125 C C . MET A 1 394 ? 20.431 6.171 -3.486 1.00 93.44 394 MET A C 1
ATOM 3127 O O . MET A 1 394 ? 21.425 6.183 -2.745 1.00 93.44 394 MET A O 1
ATOM 3131 N N . MET A 1 395 ? 20.516 6.095 -4.810 1.00 91.06 395 MET A N 1
ATOM 3132 C CA . MET A 1 395 ? 21.750 6.122 -5.587 1.00 91.06 395 MET A CA 1
ATOM 3133 C C . MET A 1 395 ? 22.418 7.505 -5.531 1.00 91.06 395 MET A C 1
ATOM 3135 O O . MET A 1 395 ? 21.831 8.510 -5.121 1.00 91.06 395 MET A O 1
ATOM 3139 N N . ALA A 1 396 ? 23.694 7.574 -5.913 1.00 89.31 396 ALA A N 1
ATOM 3140 C CA . ALA A 1 396 ? 24.471 8.812 -5.826 1.00 89.31 396 ALA A CA 1
ATOM 3141 C C . ALA A 1 396 ? 23.911 9.945 -6.709 1.00 89.31 396 ALA A C 1
ATOM 3143 O O . ALA A 1 396 ? 23.983 11.112 -6.332 1.00 89.31 396 ALA A O 1
ATOM 3144 N N . ASP A 1 397 ? 23.362 9.615 -7.874 1.00 88.31 397 ASP A N 1
ATOM 3145 C CA . ASP A 1 397 ? 22.670 10.542 -8.773 1.00 88.31 397 ASP A CA 1
ATOM 3146 C C . ASP A 1 397 ? 21.320 11.005 -8.210 1.00 88.31 397 ASP A C 1
ATOM 3148 O O . ASP A 1 397 ? 21.039 12.200 -8.235 1.00 88.31 397 ASP A O 1
ATOM 3152 N N . GLU A 1 398 ? 20.537 10.108 -7.612 1.00 91.56 398 GLU A N 1
ATOM 3153 C CA . GLU A 1 398 ? 19.285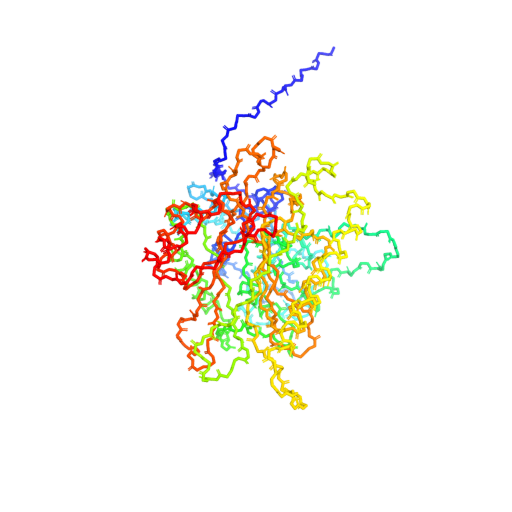 10.451 -6.921 1.00 91.56 398 GLU A CA 1
ATOM 3154 C C . GLU A 1 398 ? 19.526 11.412 -5.748 1.00 91.56 398 GLU A C 1
ATOM 3156 O O . GLU A 1 398 ? 18.831 12.419 -5.603 1.00 91.56 398 GLU A O 1
ATOM 3161 N N . LYS A 1 399 ? 20.580 11.171 -4.956 1.00 91.62 399 LYS A N 1
ATOM 3162 C CA . LYS A 1 399 ? 20.998 12.083 -3.878 1.00 91.62 399 LYS A CA 1
ATOM 3163 C C . LYS A 1 399 ? 21.388 13.460 -4.419 1.00 91.62 399 LYS A C 1
ATOM 3165 O O . LYS A 1 399 ? 20.992 14.475 -3.848 1.00 91.62 399 LYS A O 1
ATOM 3170 N N . LYS A 1 400 ? 22.124 13.515 -5.537 1.00 90.12 400 LYS A N 1
ATOM 3171 C CA . LYS A 1 400 ? 22.477 14.781 -6.213 1.00 90.12 400 LYS A CA 1
ATOM 3172 C C . LYS A 1 400 ? 21.244 15.517 -6.740 1.00 90.12 400 LYS A C 1
ATOM 3174 O O . LYS A 1 400 ? 21.220 16.742 -6.705 1.00 90.12 400 LYS A O 1
ATOM 3179 N N . ALA A 1 401 ? 20.222 14.787 -7.179 1.00 88.44 401 ALA A N 1
ATOM 3180 C CA . ALA A 1 401 ? 18.946 15.335 -7.639 1.00 88.44 401 ALA A CA 1
ATOM 3181 C C . ALA A 1 401 ? 17.968 15.692 -6.497 1.00 88.44 401 ALA A C 1
ATOM 3183 O O . ALA A 1 401 ? 16.832 16.091 -6.766 1.00 88.44 401 ALA A O 1
ATOM 3184 N N . SER A 1 402 ? 18.403 15.577 -5.233 1.00 93.06 402 SER A N 1
ATOM 3185 C CA . SER A 1 402 ? 17.586 15.830 -4.037 1.00 93.06 402 SER A CA 1
ATOM 3186 C C . SER A 1 402 ? 16.310 14.982 -3.993 1.00 93.06 402 SER A C 1
ATOM 3188 O O . SER A 1 402 ? 15.245 15.477 -3.628 1.00 93.06 402 SER A O 1
ATOM 3190 N N . ILE A 1 403 ? 16.411 13.717 -4.408 1.00 94.19 403 ILE A N 1
ATOM 3191 C CA . ILE A 1 403 ? 15.349 12.726 -4.229 1.00 94.19 403 ILE A CA 1
ATOM 3192 C C . ILE A 1 403 ? 15.405 12.219 -2.789 1.00 94.19 403 ILE A C 1
ATOM 3194 O O . ILE A 1 403 ? 16.469 11.874 -2.271 1.00 94.19 403 ILE A O 1
ATOM 3198 N N . GLU A 1 404 ? 14.250 12.203 -2.140 1.00 94.69 404 GLU A N 1
ATOM 3199 C CA . GLU A 1 404 ? 14.107 11.865 -0.732 1.00 94.69 404 GLU A CA 1
ATOM 3200 C C . GLU A 1 404 ? 13.625 10.415 -0.582 1.00 94.69 404 GLU A C 1
ATOM 3202 O O . GLU A 1 404 ? 12.712 9.985 -1.305 1.00 94.69 404 GLU A O 1
ATOM 3207 N N . PRO A 1 405 ? 14.205 9.654 0.362 1.00 94.12 405 PRO A N 1
ATOM 3208 C CA . PRO A 1 405 ? 13.787 8.287 0.618 1.00 94.12 405 PRO A CA 1
ATOM 3209 C C . PRO A 1 405 ? 12.377 8.268 1.204 1.00 94.12 405 PRO A C 1
ATOM 3211 O O . PRO A 1 405 ? 12.031 9.064 2.078 1.00 94.12 405 PRO A O 1
ATOM 3214 N N . TRP A 1 406 ? 11.568 7.314 0.761 1.00 93.56 406 TRP A N 1
ATOM 3215 C CA . TRP A 1 406 ? 10.243 7.079 1.316 1.00 93.56 406 TRP A CA 1
ATOM 3216 C C . TRP A 1 406 ? 9.954 5.592 1.224 1.00 93.56 406 TRP A C 1
ATOM 3218 O O . TRP A 1 406 ? 9.939 5.048 0.131 1.00 93.56 406 TRP A O 1
ATOM 3228 N N . ARG A 1 407 ? 9.778 4.920 2.364 1.00 92.81 407 ARG A N 1
ATOM 3229 C CA . ARG A 1 407 ? 9.416 3.497 2.433 1.00 92.81 407 ARG A CA 1
ATOM 3230 C C . ARG A 1 407 ? 8.768 3.195 3.790 1.00 92.81 407 ARG A C 1
ATOM 3232 O O . ARG A 1 407 ? 9.425 2.646 4.670 1.00 92.81 407 ARG A O 1
ATOM 3239 N N . PRO A 1 408 ? 7.513 3.624 4.004 1.00 92.12 408 PRO A N 1
ATOM 3240 C CA . PRO A 1 408 ? 6.848 3.475 5.298 1.00 92.12 408 PRO A CA 1
ATOM 3241 C C . PRO A 1 408 ? 6.419 2.032 5.592 1.00 92.12 408 PRO A C 1
ATOM 3243 O O . PRO A 1 408 ? 6.215 1.674 6.747 1.00 92.12 408 PRO A O 1
ATOM 3246 N N . TYR A 1 409 ? 6.293 1.194 4.562 1.00 94.94 409 TYR A N 1
ATOM 3247 C CA . TYR A 1 409 ? 5.917 -0.209 4.689 1.00 94.94 409 TYR A CA 1
ATOM 3248 C C . TYR A 1 409 ? 6.517 -1.064 3.569 1.00 94.94 409 TYR A C 1
ATOM 3250 O O . TYR A 1 409 ? 6.908 -0.561 2.512 1.00 94.94 409 TYR A O 1
ATOM 3258 N N . GLN A 1 410 ? 6.513 -2.380 3.785 1.00 96.44 410 GLN A N 1
ATOM 3259 C CA . GLN A 1 410 ? 6.767 -3.391 2.763 1.00 96.44 410 GLN A CA 1
ATOM 3260 C C . GLN A 1 410 ? 5.453 -4.026 2.303 1.00 96.44 410 GLN A C 1
ATOM 3262 O O . GLN A 1 410 ? 4.833 -4.773 3.058 1.00 96.44 410 GLN A O 1
ATOM 3267 N N . PHE A 1 411 ? 5.021 -3.762 1.069 1.00 96.62 411 PHE A N 1
ATOM 3268 C CA . PHE A 1 411 ? 3.791 -4.358 0.544 1.00 96.62 411 PHE A CA 1
ATOM 3269 C C . PHE A 1 411 ? 3.965 -5.860 0.283 1.00 96.62 411 PHE A C 1
ATOM 3271 O O . PHE A 1 411 ? 4.914 -6.272 -0.383 1.00 96.62 411 PHE A O 1
ATOM 3278 N N . MET A 1 412 ? 3.053 -6.676 0.810 1.00 96.69 412 MET A N 1
ATOM 3279 C CA . MET A 1 412 ? 3.086 -8.137 0.707 1.00 96.69 412 MET A CA 1
ATOM 3280 C C . MET A 1 412 ? 1.766 -8.621 0.108 1.00 96.69 412 MET A C 1
ATOM 3282 O O . MET A 1 412 ? 0.741 -8.614 0.788 1.00 96.69 412 MET A O 1
ATOM 3286 N N . LEU A 1 413 ? 1.782 -9.031 -1.160 1.00 96.25 413 LEU A N 1
ATOM 3287 C CA . LEU A 1 413 ? 0.590 -9.491 -1.865 1.00 96.25 413 LEU A CA 1
ATOM 3288 C C . LEU A 1 413 ? 0.475 -11.014 -1.782 1.00 96.25 413 LEU A C 1
ATOM 3290 O O . LEU A 1 413 ? 1.220 -11.732 -2.442 1.00 96.25 413 LEU A O 1
ATOM 3294 N N . GLU A 1 414 ? -0.468 -11.509 -0.991 1.00 95.62 414 GLU A N 1
ATOM 3295 C CA . GLU A 1 414 ? -0.763 -12.933 -0.853 1.00 95.62 414 GLU A CA 1
ATOM 3296 C C . GLU A 1 414 ? -1.764 -13.394 -1.923 1.00 95.62 414 GLU A C 1
ATOM 3298 O O . GLU A 1 414 ? -2.913 -12.941 -1.968 1.00 95.62 414 GLU A O 1
ATOM 3303 N N . LEU A 1 415 ? -1.336 -14.339 -2.761 1.00 93.94 415 LEU A N 1
ATOM 3304 C CA . LEU A 1 415 ? -2.149 -14.975 -3.792 1.00 93.94 415 LEU A CA 1
ATOM 3305 C C . LEU A 1 415 ? -2.697 -16.311 -3.287 1.00 93.94 415 LEU A C 1
ATOM 3307 O O . LEU A 1 415 ? -1.981 -17.310 -3.189 1.00 93.94 415 LEU A O 1
ATOM 3311 N N . VAL A 1 416 ? -3.990 -16.340 -2.973 1.00 92.56 416 VAL A N 1
ATOM 3312 C CA . VAL A 1 416 ? -4.659 -17.531 -2.443 1.00 92.56 416 VAL A CA 1
ATOM 3313 C C . VAL A 1 416 ? -5.070 -18.447 -3.581 1.00 92.56 416 VAL A C 1
ATOM 3315 O O . VAL A 1 416 ? -5.925 -18.102 -4.403 1.00 92.56 416 VAL A O 1
ATOM 3318 N N . HIS A 1 417 ? -4.500 -19.646 -3.593 1.00 91.31 417 HIS A N 1
ATOM 3319 C CA . HIS A 1 417 ? -4.823 -20.640 -4.598 1.00 91.31 417 HIS A CA 1
ATOM 3320 C C . HIS A 1 417 ? -6.230 -21.238 -4.359 1.00 91.31 417 HIS A C 1
ATOM 3322 O O . HIS A 1 417 ? -6.531 -21.657 -3.237 1.00 91.31 417 HIS A O 1
ATOM 3328 N N . PRO A 1 418 ? -7.096 -21.371 -5.386 1.00 88.62 418 PRO A N 1
ATOM 3329 C CA . PRO A 1 418 ? -8.470 -21.866 -5.220 1.00 88.62 418 PRO A CA 1
ATOM 3330 C C . PRO A 1 418 ? -8.598 -23.267 -4.607 1.00 88.62 418 PRO A C 1
ATOM 3332 O O . PRO A 1 418 ? -9.631 -23.573 -4.008 1.00 88.62 418 PRO A O 1
ATOM 3335 N N . LYS A 1 419 ? -7.570 -24.114 -4.762 1.00 89.44 419 LYS A N 1
ATOM 3336 C CA . LYS A 1 419 ? -7.477 -25.458 -4.157 1.00 89.44 419 LYS A CA 1
ATOM 3337 C C . LYS A 1 419 ? -7.070 -25.431 -2.674 1.00 89.44 419 LYS A C 1
ATOM 3339 O O . LYS A 1 419 ? -7.472 -26.326 -1.943 1.00 89.44 419 LYS A O 1
ATOM 3344 N N . TYR A 1 420 ? -6.323 -24.416 -2.236 1.00 88.56 420 TYR A N 1
ATOM 3345 C CA . TYR A 1 420 ? -5.677 -24.352 -0.916 1.00 88.56 420 TYR A CA 1
ATOM 3346 C C . TYR A 1 420 ? -6.133 -23.104 -0.140 1.00 88.56 420 TYR A C 1
ATOM 3348 O O . TYR A 1 420 ? -5.333 -22.283 0.293 1.00 88.56 420 TYR A O 1
ATOM 3356 N N . GLN A 1 421 ? -7.448 -22.915 0.004 1.00 83.94 421 GLN A N 1
ATOM 3357 C CA . GLN A 1 421 ? -8.026 -21.669 0.546 1.00 83.94 421 GLN A CA 1
ATOM 3358 C C . GLN A 1 421 ? -7.678 -21.401 2.021 1.00 83.94 421 GLN A C 1
ATOM 3360 O O . GLN A 1 421 ? -7.669 -20.244 2.456 1.00 83.94 421 GLN A O 1
ATOM 3365 N N . ASN A 1 422 ? -7.397 -22.473 2.766 1.00 84.88 422 ASN A N 1
ATOM 3366 C CA . ASN A 1 422 ? -7.081 -2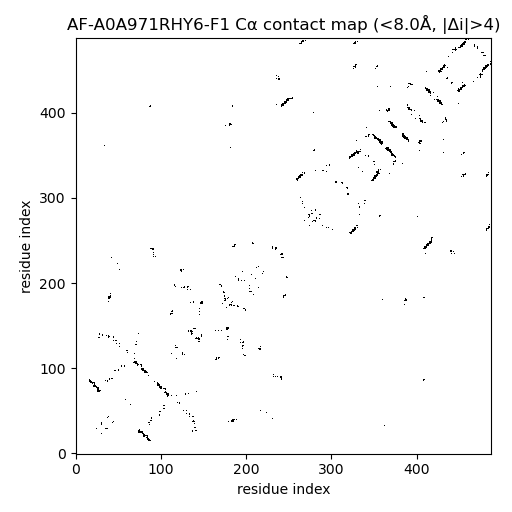2.447 4.195 1.00 84.88 422 ASN A CA 1
ATOM 3367 C C . ASN A 1 422 ? -5.570 -22.454 4.473 1.00 84.88 422 ASN A C 1
ATOM 3369 O O . ASN A 1 422 ? -5.170 -22.413 5.633 1.00 84.88 422 ASN A O 1
ATOM 3373 N N . GLU A 1 423 ? -4.738 -22.529 3.436 1.00 88.62 423 GLU A N 1
ATOM 3374 C CA . GLU A 1 423 ? -3.283 -22.491 3.565 1.00 88.62 423 GLU A CA 1
ATOM 3375 C C . GLU A 1 423 ? -2.759 -21.083 3.268 1.00 88.62 423 GLU A C 1
ATOM 3377 O O . GLU A 1 423 ? -3.459 -20.246 2.684 1.00 88.62 423 GLU A O 1
ATOM 3382 N N . LYS A 1 424 ? -1.512 -20.819 3.675 1.00 89.19 424 LYS A N 1
ATOM 3383 C CA . LYS A 1 424 ? -0.823 -19.579 3.315 1.00 89.19 424 LYS A CA 1
ATOM 3384 C C . LYS A 1 424 ? -0.657 -19.539 1.795 1.00 89.19 424 LYS A C 1
ATOM 3386 O O . LYS A 1 424 ? -0.119 -20.471 1.200 1.00 89.19 424 LYS A O 1
ATOM 3391 N N . GLY A 1 425 ? -1.132 -18.462 1.180 1.00 92.25 425 GLY A N 1
ATOM 3392 C CA . GLY A 1 425 ? -0.994 -18.238 -0.252 1.00 92.25 425 GLY A CA 1
ATOM 3393 C C . GLY A 1 425 ? 0.446 -17.938 -0.672 1.00 92.25 425 GLY A C 1
ATOM 3394 O O . GLY A 1 425 ? 1.344 -17.769 0.153 1.00 92.25 425 GLY A O 1
ATOM 3395 N N . PHE A 1 426 ? 0.651 -17.824 -1.983 1.00 94.81 426 PHE A N 1
ATOM 3396 C CA . PHE A 1 426 ? 1.937 -17.431 -2.554 1.00 94.81 426 PHE A CA 1
ATOM 3397 C C . PHE A 1 426 ? 2.126 -15.917 -2.402 1.00 94.81 426 PHE A C 1
ATOM 3399 O O . PHE A 1 426 ? 1.357 -15.141 -2.967 1.00 94.81 426 PHE A O 1
ATOM 3406 N N . VAL A 1 427 ? 3.118 -15.483 -1.626 1.00 96.75 427 VAL A N 1
ATOM 3407 C CA . VAL A 1 427 ? 3.332 -14.069 -1.290 1.00 96.75 427 VAL A CA 1
ATOM 3408 C C . VAL A 1 427 ? 4.351 -13.429 -2.229 1.00 96.75 427 VAL A C 1
ATOM 3410 O O . VAL A 1 427 ? 5.508 -13.840 -2.272 1.00 96.75 427 VAL A O 1
ATOM 3413 N N . ILE A 1 428 ? 3.947 -12.377 -2.935 1.00 97.44 428 ILE A N 1
ATOM 3414 C CA . ILE A 1 428 ? 4.812 -11.599 -3.829 1.00 97.44 428 ILE A CA 1
ATOM 3415 C C . ILE A 1 428 ? 5.109 -10.241 -3.199 1.00 97.44 428 ILE A C 1
ATOM 3417 O O . ILE A 1 428 ? 4.236 -9.611 -2.598 1.00 97.44 428 ILE A O 1
ATOM 3421 N N . THR A 1 429 ? 6.346 -9.778 -3.344 1.00 97.56 429 THR A N 1
ATOM 3422 C CA . THR A 1 429 ? 6.778 -8.465 -2.868 1.00 97.56 429 THR A CA 1
ATOM 3423 C C . THR A 1 429 ? 7.818 -7.843 -3.801 1.00 97.56 429 THR A C 1
ATOM 3425 O O . THR A 1 429 ? 8.278 -8.491 -4.738 1.00 97.56 429 THR A O 1
ATOM 3428 N N . GLY A 1 430 ? 8.176 -6.578 -3.577 1.00 96.56 430 GLY A N 1
ATOM 3429 C CA . GLY A 1 430 ? 9.092 -5.832 -4.443 1.00 96.56 430 GLY A CA 1
ATOM 3430 C C . GLY A 1 430 ? 10.327 -5.291 -3.721 1.00 96.56 430 GLY A C 1
ATOM 3431 O O . GLY A 1 430 ? 10.364 -5.226 -2.490 1.00 96.56 430 GLY A O 1
ATOM 3432 N N . ALA A 1 431 ? 11.312 -4.825 -4.478 1.00 96.62 431 ALA A N 1
ATOM 3433 C CA . ALA A 1 431 ? 12.370 -3.923 -4.026 1.00 96.62 431 ALA A CA 1
ATOM 3434 C C . ALA A 1 431 ? 12.865 -3.106 -5.223 1.00 96.62 431 ALA A C 1
ATOM 3436 O O . ALA A 1 431 ? 13.062 -3.659 -6.297 1.00 96.62 431 ALA A O 1
ATOM 3437 N N . ILE A 1 432 ? 13.051 -1.796 -5.073 1.00 97.19 432 ILE A N 1
ATOM 3438 C CA . ILE A 1 432 ? 13.376 -0.936 -6.217 1.00 97.19 432 ILE A CA 1
ATOM 3439 C C . ILE A 1 432 ? 14.888 -0.839 -6.390 1.00 97.19 432 ILE A C 1
ATOM 3441 O O . ILE A 1 432 ? 15.565 -0.199 -5.581 1.00 97.19 432 ILE A O 1
ATOM 3445 N N . CYS A 1 433 ? 15.398 -1.419 -7.478 1.00 94.69 433 CYS A N 1
ATOM 3446 C CA . CYS A 1 433 ? 16.786 -1.300 -7.913 1.00 94.69 433 CYS A CA 1
ATOM 3447 C C . CYS A 1 433 ? 17.771 -1.551 -6.763 1.00 94.69 433 CYS A C 1
ATOM 3449 O O . CYS A 1 433 ? 17.827 -2.652 -6.221 1.00 94.69 433 CYS A O 1
ATOM 3451 N N . PHE A 1 434 ? 18.501 -0.516 -6.347 1.00 93.25 434 PHE A N 1
ATOM 3452 C CA . PHE A 1 434 ? 19.502 -0.580 -5.289 1.00 93.25 434 PHE A CA 1
ATOM 3453 C C . PHE A 1 434 ? 18.968 -1.095 -3.942 1.00 93.25 434 PHE A C 1
ATOM 3455 O O . PHE A 1 434 ? 19.732 -1.683 -3.183 1.00 93.25 434 PHE A O 1
ATOM 3462 N N . ASP A 1 435 ? 17.665 -0.976 -3.658 1.00 93.75 435 ASP A N 1
ATOM 3463 C CA . ASP A 1 435 ? 17.065 -1.558 -2.451 1.00 93.75 435 ASP A CA 1
ATOM 3464 C C . ASP A 1 435 ? 17.178 -3.084 -2.392 1.00 93.75 435 ASP A C 1
ATOM 3466 O O . ASP A 1 435 ? 17.171 -3.642 -1.298 1.00 93.75 435 ASP A O 1
ATOM 3470 N N . ALA A 1 436 ? 17.277 -3.763 -3.537 1.00 93.75 436 ALA A N 1
ATOM 3471 C CA . ALA A 1 436 ? 17.457 -5.210 -3.577 1.00 93.75 436 ALA A CA 1
ATOM 3472 C C . ALA A 1 436 ? 18.837 -5.653 -3.061 1.00 93.75 436 ALA A C 1
ATOM 3474 O O . ALA A 1 436 ? 18.990 -6.801 -2.653 1.00 93.75 436 ALA A O 1
ATOM 3475 N N . THR A 1 437 ? 19.821 -4.747 -3.030 1.00 91.69 437 THR A N 1
ATOM 3476 C CA . THR A 1 437 ? 21.166 -5.031 -2.505 1.00 91.69 437 THR A CA 1
ATOM 3477 C C . THR A 1 437 ? 21.218 -5.027 -0.972 1.00 91.69 437 THR A C 1
ATOM 3479 O O . THR A 1 437 ? 22.214 -5.455 -0.387 1.00 91.69 437 THR A O 1
ATOM 3482 N N . ASP A 1 438 ? 20.163 -4.552 -0.296 1.00 93.19 438 ASP A N 1
ATOM 3483 C CA . ASP A 1 438 ? 20.119 -4.524 1.163 1.00 93.19 438 ASP A CA 1
ATOM 3484 C C . ASP A 1 438 ? 19.942 -5.934 1.736 1.00 93.19 438 ASP A C 1
ATOM 3486 O O . ASP A 1 438 ? 18.857 -6.526 1.725 1.00 93.19 438 ASP A O 1
ATOM 3490 N N . ILE A 1 439 ? 21.025 -6.449 2.316 1.00 92.81 439 ILE A N 1
ATOM 3491 C CA . ILE A 1 439 ? 21.044 -7.760 2.961 1.00 92.81 439 ILE A CA 1
ATOM 3492 C C . ILE A 1 439 ? 20.008 -7.826 4.090 1.00 92.81 439 ILE A C 1
ATOM 3494 O O . ILE A 1 439 ? 19.383 -8.873 4.260 1.00 92.81 439 ILE A O 1
ATOM 3498 N N . LYS A 1 440 ? 19.758 -6.727 4.819 1.00 94.75 440 LYS A N 1
ATOM 3499 C CA . LYS A 1 440 ? 18.757 -6.704 5.900 1.00 94.75 440 LYS A CA 1
ATOM 3500 C C . LYS A 1 440 ? 17.363 -7.003 5.364 1.00 94.75 440 LYS A C 1
ATOM 3502 O O . LYS A 1 440 ? 16.660 -7.831 5.940 1.00 94.75 440 LYS A O 1
ATOM 3507 N N . LEU A 1 441 ? 17.015 -6.397 4.227 1.00 94.19 441 LEU A N 1
ATOM 3508 C CA . LEU A 1 441 ? 15.748 -6.645 3.551 1.00 94.19 441 LEU A CA 1
ATOM 3509 C C . LEU A 1 441 ? 15.658 -8.099 3.096 1.00 94.19 441 LEU A C 1
ATOM 3511 O O . LEU A 1 441 ? 14.679 -8.772 3.402 1.00 94.19 441 LEU A O 1
ATOM 3515 N N . SER A 1 442 ? 16.678 -8.604 2.399 1.00 93.25 442 SER A N 1
ATOM 3516 C CA . SER A 1 442 ? 16.670 -9.989 1.913 1.00 93.25 442 SER A CA 1
ATOM 3517 C C . SER A 1 442 ? 16.508 -11.003 3.058 1.00 93.25 442 SER A C 1
ATOM 3519 O O . SER A 1 442 ? 15.661 -11.896 2.985 1.00 93.25 442 SER A O 1
ATOM 3521 N N . ALA A 1 443 ? 17.225 -10.804 4.168 1.00 93.94 443 ALA A N 1
ATOM 3522 C CA . ALA A 1 443 ? 17.132 -11.639 5.355 1.00 93.94 443 ALA A CA 1
ATOM 3523 C C . ALA A 1 443 ? 15.721 -11.608 5.961 1.00 93.94 443 ALA A C 1
ATOM 3525 O O . ALA A 1 443 ? 15.157 -12.664 6.252 1.00 93.94 443 ALA A O 1
ATOM 3526 N N . ASP A 1 444 ? 15.112 -10.424 6.085 1.00 94.62 444 ASP A N 1
ATOM 3527 C CA . ASP A 1 444 ? 13.737 -10.284 6.567 1.00 94.62 444 ASP A CA 1
ATOM 3528 C C . ASP A 1 444 ? 12.708 -10.993 5.670 1.00 94.62 444 ASP A C 1
ATOM 3530 O O . ASP A 1 444 ? 11.732 -11.545 6.193 1.00 94.62 444 ASP A O 1
ATOM 3534 N N . LEU A 1 445 ? 12.917 -10.986 4.348 1.00 94.38 445 LEU A N 1
ATOM 3535 C CA . LEU A 1 445 ? 11.992 -11.533 3.350 1.00 94.38 445 LEU A CA 1
ATOM 3536 C C . LEU A 1 445 ? 12.037 -13.062 3.211 1.00 94.38 445 LEU A C 1
ATOM 3538 O O . LEU A 1 445 ? 11.003 -13.648 2.897 1.00 94.38 445 LEU A O 1
ATOM 3542 N N . SER A 1 446 ? 13.179 -13.700 3.490 1.00 90.38 446 SER A N 1
ATOM 3543 C CA . SER A 1 446 ? 13.427 -15.150 3.316 1.00 90.38 446 SER A CA 1
ATOM 3544 C C . SER A 1 446 ? 12.300 -16.087 3.787 1.00 90.38 446 SER A C 1
ATOM 3546 O O . SER A 1 446 ? 11.975 -17.052 3.110 1.00 90.38 446 SER A O 1
ATOM 3548 N N . ASN A 1 447 ? 11.665 -15.792 4.927 1.00 87.75 447 ASN A N 1
ATOM 3549 C CA . ASN A 1 447 ? 10.581 -16.606 5.500 1.00 87.75 447 ASN A CA 1
ATOM 3550 C C . ASN A 1 447 ? 9.198 -15.934 5.414 1.00 87.75 447 ASN A C 1
ATOM 3552 O O . ASN A 1 447 ? 8.215 -16.417 5.987 1.00 87.75 447 ASN A O 1
ATOM 3556 N N . LYS A 1 448 ? 9.108 -14.785 4.736 1.00 93.88 448 LYS A N 1
ATOM 3557 C CA . LYS A 1 448 ? 7.897 -13.955 4.678 1.00 93.88 448 LYS A CA 1
ATOM 3558 C C . LYS A 1 448 ? 7.288 -13.913 3.280 1.00 93.88 448 LYS A C 1
ATOM 3560 O O . LYS A 1 448 ? 6.058 -13.966 3.190 1.00 93.88 448 LYS A O 1
ATOM 3565 N N . SER A 1 449 ? 8.113 -13.884 2.233 1.00 95.50 449 SER A N 1
ATOM 3566 C CA . SER A 1 449 ? 7.695 -13.874 0.827 1.00 95.50 449 SER A CA 1
ATOM 3567 C C . SER A 1 449 ? 8.082 -15.157 0.085 1.00 95.50 449 SER A C 1
ATOM 3569 O O . SER A 1 449 ? 8.865 -15.966 0.571 1.00 95.50 449 SER A O 1
ATOM 3571 N N . ASN A 1 450 ? 7.499 -15.341 -1.096 1.00 95.88 450 ASN A N 1
ATOM 3572 C CA . ASN A 1 450 ? 7.783 -16.436 -2.019 1.00 95.88 450 ASN A CA 1
ATOM 3573 C C . ASN A 1 450 ? 8.291 -15.949 -3.380 1.00 95.88 450 ASN A C 1
ATOM 3575 O O . ASN A 1 450 ? 8.697 -16.773 -4.188 1.00 95.88 450 ASN A O 1
ATOM 3579 N N . CYS A 1 451 ? 8.238 -14.649 -3.674 1.00 96.44 451 CYS A N 1
ATOM 3580 C CA . CYS A 1 451 ? 8.818 -14.064 -4.878 1.00 96.44 451 CYS A CA 1
ATOM 3581 C C . CYS A 1 451 ? 9.175 -12.592 -4.648 1.00 96.44 451 CYS A C 1
ATOM 3583 O O . CYS A 1 451 ? 8.399 -11.851 -4.034 1.00 96.44 451 CYS A O 1
ATOM 3585 N N . LEU A 1 452 ? 10.330 -12.177 -5.176 1.00 97.50 452 LEU A N 1
ATOM 3586 C CA . LEU A 1 452 ? 10.821 -10.802 -5.127 1.00 97.50 452 LEU A CA 1
ATOM 3587 C C . LEU A 1 452 ? 10.892 -10.194 -6.532 1.00 97.50 452 LEU A C 1
ATOM 3589 O O . LEU A 1 452 ? 11.558 -10.734 -7.412 1.00 97.50 452 LEU A O 1
ATOM 3593 N N . LEU A 1 453 ? 10.245 -9.045 -6.723 1.00 98.12 453 LEU A N 1
ATOM 3594 C CA . LEU A 1 453 ? 10.251 -8.286 -7.974 1.00 98.12 453 LEU A CA 1
ATOM 3595 C C . LEU A 1 453 ? 11.166 -7.061 -7.875 1.00 98.12 453 LEU A C 1
ATOM 3597 O O . LEU A 1 453 ? 11.060 -6.285 -6.924 1.00 98.12 453 LEU A O 1
ATOM 3601 N N . ILE A 1 454 ? 12.026 -6.856 -8.870 1.00 97.69 454 ILE A N 1
ATOM 3602 C CA . ILE A 1 454 ? 13.044 -5.803 -8.878 1.00 97.69 454 ILE A CA 1
ATOM 3603 C C . ILE A 1 454 ? 12.945 -4.976 -10.168 1.00 97.69 454 ILE A C 1
ATOM 3605 O O . ILE A 1 454 ? 13.573 -5.321 -11.170 1.00 97.69 454 ILE A O 1
ATOM 3609 N N . PRO A 1 455 ? 12.177 -3.872 -10.179 1.00 97.31 455 PRO A N 1
ATOM 3610 C CA . PRO A 1 455 ? 12.284 -2.855 -11.214 1.00 97.31 455 PRO A CA 1
ATOM 3611 C C . PRO A 1 455 ? 13.630 -2.145 -11.062 1.00 97.31 455 PRO A C 1
ATOM 3613 O O . PRO A 1 455 ? 13.966 -1.678 -9.970 1.00 97.31 455 PRO A O 1
ATOM 3616 N N . ALA A 1 456 ? 14.395 -2.050 -12.146 1.00 95.50 456 ALA A N 1
ATOM 3617 C CA . ALA A 1 456 ? 15.718 -1.441 -12.139 1.00 95.50 456 ALA A CA 1
ATOM 3618 C C . ALA A 1 456 ? 15.905 -0.435 -13.281 1.00 95.50 456 ALA A C 1
ATOM 3620 O O . ALA A 1 456 ? 15.406 -0.619 -14.391 1.00 95.50 456 ALA A O 1
ATOM 3621 N N . LEU A 1 457 ? 16.639 0.636 -12.987 1.00 93.25 457 LEU A N 1
ATOM 3622 C CA . LEU A 1 457 ? 17.295 1.501 -13.957 1.00 93.25 457 LEU A CA 1
ATOM 3623 C C . LEU A 1 457 ? 18.777 1.491 -13.597 1.00 93.25 457 LEU A C 1
ATOM 3625 O O . LEU A 1 457 ? 19.278 2.362 -12.885 1.00 93.25 457 LEU A O 1
ATOM 3629 N N . ASN A 1 458 ? 19.473 0.444 -14.035 1.00 89.31 458 ASN A N 1
ATOM 3630 C CA . ASN A 1 458 ? 20.863 0.229 -13.671 1.00 89.31 458 ASN A CA 1
ATOM 3631 C C . ASN A 1 458 ? 21.757 -0.004 -14.893 1.00 89.31 458 ASN A C 1
ATOM 3633 O O . ASN A 1 458 ? 21.394 -0.704 -15.834 1.00 89.31 458 ASN A O 1
ATOM 3637 N N . ARG A 1 459 ? 22.950 0.599 -14.848 1.00 90.50 459 ARG A N 1
ATOM 3638 C CA . ARG A 1 459 ? 23.976 0.496 -15.899 1.00 90.50 459 ARG A CA 1
ATOM 3639 C C . ARG A 1 459 ? 24.873 -0.728 -15.731 1.00 90.50 459 ARG A C 1
ATOM 3641 O O . ARG A 1 459 ? 25.429 -1.211 -16.708 1.00 90.50 459 ARG A O 1
ATOM 3648 N N . ASP A 1 460 ? 25.048 -1.187 -14.496 1.00 89.19 460 ASP A N 1
ATOM 3649 C CA . ASP A 1 460 ? 25.920 -2.311 -14.152 1.00 89.19 460 ASP A CA 1
ATOM 3650 C C . ASP A 1 460 ? 25.136 -3.633 -14.141 1.00 89.19 460 ASP A C 1
ATOM 3652 O O . ASP A 1 460 ? 24.773 -4.158 -13.085 1.00 89.19 460 ASP A O 1
ATOM 3656 N N . VAL A 1 461 ? 24.806 -4.115 -15.340 1.00 89.00 461 VAL A N 1
ATOM 3657 C CA . VAL A 1 461 ? 23.948 -5.295 -15.542 1.00 89.00 461 VAL A CA 1
ATOM 3658 C C . VAL A 1 461 ? 24.570 -6.547 -14.916 1.00 89.00 461 VAL A C 1
ATOM 3660 O O . VAL A 1 461 ? 23.912 -7.225 -14.134 1.00 89.00 461 VAL A O 1
ATOM 3663 N N . ASN A 1 462 ? 25.868 -6.781 -15.132 1.00 89.75 462 ASN A N 1
ATOM 3664 C CA . ASN A 1 462 ? 26.562 -7.984 -14.652 1.00 89.75 462 ASN A CA 1
ATOM 3665 C C . ASN A 1 462 ? 26.508 -8.147 -13.123 1.00 89.75 462 ASN A C 1
ATOM 3667 O O . ASN A 1 462 ? 26.322 -9.256 -12.611 1.00 89.75 462 ASN A O 1
ATOM 3671 N N . THR A 1 463 ? 26.672 -7.051 -12.375 1.00 89.00 463 THR A N 1
ATOM 3672 C CA . THR A 1 463 ? 26.593 -7.092 -10.908 1.00 89.00 463 THR A CA 1
ATOM 3673 C C . THR A 1 463 ? 25.174 -7.403 -10.439 1.00 89.00 463 THR A C 1
ATOM 3675 O O . THR A 1 463 ? 24.995 -8.144 -9.473 1.00 89.00 463 THR A O 1
ATOM 3678 N N . PHE A 1 464 ? 24.157 -6.870 -11.119 1.00 91.00 464 PHE A N 1
ATOM 3679 C CA . PHE A 1 464 ? 22.763 -7.151 -10.782 1.00 91.00 464 PHE A CA 1
ATOM 3680 C C . PHE A 1 464 ? 22.354 -8.580 -11.153 1.00 91.00 464 PHE A C 1
ATOM 3682 O O . PHE A 1 464 ? 21.645 -9.201 -10.368 1.00 91.00 464 PHE A O 1
ATOM 3689 N N . ASP A 1 465 ? 22.854 -9.136 -12.255 1.00 91.38 465 ASP A N 1
ATOM 3690 C CA . ASP A 1 465 ? 22.634 -10.546 -12.603 1.00 91.38 465 ASP A CA 1
ATOM 3691 C C . ASP A 1 465 ? 23.227 -11.473 -11.533 1.00 91.38 465 ASP A C 1
ATOM 3693 O O . ASP A 1 465 ? 22.535 -12.337 -10.990 1.00 91.38 465 ASP A O 1
ATOM 3697 N N . SER A 1 466 ? 24.472 -11.209 -11.122 1.00 93.50 466 SER A N 1
ATOM 3698 C CA . SER A 1 466 ? 25.129 -11.949 -10.032 1.00 93.50 466 SER A CA 1
ATOM 3699 C C . SER A 1 466 ? 24.365 -11.813 -8.707 1.00 93.50 466 SER A C 1
ATOM 3701 O O . SER A 1 466 ? 24.238 -12.768 -7.938 1.00 93.50 466 SER A O 1
ATOM 3703 N N . MET A 1 467 ? 23.826 -10.621 -8.429 1.00 93.69 467 MET A N 1
ATOM 3704 C CA . MET A 1 467 ? 22.987 -10.371 -7.257 1.00 93.69 467 MET A CA 1
ATOM 3705 C C . MET A 1 467 ? 21.681 -11.172 -7.320 1.00 93.69 467 MET A C 1
ATOM 3707 O O . MET A 1 467 ? 21.270 -11.715 -6.300 1.00 93.69 467 MET A O 1
ATOM 3711 N N . VAL A 1 468 ? 21.023 -11.257 -8.478 1.00 94.50 468 VAL A N 1
ATOM 3712 C CA . VAL A 1 468 ? 19.775 -12.017 -8.649 1.00 94.50 468 VAL A CA 1
ATOM 3713 C C . VAL A 1 468 ? 19.996 -13.498 -8.358 1.00 94.50 468 VAL A C 1
ATOM 3715 O O . VAL A 1 468 ? 19.201 -14.083 -7.621 1.00 94.50 468 VAL A O 1
ATOM 3718 N N . GLU A 1 469 ? 21.086 -14.088 -8.853 1.00 94.00 469 GLU A N 1
ATOM 3719 C CA . GLU A 1 469 ? 21.448 -15.479 -8.551 1.00 94.00 469 GLU A CA 1
ATOM 3720 C C . GLU A 1 469 ? 21.727 -15.686 -7.057 1.00 94.00 469 GLU A C 1
ATOM 3722 O O . GLU A 1 469 ? 21.189 -16.611 -6.441 1.00 94.00 469 GLU A O 1
ATOM 3727 N N . ALA A 1 470 ? 22.513 -14.791 -6.448 1.00 94.25 470 ALA A N 1
ATOM 3728 C CA . ALA A 1 470 ? 22.831 -14.851 -5.025 1.00 94.25 470 ALA A CA 1
ATOM 3729 C C . ALA A 1 470 ? 21.575 -14.711 -4.153 1.00 94.25 470 ALA A C 1
ATOM 3731 O O . ALA A 1 470 ? 21.390 -15.470 -3.202 1.00 94.25 470 ALA A O 1
ATOM 3732 N N . LEU A 1 471 ? 20.687 -13.772 -4.488 1.00 94.38 471 LEU A N 1
ATOM 3733 C CA . LEU A 1 471 ? 19.400 -13.614 -3.827 1.00 94.38 471 LEU A CA 1
ATOM 3734 C C . LEU A 1 471 ? 18.587 -14.897 -3.993 1.00 94.38 471 LEU A C 1
ATOM 3736 O O . LEU A 1 471 ? 18.265 -15.527 -2.993 1.00 94.38 471 LEU A O 1
ATOM 3740 N N . HIS A 1 472 ? 18.329 -15.351 -5.218 1.00 94.50 472 HIS A N 1
ATOM 3741 C CA . HIS A 1 472 ? 17.559 -16.572 -5.456 1.00 94.50 472 HIS A CA 1
ATOM 3742 C C . HIS A 1 472 ? 18.041 -17.752 -4.596 1.00 94.50 472 HIS A C 1
ATOM 3744 O O . HIS A 1 472 ? 17.228 -18.418 -3.950 1.00 94.50 472 HIS A O 1
ATOM 3750 N N . TYR A 1 473 ? 19.360 -17.940 -4.514 1.00 93.06 473 TYR A N 1
ATOM 3751 C CA . TYR A 1 473 ? 19.988 -18.969 -3.693 1.00 93.06 473 TYR A CA 1
ATOM 3752 C C . TYR A 1 473 ? 19.802 -18.747 -2.181 1.00 93.06 473 TYR A C 1
ATOM 3754 O O . TYR A 1 473 ? 19.406 -19.667 -1.467 1.00 93.06 473 TYR A O 1
ATOM 3762 N N . HIS A 1 474 ? 20.066 -17.540 -1.670 1.00 91.31 474 HIS A N 1
ATOM 3763 C CA . HIS A 1 474 ? 20.084 -17.266 -0.227 1.00 91.31 474 HIS A CA 1
ATOM 3764 C C . HIS A 1 474 ? 18.704 -17.068 0.405 1.00 91.31 474 HIS A C 1
ATOM 3766 O O . HIS A 1 474 ? 18.512 -17.441 1.561 1.00 91.31 474 HIS A O 1
ATOM 3772 N N . ILE A 1 475 ? 17.747 -16.485 -0.321 1.00 92.62 475 ILE A N 1
ATOM 3773 C CA . ILE A 1 475 ? 16.367 -16.289 0.162 1.00 92.62 475 ILE A CA 1
ATOM 3774 C C . ILE A 1 475 ? 15.421 -17.406 -0.286 1.00 92.62 475 ILE A C 1
ATOM 3776 O O . ILE A 1 475 ? 14.260 -17.393 0.107 1.00 92.62 475 ILE A O 1
ATOM 3780 N N . TYR A 1 476 ? 15.913 -18.368 -1.077 1.00 91.12 476 TYR A N 1
ATOM 3781 C CA . TYR A 1 476 ? 15.176 -19.545 -1.547 1.00 91.12 476 TYR A CA 1
ATOM 3782 C C . TYR A 1 476 ? 13.828 -19.204 -2.208 1.00 91.12 476 TYR A C 1
ATOM 3784 O O . TYR A 1 476 ? 12.813 -19.872 -2.007 1.00 91.12 476 TYR A O 1
ATOM 3792 N N . GLN A 1 477 ? 13.812 -18.133 -3.005 1.00 93.44 477 GLN A N 1
ATOM 3793 C CA . GLN A 1 477 ? 12.622 -17.670 -3.720 1.00 93.44 477 GLN A CA 1
ATOM 3794 C C . GLN A 1 477 ? 12.964 -17.199 -5.138 1.00 93.44 477 GLN A C 1
ATOM 3796 O O . GLN A 1 477 ? 14.053 -16.664 -5.351 1.00 93.44 477 GLN A O 1
ATOM 3801 N N . PRO A 1 478 ? 12.068 -17.364 -6.129 1.00 94.75 478 PRO A N 1
ATOM 3802 C CA . PRO A 1 478 ? 12.195 -16.718 -7.430 1.00 94.75 478 PRO A CA 1
ATOM 3803 C C . PRO A 1 478 ? 12.400 -15.204 -7.313 1.00 94.75 478 PRO A C 1
ATOM 3805 O O . PRO A 1 478 ? 11.657 -14.512 -6.609 1.00 94.75 478 PRO A O 1
ATOM 3808 N N . VAL A 1 479 ? 13.387 -14.696 -8.047 1.00 96.44 479 VAL A N 1
ATOM 3809 C CA . VAL A 1 479 ? 13.696 -13.268 -8.144 1.00 96.44 479 VAL A CA 1
ATOM 3810 C C . VAL A 1 479 ? 13.502 -12.841 -9.594 1.00 96.44 479 VAL A C 1
ATOM 3812 O O . VAL A 1 479 ? 14.089 -13.431 -10.496 1.00 96.44 479 VAL A O 1
ATOM 3815 N N . VAL A 1 480 ? 12.658 -11.835 -9.820 1.00 96.44 480 VAL A N 1
ATOM 3816 C CA . VAL A 1 480 ? 12.368 -11.294 -11.154 1.00 96.44 480 VAL A CA 1
ATOM 3817 C C . VAL A 1 480 ? 12.921 -9.883 -11.227 1.00 96.44 480 VAL A C 1
ATOM 3819 O O . VAL A 1 480 ? 12.364 -8.970 -10.618 1.00 96.44 480 VAL A O 1
ATOM 3822 N N . LEU A 1 481 ? 13.995 -9.699 -11.984 1.00 96.38 481 LEU A N 1
ATOM 3823 C CA . LEU A 1 481 ? 14.567 -8.389 -12.255 1.00 96.38 481 LEU A CA 1
ATOM 3824 C C . LEU A 1 481 ? 14.159 -7.916 -13.646 1.00 96.38 481 LEU A C 1
ATOM 3826 O O . LEU A 1 481 ? 14.270 -8.657 -14.618 1.00 96.38 481 LEU A O 1
ATOM 3830 N N . VAL A 1 482 ? 13.708 -6.666 -13.736 1.00 96.69 482 VAL A N 1
ATOM 3831 C CA . VAL A 1 482 ? 13.412 -6.013 -15.012 1.00 96.69 482 VAL A CA 1
ATOM 3832 C C . VAL A 1 482 ? 14.153 -4.690 -15.072 1.00 96.69 482 VAL A C 1
ATOM 3834 O O . VAL A 1 482 ? 13.800 -3.735 -14.377 1.00 96.69 482 VAL A O 1
ATOM 3837 N N . ASN A 1 483 ? 15.187 -4.651 -15.907 1.00 96.12 483 ASN A N 1
ATOM 3838 C CA . ASN A 1 483 ? 15.974 -3.455 -16.155 1.00 96.12 483 ASN A CA 1
ATOM 3839 C C . ASN A 1 483 ? 15.393 -2.628 -17.312 1.00 96.12 483 ASN A C 1
ATOM 3841 O O . ASN A 1 483 ? 14.566 -3.093 -18.103 1.00 96.12 483 ASN A O 1
ATOM 3845 N N . THR A 1 484 ? 15.807 -1.366 -17.394 1.00 94.44 484 THR A N 1
ATOM 3846 C CA . THR A 1 484 ? 15.443 -0.491 -18.511 1.00 94.44 484 THR A CA 1
ATOM 3847 C C . THR A 1 484 ? 16.022 -1.008 -19.828 1.00 94.44 484 THR A C 1
ATOM 3849 O O . THR A 1 484 ? 17.184 -1.410 -19.906 1.00 94.44 484 THR A O 1
ATOM 3852 N N . GLY A 1 485 ? 15.247 -0.879 -20.908 1.00 92.44 485 GLY A N 1
ATOM 3853 C CA . GLY A 1 485 ? 15.703 -1.238 -22.252 1.00 92.44 485 GLY A CA 1
ATOM 3854 C C . GLY A 1 485 ? 16.828 -0.345 -22.799 1.00 92.44 485 GLY A C 1
ATOM 3855 O O . GLY A 1 485 ? 17.285 -0.578 -23.917 1.00 92.44 485 GLY A O 1
ATOM 3856 N N . GLU A 1 486 ? 17.248 0.694 -22.067 1.00 93.38 486 GLU A N 1
ATOM 3857 C CA . GLU A 1 486 ? 18.460 1.472 -22.367 1.00 93.38 486 GLU A CA 1
ATOM 3858 C C . GLU A 1 486 ? 19.746 0.669 -22.118 1.00 93.38 486 GLU A C 1
ATOM 3860 O O . GLU A 1 486 ? 20.683 0.777 -22.907 1.00 93.38 486 GLU A O 1
ATOM 3865 N N . PHE A 1 487 ? 19.790 -0.130 -21.047 1.00 90.75 487 PHE A N 1
ATOM 3866 C CA . PHE A 1 487 ? 21.002 -0.841 -20.619 1.00 90.75 487 PHE A CA 1
ATOM 3867 C C . PHE A 1 487 ? 20.921 -2.359 -20.814 1.00 90.75 487 PHE A C 1
ATOM 3869 O O . PHE A 1 487 ? 21.968 -3.001 -20.843 1.00 90.75 487 PHE A O 1
ATOM 3876 N N . GLY A 1 488 ? 19.714 -2.900 -21.018 1.00 77.62 488 GLY A N 1
ATOM 3877 C CA . GLY A 1 488 ? 19.456 -4.338 -21.110 1.00 77.62 488 GLY A CA 1
ATOM 3878 C C . GLY A 1 488 ? 18.765 -4.800 -19.850 1.00 77.62 488 GLY A C 1
ATOM 3879 O O . GLY A 1 488 ? 19.480 -4.996 -18.846 1.00 77.62 488 GLY A O 1
#

pLDDT: mean 84.96, std 16.36, range [19.52, 98.25]

Radius of gyration: 23.83 Å; Cα contacts (8 Å, |Δi|>4): 864; chains: 1; bounding box: 62×75×63 Å

Solvent-accessible surface area (backbone atoms only — not comparable to full-atom values): 27660 Å² total; per-residue (Å²): 137,88,81,87,83,82,83,85,79,82,80,88,69,100,60,69,54,60,49,82,47,64,62,72,41,26,44,44,67,43,27,68,36,82,77,29,67,38,45,31,44,72,48,38,48,49,53,50,51,45,51,57,77,48,48,80,78,54,81,61,72,90,80,44,67,97,79,70,70,62,37,65,28,41,66,71,24,24,39,29,27,74,80,33,50,43,51,54,55,47,82,66,56,79,75,47,56,62,44,65,61,85,68,89,35,67,38,73,61,94,58,76,77,59,71,71,75,63,49,85,51,65,48,52,34,52,47,34,36,51,40,38,47,52,45,8,42,38,22,43,41,91,55,47,63,59,57,35,58,79,76,78,82,70,94,70,91,78,72,85,75,79,49,69,61,63,29,61,76,62,68,77,56,44,37,56,48,25,44,25,62,72,39,55,44,40,62,65,62,28,43,52,41,42,63,58,64,44,50,88,91,62,84,72,75,61,68,80,52,91,75,74,96,65,74,42,64,68,55,48,50,50,54,49,50,53,51,53,49,50,44,62,73,54,37,26,69,74,62,61,31,35,45,45,72,39,64,43,60,64,94,62,62,72,81,69,85,77,82,40,72,47,73,37,59,50,52,56,65,46,83,64,46,39,74,74,47,35,71,66,44,74,38,70,70,53,40,55,54,51,51,53,46,53,51,49,51,54,50,48,50,54,51,52,58,60,66,73,51,93,65,84,54,56,97,88,52,72,82,66,76,42,46,33,36,36,29,11,33,46,43,38,54,83,89,50,47,65,57,54,51,51,49,21,65,74,49,60,12,32,33,40,33,13,26,30,47,38,79,52,88,83,45,80,50,36,26,48,35,29,38,39,40,38,61,64,94,58,96,86,66,95,62,60,51,63,41,61,39,44,30,58,60,73,51,76,66,42,52,73,69,56,48,33,63,41,52,63,47,44,58,33,42,28,41,33,45,76,74,43,73,90,50,88,40,56,20,38,32,72,33,50,40,66,40,62,71,36,62,44,48,49,63,47,37,37,88,68,45,50,32,43,36,26,23,14,75,57,84,63,50,68,63,51,52,54,46,44,54,50,43,28,66,74,36,71,27,60,61,48,76,21,31,23,44,77,65,86

Nearest PDB structures (foldseek):
  6ow4-assembly2_H-3  TM=7.146E-01  e=4.875E+00  Bifidobacterium adolescentis L2-32
  6hxi-assembly1_C-2  TM=5.310E-01  e=1.971E+00  Methanothrix soehngenii
  6hxi-assembly1_A-2  TM=4.898E-01  e=1.863E+00  Methanothrix soehngenii
  6o0h-assembly1_D  TM=5.330E-01  e=4.875E+00  Homo sapiens
  7yy8-assembly1_B-2  TM=4.196E-01  e=7.244E+00  Mycobacteroides abscessus